Protein AF-A0A954N3P2-F1 (afdb_monomer_lite)

Radius of gyration: 37.78 Å; chains: 1; bounding box: 123×82×108 Å

Foldseek 3Di:
DQVVVQQVLLVVQQPPKHKDWPDDPDPPDPDTDIDIDRHARAFEAEEAEAQDDPDDPVVLQVQAPQHADDDPPCVPGGRDHPVSVVVSQVSSQVVLVLQQQPVKDWDWDWDADPRSRYIYIYIYIDSHAFAFAAAEEEAPPFWFDPCLLVVPQPHDHGHTRHNVSVVVSQVVVVQVLLQLLQQPKGWDWDWDDDPDPRYTHIYIYIDSHFWAFAQAEAEAADDPDAQADPLLLVLLQQHFHGHRNRPVSVVSSLVSVCVLLFFDCDPVFHWDKDKDWDQDHRDDDPDPDDPDDDDPPPVPDDDDDDDPDDPPDGDGQPPVVVVVVVVVVVVVVVVVPDPDDDDDDDDDDDDDDDDDDDDDDDDDDDDDDDDDDDDDDDDDDDDDDDDDDDDDDDDDDDDDDDDDDDDDDDDDDDDPDPDDDDPDSLQDPDDVVDDPPRDSRTHHDPDRPHTYMYIYGYTYGDQQWDWDWDWDADPQFGTKTKTKTKGQFFAPPFADPDPVCVVVVNGRGHQRKIWMWMWIDGDFKTKTKTKIKDCCVVSHQKIKIKMWMWIWGDDPFWTKIKTKMKIKMKGDPHPPDIDMDMDIKMKMAIGDGDPPDDPVSVVVHGIDIDD

pLDDT: mean 74.19, std 25.9, range [24.27, 98.38]

Sequence (611 aa):
AVRKLESYYHEKGYPETIVELEKGNEDNDREVVFLIHEGPKTKTVSLVFSGNKEISSGVLKTHLLTKKGIGFHWYFGGKYDPTDKLNDVAQLKEYYQSLGYFDVKIDVDEKFSEDRAYVQKIYKIEEGQQFRIRNIDVVGARVISEDALRKDFDVKSGDAYNFNKISKDMKEMQEKYGKLGRLWSKVDPKPVFTEEPGIVDLVYEIDEDKPYRVRMIHPKVNGEFPHTKATVLLNRMLVAPGDLADPELLEKSRKRIAGSGLVSNTPDKPVRMNFERVDEPFHPPTEVVERGQSFGDESTRRGRRGAKESNEPVYVPLNLERLREQTRSRRQGDENRHGAGKLPPESELDRSLNDTMPAEWNPNESKQTSRIRNKHVSQEMGEMAGLTEATEHIETASAEVPDASLGFEPVEPEEVVRGQSPAGDPLYNLSPQGDPYGNPEFNIIPDQTPGWIDVFPEVSETQTGRIMFGVGFNSDAGLLGNFVIDEQNFDLFRPPTSFRDILNGTAWRGAGQQFRLEAVPGNQLSRYTLSWRDPYFLDTNYSLGLSGFYYQRNFKDWDEKRGGGRVSVGQQFTPFFSANVAVRAENVEIFNPNVPAPLILQQAVGRNLLS

Structure (mmCIF, N/CA/C/O backbone):
data_AF-A0A954N3P2-F1
#
_entry.id   AF-A0A954N3P2-F1
#
loop_
_atom_site.group_PDB
_atom_site.id
_atom_site.type_symbol
_atom_site.label_atom_id
_atom_site.label_alt_id
_atom_site.label_comp_id
_atom_site.label_asym_id
_atom_site.label_entity_id
_atom_site.label_seq_id
_atom_site.pdbx_PDB_ins_code
_atom_site.Cartn_x
_atom_site.Cartn_y
_atom_site.Cartn_z
_atom_site.occupancy
_atom_site.B_iso_or_equiv
_atom_site.auth_seq_id
_atom_site.auth_comp_id
_atom_site.auth_asym_id
_atom_site.auth_atom_id
_atom_site.pdbx_PDB_model_num
ATOM 1 N N . ALA A 1 1 ? -14.387 31.065 20.195 1.00 82.25 1 ALA A N 1
ATOM 2 C CA . ALA A 1 1 ? -12.917 31.026 20.045 1.00 82.25 1 ALA A CA 1
ATOM 3 C C . ALA A 1 1 ? -12.255 30.400 21.272 1.00 82.25 1 ALA A C 1
ATOM 5 O O . ALA A 1 1 ? -11.732 29.308 21.113 1.00 82.25 1 ALA A O 1
ATOM 6 N N . VAL A 1 2 ? -12.384 31.011 22.461 1.00 88.44 2 VAL A N 1
ATOM 7 C CA . VAL A 1 2 ? -11.934 30.538 23.797 1.00 88.44 2 VAL A CA 1
ATOM 8 C C . VAL A 1 2 ? -11.699 29.019 23.908 1.00 88.44 2 VAL A C 1
ATOM 10 O O . VAL A 1 2 ? -10.551 28.596 23.867 1.00 88.44 2 VAL A O 1
ATOM 13 N N . ARG A 1 3 ? -12.754 28.185 23.879 1.00 88.31 3 ARG A N 1
ATOM 14 C CA . ARG A 1 3 ? -12.648 26.710 23.998 1.00 88.31 3 ARG A CA 1
ATOM 15 C C . AR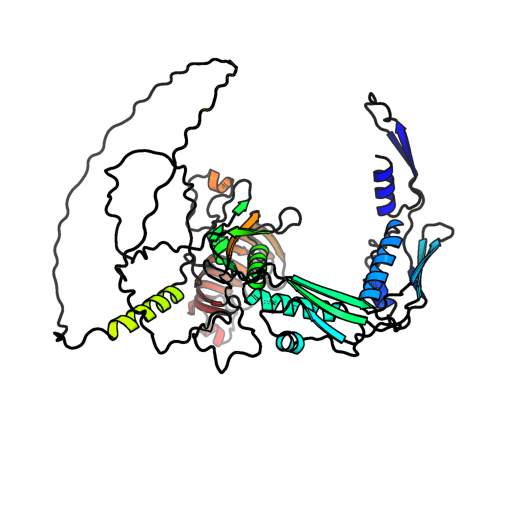G A 1 3 ? -11.669 26.022 23.037 1.00 88.31 3 ARG A C 1
ATOM 17 O O . ARG A 1 3 ? -11.107 24.988 23.381 1.00 88.31 3 ARG A O 1
ATOM 24 N N . LYS A 1 4 ? -11.460 26.561 21.827 1.00 88.81 4 LYS A N 1
ATOM 25 C CA . LYS A 1 4 ? -10.465 26.033 20.873 1.00 88.81 4 LYS A CA 1
ATOM 26 C C . LYS A 1 4 ? -9.034 26.394 21.281 1.00 88.81 4 LYS A C 1
ATOM 28 O O . LYS A 1 4 ? -8.140 25.595 21.040 1.00 88.81 4 LYS A O 1
ATOM 33 N N . LEU A 1 5 ? -8.823 27.568 21.881 1.00 89.38 5 LEU A N 1
ATOM 34 C CA . LEU A 1 5 ? -7.527 27.960 22.441 1.00 89.38 5 LEU A CA 1
ATOM 35 C C . LEU A 1 5 ? -7.221 27.137 23.699 1.00 89.38 5 LEU A C 1
ATOM 37 O O . LEU A 1 5 ? -6.139 26.569 23.775 1.00 89.38 5 LEU A O 1
ATOM 41 N N . GLU A 1 6 ? -8.185 26.975 24.611 1.00 87.88 6 GLU A N 1
ATOM 42 C CA . GLU A 1 6 ? -8.056 26.097 25.790 1.00 87.88 6 GLU A CA 1
ATOM 43 C C . GLU A 1 6 ? -7.673 24.670 25.369 1.00 87.88 6 GLU A C 1
ATOM 45 O O . GLU A 1 6 ? -6.643 24.152 25.794 1.00 87.88 6 GLU A O 1
ATOM 50 N N . SER A 1 7 ? -8.424 24.077 24.430 1.00 85.88 7 SER A N 1
ATOM 51 C CA . SER A 1 7 ? -8.135 22.734 23.899 1.00 85.88 7 SER A CA 1
ATOM 52 C C . SER A 1 7 ? -6.742 22.651 23.260 1.00 85.88 7 SER A C 1
ATOM 54 O O . SER A 1 7 ? -5.983 21.735 23.558 1.00 85.88 7 SER A O 1
ATOM 56 N N . TYR A 1 8 ? -6.356 23.643 22.447 1.00 87.88 8 TYR A N 1
ATOM 57 C CA . TYR A 1 8 ? -5.023 23.704 21.839 1.00 87.88 8 TYR A CA 1
ATOM 58 C C . TYR A 1 8 ? -3.900 23.751 22.885 1.00 87.88 8 TYR A C 1
ATOM 60 O O . TYR A 1 8 ? -2.850 23.142 22.687 1.00 87.88 8 TYR A O 1
ATOM 68 N N . TYR A 1 9 ? -4.091 24.453 24.002 1.00 87.44 9 TYR A N 1
ATOM 69 C CA . TYR A 1 9 ? -3.110 24.490 25.085 1.00 87.44 9 TYR A CA 1
ATOM 70 C C . TYR A 1 9 ? -3.084 23.193 25.907 1.00 87.44 9 TYR A C 1
ATOM 72 O O . TYR A 1 9 ? -1.994 22.697 26.222 1.00 87.44 9 TYR A O 1
ATOM 80 N N . HIS A 1 10 ? -4.241 22.571 26.141 1.00 84.81 10 HIS A N 1
ATOM 81 C CA . HIS A 1 10 ? -4.340 21.247 26.760 1.00 84.81 10 HIS A CA 1
ATOM 82 C C . HIS A 1 10 ? -3.566 20.198 25.930 1.00 84.81 10 HIS A C 1
ATOM 84 O O . HIS A 1 10 ? -2.650 19.569 26.461 1.00 84.81 10 HIS A O 1
ATOM 90 N N . GLU A 1 11 ? -3.768 20.139 24.606 1.00 79.50 11 GLU A N 1
ATOM 91 C CA . GLU A 1 11 ? -3.006 19.291 23.656 1.00 79.50 11 GLU A CA 1
ATOM 92 C C . GLU A 1 11 ? -1.480 19.578 23.639 1.00 79.50 11 GLU A C 1
ATOM 94 O O . GLU A 1 11 ? -0.639 18.783 23.180 1.00 79.50 11 GLU A O 1
ATOM 99 N N . LYS A 1 12 ? -1.061 20.764 24.100 1.00 82.19 12 LYS A N 1
ATOM 100 C CA . LYS A 1 12 ? 0.358 21.159 24.215 1.00 82.19 12 LYS A CA 1
ATOM 101 C C . LYS A 1 12 ? 0.968 20.765 25.564 1.00 82.19 12 LYS A C 1
ATOM 103 O O . LYS A 1 12 ? 2.196 20.873 25.696 1.00 82.19 12 LYS A O 1
ATOM 108 N N . GLY A 1 13 ? 0.165 20.223 26.480 1.00 82.38 13 GLY A N 1
ATOM 109 C CA . GLY A 1 13 ? 0.553 19.745 27.806 1.00 82.38 13 GLY A CA 1
ATOM 110 C C . GLY A 1 13 ? 0.342 20.765 28.925 1.00 82.38 13 GLY A C 1
ATOM 111 O O . GLY A 1 13 ? 1.081 20.719 29.905 1.00 82.38 13 GLY A O 1
ATOM 112 N N . TYR A 1 14 ? -0.595 21.701 28.767 1.00 86.88 14 TYR A N 1
ATOM 113 C CA . TYR A 1 14 ? -0.932 22.722 29.764 1.00 86.88 14 TYR A CA 1
ATOM 114 C C . TYR A 1 14 ? -2.383 22.515 30.237 1.00 86.88 14 TYR A C 1
ATOM 116 O O . TYR A 1 14 ? -3.296 23.122 29.688 1.00 86.88 14 TYR A O 1
ATOM 124 N N . PRO A 1 15 ? -2.639 21.614 31.203 1.00 81.44 15 PRO A N 1
ATOM 125 C CA . PRO A 1 15 ? -4.000 21.200 31.573 1.00 81.44 15 PRO A CA 1
ATOM 126 C C . PRO A 1 15 ? -4.767 22.218 32.433 1.00 81.44 15 PRO A C 1
ATOM 128 O O . PRO A 1 15 ? -5.931 21.996 32.750 1.00 81.44 15 PRO A O 1
ATOM 131 N N . GLU A 1 16 ? -4.100 23.292 32.856 1.00 84.75 16 GLU A N 1
ATOM 132 C CA . GLU A 1 16 ? -4.646 24.363 33.699 1.00 84.75 16 GLU A CA 1
ATOM 133 C C . GLU A 1 16 ? -4.756 25.686 32.933 1.00 84.75 16 GLU A C 1
ATOM 135 O O . GLU A 1 16 ? -4.844 26.748 33.546 1.00 84.75 16 GLU A O 1
ATOM 140 N N . THR A 1 17 ? -4.720 25.643 31.596 1.00 88.31 17 THR A N 1
ATOM 141 C CA . THR A 1 17 ? -4.813 26.868 30.806 1.00 88.31 17 THR A CA 1
ATOM 142 C C . THR A 1 17 ? -6.206 27.474 30.894 1.00 88.31 17 THR A C 1
ATOM 144 O O . THR A 1 17 ? -7.188 26.871 30.468 1.00 88.31 17 THR A O 1
ATOM 147 N N . ILE A 1 18 ? -6.266 28.710 31.382 1.00 89.75 18 ILE A N 1
ATOM 148 C CA . ILE A 1 18 ? -7.475 29.534 31.388 1.00 89.75 18 ILE A CA 1
ATOM 149 C C . ILE A 1 18 ? -7.334 30.566 30.267 1.00 89.75 18 ILE A C 1
ATOM 151 O O . ILE A 1 18 ? -6.312 31.254 30.181 1.00 89.75 18 ILE A O 1
ATOM 155 N N . VAL A 1 19 ? -8.346 30.665 29.401 1.00 91.38 19 VAL A N 1
ATOM 156 C CA . VAL A 1 19 ? -8.399 31.668 28.328 1.00 91.38 19 VAL A CA 1
ATOM 157 C C . VAL A 1 19 ? -9.597 32.580 28.550 1.00 91.38 19 VAL A C 1
ATOM 159 O O . VAL A 1 19 ? -10.745 32.169 28.402 1.00 91.38 19 VAL A O 1
ATOM 162 N N . GLU A 1 20 ? -9.336 33.844 28.852 1.00 92.00 20 GLU A N 1
ATOM 163 C CA . GLU A 1 20 ? -10.368 34.860 29.045 1.00 92.00 20 GLU A CA 1
ATOM 164 C C . GLU A 1 20 ? -10.495 35.728 27.786 1.00 92.00 20 GLU A C 1
ATOM 166 O O . GLU A 1 20 ? -9.506 36.046 27.123 1.00 92.00 20 GLU A O 1
ATOM 171 N N . LEU A 1 21 ? -11.728 36.087 27.420 1.00 90.38 21 LEU A N 1
ATOM 172 C CA . LEU A 1 21 ? -12.013 37.021 26.329 1.00 90.38 21 LEU A CA 1
ATOM 173 C C . LEU A 1 21 ? -12.134 38.426 26.925 1.00 90.38 21 LEU A C 1
ATOM 175 O O . LEU A 1 21 ? -13.145 38.738 27.549 1.00 90.38 21 LEU A O 1
ATOM 179 N N . GLU A 1 22 ? -11.113 39.257 26.734 1.00 89.31 22 GLU A N 1
ATOM 180 C CA . GLU A 1 22 ? -11.070 40.622 27.276 1.00 89.31 22 GLU A CA 1
ATOM 181 C C . GLU A 1 22 ? -11.847 41.610 26.388 1.00 89.31 22 GLU A C 1
ATOM 183 O O . GLU A 1 22 ? -12.488 42.536 26.881 1.00 89.31 22 GLU A O 1
ATOM 188 N N . LYS A 1 23 ? -11.818 41.398 25.065 1.00 86.62 23 LYS A N 1
ATOM 189 C CA . LYS A 1 23 ? -12.441 42.267 24.052 1.00 86.62 23 LYS A CA 1
ATOM 190 C C . LYS A 1 23 ? -12.793 41.466 22.797 1.00 86.62 23 LYS A C 1
ATOM 192 O O . LYS A 1 23 ? -12.084 40.507 22.490 1.00 86.62 23 LYS A O 1
ATOM 197 N N . GLY A 1 24 ? -13.828 41.858 22.051 1.00 83.38 24 GLY A N 1
ATOM 198 C CA . GLY A 1 24 ? -14.279 41.138 20.853 1.00 83.38 24 GLY A CA 1
ATOM 199 C C . GLY A 1 24 ? -15.534 40.294 21.074 1.00 83.38 24 GLY A C 1
ATOM 200 O O . GLY A 1 24 ? -15.614 39.184 20.549 1.00 83.38 24 GLY A O 1
ATOM 201 N N . ASN A 1 25 ? -16.474 40.781 21.892 1.00 84.75 25 ASN A N 1
ATOM 202 C CA . ASN A 1 25 ? -17.748 40.105 22.191 1.00 84.75 25 ASN A CA 1
ATOM 203 C C . ASN A 1 25 ? -18.979 40.889 21.691 1.00 84.75 25 ASN A C 1
ATOM 205 O O . ASN A 1 25 ? -20.099 40.403 21.822 1.00 84.75 25 ASN A O 1
ATOM 209 N N . GLU A 1 26 ? -18.787 42.086 21.128 1.00 87.19 26 GLU A N 1
ATOM 210 C CA . GLU A 1 26 ? -19.853 42.887 20.517 1.00 87.19 26 GLU A CA 1
ATOM 211 C C . GLU A 1 26 ? -19.769 42.834 18.984 1.00 87.19 26 GLU A C 1
ATOM 213 O O . GLU A 1 26 ? -18.679 42.844 18.414 1.00 87.19 26 GLU A O 1
ATOM 218 N N . ASP A 1 27 ? -20.914 42.846 18.291 1.00 78.12 27 ASP A N 1
ATOM 219 C CA . ASP A 1 27 ? -20.998 42.686 16.822 1.00 78.12 27 ASP A CA 1
ATOM 220 C C . ASP A 1 27 ? -20.251 43.767 16.007 1.00 78.12 27 ASP A C 1
ATOM 222 O O . ASP A 1 27 ? -20.063 43.625 14.798 1.00 78.12 27 ASP A O 1
ATOM 226 N N . ASN A 1 28 ? -19.839 44.863 16.651 1.00 84.00 28 ASN A N 1
ATOM 227 C CA . ASN A 1 28 ? -19.147 45.994 16.031 1.00 84.00 28 ASN A CA 1
ATOM 228 C C . ASN A 1 28 ? -17.644 46.060 16.394 1.00 84.00 28 ASN A C 1
ATOM 230 O O . ASN A 1 28 ? -16.941 46.969 15.938 1.00 84.00 28 ASN A O 1
ATOM 234 N N . ASP A 1 29 ? -17.139 45.115 17.201 1.00 80.88 29 ASP A N 1
ATOM 235 C CA . ASP A 1 29 ? -15.717 45.012 17.539 1.00 80.88 29 ASP A CA 1
ATOM 236 C C . ASP A 1 29 ? -14.883 44.638 16.302 1.00 80.88 29 ASP A C 1
ATOM 238 O O . ASP A 1 29 ? -15.148 43.666 15.594 1.00 80.88 29 ASP A O 1
ATOM 242 N N . ARG A 1 30 ? -13.809 45.398 16.057 1.00 85.94 30 ARG A N 1
ATOM 243 C CA . ARG A 1 30 ? -12.826 45.123 14.985 1.00 85.94 30 ARG A CA 1
ATOM 244 C C . ARG A 1 30 ? -11.544 44.457 15.487 1.00 85.94 30 ARG A C 1
ATOM 246 O O . ARG A 1 30 ? -10.615 44.247 14.713 1.00 85.94 30 ARG A O 1
ATOM 253 N N . GLU A 1 31 ? -11.482 44.171 16.779 1.00 84.62 31 GLU A N 1
ATOM 254 C CA . GLU A 1 31 ? -10.316 43.657 17.487 1.00 84.62 31 GLU A CA 1
ATOM 255 C C . GLU A 1 31 ? -10.788 42.647 18.532 1.00 84.62 31 GLU A C 1
ATOM 257 O O . GLU A 1 31 ? -11.772 42.891 19.227 1.00 84.62 31 GLU A O 1
ATOM 262 N N . VAL A 1 32 ? -10.082 41.522 18.640 1.00 89.00 32 VAL A N 1
ATOM 263 C CA . VAL A 1 32 ? -10.380 40.460 19.604 1.00 89.00 32 VAL A CA 1
ATOM 264 C C . VAL A 1 32 ? -9.130 40.216 20.439 1.00 89.00 32 VAL A C 1
ATOM 266 O O . VAL A 1 32 ? -8.068 39.943 19.878 1.00 89.00 32 VAL A O 1
ATOM 269 N N . VAL A 1 33 ? -9.253 40.312 21.761 1.00 88.69 33 VAL A N 1
ATOM 270 C CA . VAL A 1 33 ? -8.139 40.171 22.709 1.00 88.69 33 VAL A CA 1
ATOM 271 C C . VAL A 1 33 ? -8.429 39.006 23.649 1.00 88.69 33 VAL A C 1
ATOM 273 O O . VAL A 1 33 ? -9.483 38.956 24.284 1.00 88.69 33 VAL A O 1
ATOM 276 N N . PHE A 1 34 ? -7.484 38.067 23.723 1.00 92.44 34 PHE A N 1
ATOM 277 C CA . PHE A 1 34 ? -7.526 36.929 24.638 1.00 92.44 34 PHE A CA 1
ATOM 278 C C . PHE A 1 34 ? -6.408 37.056 25.667 1.00 92.44 34 PHE A C 1
ATOM 280 O O . PHE A 1 34 ? -5.236 37.132 25.289 1.00 92.44 34 PHE A O 1
ATOM 287 N N . LEU A 1 35 ? -6.761 37.008 26.948 1.00 91.44 35 LEU A N 1
ATOM 288 C CA . LEU A 1 35 ? -5.803 36.853 28.034 1.00 91.44 35 LEU A CA 1
ATOM 289 C C . LEU A 1 35 ? -5.632 35.354 28.306 1.00 91.44 35 LEU A C 1
ATOM 291 O O . LEU A 1 35 ? -6.610 34.637 28.504 1.00 91.44 35 LEU A O 1
ATOM 295 N N . ILE A 1 36 ? -4.393 34.863 28.253 1.00 93.31 36 ILE A N 1
ATOM 296 C CA . ILE A 1 36 ? -4.086 33.430 28.346 1.00 93.31 36 ILE A CA 1
ATOM 297 C C . ILE A 1 36 ? -3.183 33.198 29.554 1.00 93.31 36 ILE A C 1
ATOM 299 O O . ILE A 1 36 ? -2.029 33.628 29.578 1.00 93.31 36 ILE A O 1
ATOM 303 N N . HIS A 1 37 ? -3.696 32.469 30.538 1.00 91.62 37 HIS A N 1
ATOM 304 C CA . HIS A 1 37 ? -2.932 31.996 31.684 1.00 91.62 37 HIS A CA 1
ATOM 305 C C . HIS A 1 37 ? -2.569 30.529 31.453 1.00 91.62 37 HIS A C 1
ATOM 307 O O . HIS A 1 37 ? -3.364 29.651 31.761 1.00 91.62 37 HIS A O 1
ATOM 313 N N . GLU A 1 38 ? -1.388 30.257 30.883 1.00 86.94 38 GLU A N 1
ATOM 314 C CA . GLU A 1 38 ? -1.004 28.898 30.448 1.00 86.94 38 GLU A CA 1
ATOM 315 C C . GLU A 1 38 ? -0.926 27.879 31.607 1.00 86.94 38 GLU A C 1
ATOM 317 O O . GLU A 1 38 ? -1.277 26.714 31.433 1.00 86.94 38 GLU A O 1
ATOM 322 N N . GLY A 1 39 ? -0.490 28.307 32.796 1.00 85.69 39 GLY A N 1
ATOM 323 C CA . GLY A 1 39 ? -0.259 27.413 33.937 1.00 85.69 39 GLY A CA 1
ATOM 324 C C . GLY A 1 39 ? 1.007 26.544 33.795 1.00 85.69 39 GLY A C 1
ATOM 325 O O . GLY A 1 39 ? 1.820 26.751 32.886 1.00 85.69 39 GLY A O 1
ATOM 326 N N . PRO A 1 40 ? 1.239 25.586 34.713 1.00 84.56 40 PRO A N 1
ATOM 327 C CA . PRO A 1 40 ? 2.381 24.681 34.639 1.00 84.56 40 PRO A CA 1
ATOM 328 C C . PRO A 1 40 ? 2.224 23.665 33.498 1.00 84.56 40 PRO A C 1
ATOM 330 O O . PRO A 1 40 ? 1.137 23.170 33.208 1.00 84.56 40 PRO A O 1
ATOM 333 N N . LYS A 1 41 ? 3.346 23.302 32.868 1.00 84.94 41 LYS A N 1
ATOM 334 C CA . LYS A 1 41 ? 3.370 22.297 31.801 1.00 84.94 41 LYS A CA 1
ATOM 335 C C . LYS A 1 41 ? 3.528 20.887 32.370 1.00 84.94 41 LYS A C 1
ATOM 337 O O . LYS A 1 41 ? 4.629 20.507 32.776 1.00 84.94 41 LYS A O 1
ATOM 342 N N . THR A 1 42 ? 2.467 20.090 32.332 1.00 82.69 42 THR A N 1
ATOM 343 C CA . THR A 1 42 ? 2.438 18.733 32.892 1.00 82.69 42 THR A CA 1
ATOM 344 C C . THR A 1 42 ? 2.904 17.674 31.884 1.00 82.69 42 THR A C 1
ATOM 346 O O . THR A 1 42 ? 2.483 17.634 30.724 1.00 82.69 42 THR A O 1
ATOM 349 N N . LYS A 1 43 ? 3.769 16.760 32.337 1.00 78.81 43 LYS A N 1
ATOM 350 C CA . LYS A 1 43 ? 4.247 15.590 31.580 1.00 78.81 43 LYS A CA 1
ATOM 351 C C . LYS A 1 43 ? 3.818 14.285 32.247 1.00 78.81 43 LYS A C 1
ATOM 353 O O . LYS A 1 43 ? 3.875 14.149 33.470 1.00 78.81 43 LYS A O 1
ATOM 358 N N . THR A 1 44 ? 3.478 13.278 31.449 1.00 74.62 44 THR A N 1
ATOM 359 C CA . THR A 1 44 ? 3.165 11.937 31.958 1.00 74.62 44 THR A CA 1
ATOM 360 C C . THR A 1 44 ? 4.448 11.163 32.268 1.00 74.62 44 THR A C 1
ATOM 362 O O . THR A 1 44 ? 5.225 10.822 31.374 1.00 74.62 44 THR A O 1
ATOM 365 N N . VAL A 1 45 ? 4.679 10.857 33.548 1.00 71.25 45 VAL A N 1
ATOM 366 C CA . VAL A 1 45 ? 5.923 10.220 34.029 1.00 71.25 45 VAL A CA 1
ATOM 367 C C . VAL A 1 45 ? 5.849 8.699 34.002 1.00 71.25 45 VAL A C 1
ATOM 369 O O . VAL A 1 45 ? 6.819 8.014 33.651 1.00 71.25 45 VAL A O 1
ATOM 372 N N . SER A 1 46 ? 4.707 8.141 34.391 1.00 80.06 46 SER A N 1
ATOM 373 C CA . SER A 1 46 ? 4.538 6.698 34.541 1.00 80.06 46 SER A CA 1
ATOM 374 C C . SER A 1 46 ? 3.093 6.279 34.321 1.00 80.06 46 SER A C 1
ATOM 376 O O . SER A 1 46 ? 2.178 6.913 34.841 1.00 80.06 46 SER A O 1
ATOM 378 N N . LEU A 1 47 ? 2.944 5.172 33.595 1.00 87.00 47 LEU A N 1
ATOM 379 C CA . LEU A 1 47 ? 1.699 4.448 33.372 1.00 87.00 47 LEU A CA 1
ATOM 380 C C . LEU A 1 47 ? 1.794 3.157 34.190 1.00 87.00 47 LEU A C 1
ATOM 382 O O . LEU A 1 47 ? 2.643 2.300 33.900 1.00 87.00 47 LEU A O 1
ATOM 386 N N . VAL A 1 48 ? 0.998 3.070 35.252 1.00 89.75 48 VAL A N 1
ATOM 387 C CA . VAL A 1 48 ? 0.960 1.940 36.191 1.00 89.75 48 VAL A CA 1
ATOM 388 C C . VAL A 1 48 ? -0.365 1.212 36.011 1.00 89.75 48 VAL A C 1
ATOM 390 O O . VAL A 1 48 ? -1.401 1.851 35.871 1.00 89.75 48 VAL A O 1
ATOM 393 N N . PHE A 1 49 ? -0.324 -0.115 36.018 1.00 93.81 49 PHE A N 1
ATOM 394 C CA . PHE A 1 49 ? -1.497 -0.973 35.892 1.00 93.81 49 PHE A CA 1
ATOM 395 C C . PHE A 1 49 ? -1.583 -1.838 37.146 1.00 93.81 49 PHE A C 1
ATOM 397 O O . PHE A 1 49 ? -0.549 -2.238 37.688 1.00 93.81 49 PHE A O 1
ATOM 404 N N . SER A 1 50 ? -2.798 -2.069 37.630 1.00 93.69 50 SER A N 1
ATOM 405 C CA . SER A 1 50 ? -3.081 -2.840 38.838 1.00 93.69 50 SER A CA 1
ATOM 406 C C . SER A 1 50 ? -4.318 -3.696 38.607 1.00 93.69 50 SER A C 1
ATOM 408 O O . SER A 1 50 ? -5.303 -3.202 38.069 1.00 93.69 50 SER A O 1
ATOM 410 N N . GLY A 1 51 ? -4.282 -4.958 39.035 1.00 90.62 51 GLY A N 1
ATOM 411 C CA . GLY A 1 51 ? -5.391 -5.908 38.876 1.00 90.62 51 GLY A CA 1
ATOM 412 C C . GLY A 1 51 ? -5.357 -6.737 37.586 1.00 90.62 51 GLY A C 1
ATOM 413 O O . GLY A 1 51 ? -5.986 -7.789 37.550 1.00 90.62 51 GLY A O 1
ATOM 414 N N . ASN A 1 52 ? -4.548 -6.346 36.593 1.00 93.19 52 ASN A N 1
ATOM 415 C CA . ASN A 1 52 ? -4.277 -7.167 35.413 1.00 93.19 52 ASN A CA 1
ATOM 416 C C . ASN A 1 52 ? -3.487 -8.437 35.796 1.00 93.19 52 ASN A C 1
ATOM 418 O O . ASN A 1 52 ? -2.437 -8.333 36.441 1.00 93.19 52 ASN A O 1
ATOM 422 N N . LYS A 1 53 ? -3.976 -9.622 35.413 1.00 91.06 53 LYS A N 1
ATOM 423 C CA . LYS A 1 53 ? -3.350 -10.925 35.712 1.00 91.06 53 LYS A CA 1
ATOM 424 C C . LYS A 1 53 ? -2.986 -11.665 34.438 1.00 91.06 53 LYS A C 1
ATOM 426 O O . LYS A 1 53 ? -1.830 -12.049 34.276 1.00 91.06 53 LYS A O 1
ATOM 431 N N . GLU A 1 54 ? -3.955 -11.819 33.541 1.00 90.25 54 GLU A N 1
ATOM 432 C CA . GLU A 1 54 ? -3.780 -12.575 32.297 1.00 90.25 54 GLU A CA 1
ATOM 433 C C . GLU A 1 54 ? -3.021 -11.752 31.246 1.00 90.25 54 GLU A C 1
ATOM 435 O O . GLU A 1 54 ? -2.212 -12.283 30.482 1.00 90.25 54 GLU A O 1
ATOM 440 N N . ILE A 1 55 ? -3.212 -10.427 31.239 1.00 92.25 55 ILE A N 1
ATOM 441 C CA . ILE A 1 55 ? -2.546 -9.528 30.291 1.00 92.25 55 ILE A CA 1
ATOM 442 C C . ILE A 1 55 ? -1.401 -8.774 30.967 1.00 92.25 55 ILE A C 1
ATOM 444 O O . ILE A 1 55 ? -1.573 -8.113 31.991 1.00 92.25 55 ILE A O 1
ATOM 448 N N . SER A 1 56 ? -0.211 -8.805 30.360 1.00 93.69 56 SER A N 1
ATOM 449 C CA . SER A 1 56 ? 0.933 -8.047 30.876 1.00 93.69 56 SER A CA 1
ATOM 450 C C . SER A 1 56 ? 0.751 -6.531 30.714 1.00 93.69 56 SER A C 1
ATOM 452 O O . SER A 1 56 ? 0.369 -6.028 29.654 1.00 93.69 56 SER A O 1
ATOM 454 N N . SER A 1 57 ? 1.170 -5.766 31.723 1.00 91.12 57 SER A N 1
ATOM 455 C CA . SER A 1 57 ? 1.186 -4.295 31.678 1.00 91.12 57 SER A CA 1
ATOM 456 C C . SER A 1 57 ? 2.116 -3.716 30.599 1.00 91.12 57 SER A C 1
ATOM 458 O O . SER A 1 57 ? 2.142 -2.503 30.405 1.00 91.12 57 SER A O 1
ATOM 460 N N . GLY A 1 58 ? 2.939 -4.543 29.941 1.00 88.56 58 GLY A N 1
ATOM 461 C CA . GLY A 1 58 ? 3.722 -4.157 28.766 1.00 88.56 58 GLY A CA 1
ATOM 462 C C . GLY A 1 58 ? 2.857 -4.074 27.510 1.00 88.56 58 GLY A C 1
ATOM 463 O O . GLY A 1 58 ? 2.936 -3.085 26.788 1.00 88.56 58 GLY A O 1
ATOM 464 N N . VAL A 1 59 ? 1.981 -5.063 27.305 1.00 90.69 59 VAL A N 1
ATOM 465 C CA . VAL A 1 59 ? 1.025 -5.098 26.187 1.00 90.69 59 VAL A CA 1
ATOM 466 C C . VAL A 1 59 ? -0.023 -4.001 26.345 1.00 90.69 59 VAL A C 1
ATOM 468 O O . VAL A 1 59 ? -0.217 -3.221 25.415 1.00 90.69 59 VAL A O 1
ATOM 471 N N . LEU A 1 60 ? -0.598 -3.830 27.542 1.00 91.00 60 LEU A N 1
ATOM 472 C CA . LEU A 1 60 ? -1.592 -2.774 27.796 1.00 91.00 60 LEU A CA 1
ATOM 473 C C . LEU A 1 60 ? -1.067 -1.364 27.449 1.00 91.00 60 LEU A C 1
ATOM 475 O O . LEU A 1 60 ? -1.807 -0.547 26.914 1.00 91.00 60 LEU A O 1
ATOM 479 N N . LYS A 1 61 ? 0.233 -1.092 27.647 1.00 88.56 61 LYS A N 1
ATOM 480 C CA . LYS A 1 61 ? 0.872 0.186 27.261 1.00 88.56 61 LYS A CA 1
ATOM 481 C C . LYS A 1 61 ? 0.939 0.429 25.755 1.00 88.56 61 LYS A C 1
ATOM 483 O O . LYS A 1 61 ? 1.102 1.578 25.358 1.00 88.56 61 LYS A O 1
ATOM 488 N N . THR A 1 62 ? 0.865 -0.610 24.924 1.00 86.62 62 THR A N 1
ATOM 489 C CA . THR A 1 62 ? 0.905 -0.454 23.458 1.00 86.62 62 THR A CA 1
ATOM 490 C C . THR A 1 62 ? -0.440 -0.034 22.864 1.00 86.62 62 THR A C 1
ATOM 492 O O . THR A 1 62 ? -0.448 0.542 21.780 1.00 86.62 62 THR A O 1
ATOM 495 N N . HIS A 1 63 ? -1.537 -0.238 23.603 1.00 85.62 63 HIS A N 1
ATOM 496 C CA . HIS A 1 63 ? -2.904 0.130 23.213 1.00 85.62 63 HIS A CA 1
ATOM 497 C C . HIS A 1 63 ? -3.367 1.493 23.768 1.00 85.62 63 HIS A C 1
ATOM 499 O O . HIS A 1 63 ? -4.480 1.920 23.480 1.00 85.62 63 HIS A O 1
ATOM 505 N N . LEU A 1 64 ? -2.532 2.196 24.543 1.00 84.94 64 LEU A N 1
ATOM 506 C CA . LEU A 1 64 ? -2.841 3.544 25.035 1.00 84.94 64 LEU A CA 1
ATOM 507 C C . LEU A 1 64 ? -2.540 4.628 23.992 1.00 84.94 64 LEU A C 1
ATOM 509 O O . LEU A 1 64 ? -1.530 4.560 23.279 1.00 84.94 64 LEU A O 1
ATOM 513 N N . LEU A 1 65 ? -3.363 5.682 23.978 1.00 77.88 65 LEU A N 1
ATOM 514 C CA . LEU A 1 65 ? -3.052 6.917 23.254 1.00 77.88 65 LEU A CA 1
ATOM 515 C C . LEU A 1 65 ? -1.984 7.715 24.008 1.00 77.88 65 LEU A C 1
ATOM 517 O O . LEU A 1 65 ? -1.021 8.184 23.390 1.00 77.88 65 LEU A O 1
ATOM 521 N N . THR A 1 66 ? -2.077 7.782 25.344 1.00 75.88 66 THR A N 1
ATOM 522 C CA . THR A 1 66 ? -1.020 8.377 26.171 1.00 75.88 66 THR A CA 1
ATOM 523 C C . THR A 1 66 ? 0.263 7.542 26.082 1.00 75.88 66 THR A C 1
ATOM 525 O O . THR A 1 66 ? 0.407 6.490 26.711 1.00 75.88 66 THR A O 1
ATOM 528 N N . LYS A 1 67 ? 1.264 8.051 25.356 1.00 69.94 67 LYS A N 1
ATOM 529 C CA . LYS A 1 67 ? 2.596 7.432 25.251 1.00 69.94 67 LYS A CA 1
ATOM 530 C C . LYS A 1 67 ? 3.573 8.037 26.253 1.00 69.94 67 LYS A C 1
ATOM 532 O O . LYS A 1 67 ? 3.737 9.250 26.329 1.00 69.94 67 LYS A O 1
ATOM 537 N N . LYS A 1 68 ? 4.311 7.189 26.975 1.00 66.00 68 LYS A N 1
ATOM 538 C CA . LYS A 1 68 ? 5.500 7.620 27.732 1.00 66.00 68 LYS A CA 1
ATOM 539 C C . LYS A 1 68 ? 6.641 7.949 26.755 1.00 66.00 68 LYS A C 1
ATOM 541 O O . LYS A 1 68 ? 6.791 7.270 25.746 1.00 66.00 68 LYS A O 1
ATOM 546 N N . GLY A 1 69 ? 7.477 8.942 27.070 1.00 57.19 69 GLY A N 1
ATOM 547 C CA . GLY A 1 69 ? 8.704 9.208 26.301 1.00 57.19 69 GLY A CA 1
ATOM 548 C C . GLY A 1 69 ? 9.711 8.052 26.419 1.00 57.19 69 GLY A C 1
ATOM 549 O O . GLY A 1 69 ? 9.952 7.565 27.526 1.00 57.19 69 GLY A O 1
ATOM 550 N N . ILE A 1 70 ? 10.294 7.610 25.297 1.00 48.00 70 ILE A N 1
ATOM 551 C CA . ILE A 1 70 ? 11.170 6.425 25.227 1.00 48.00 70 ILE A CA 1
ATOM 552 C C . ILE A 1 70 ? 12.596 6.809 24.791 1.00 48.00 70 ILE A C 1
ATOM 554 O O . ILE A 1 70 ? 12.807 7.369 23.717 1.00 48.00 70 ILE A O 1
ATOM 558 N N . GLY A 1 71 ? 13.588 6.418 25.598 1.00 54.81 71 GLY A N 1
ATOM 559 C CA . GLY A 1 71 ? 15.011 6.415 25.233 1.00 54.81 71 GLY A CA 1
ATOM 560 C C . GLY A 1 71 ? 15.644 7.793 24.994 1.00 54.81 71 GLY A C 1
ATOM 561 O O . GLY A 1 71 ? 15.218 8.801 25.551 1.00 54.81 71 GLY A O 1
ATOM 562 N N . PHE A 1 72 ? 16.674 7.825 24.139 1.00 41.59 72 PHE A N 1
ATOM 563 C CA . PHE A 1 72 ? 17.460 9.023 23.778 1.00 41.59 72 PHE A CA 1
ATOM 564 C C . PHE A 1 72 ? 16.631 10.162 23.137 1.00 41.59 72 PHE A C 1
ATOM 566 O O . PHE A 1 72 ? 17.108 11.285 23.006 1.00 41.59 72 PHE A O 1
ATOM 573 N N . HIS A 1 73 ? 15.375 9.898 22.765 1.00 41.44 73 HIS A N 1
ATOM 574 C CA . HIS A 1 73 ? 14.452 10.842 22.133 1.00 41.44 73 HIS A CA 1
ATOM 575 C C . HIS A 1 73 ? 13.631 11.646 23.165 1.00 41.44 73 HIS A C 1
ATOM 577 O O . HIS A 1 73 ? 12.428 11.848 23.000 1.00 41.44 73 HIS A O 1
ATOM 583 N N . TRP A 1 74 ? 14.273 12.140 24.233 1.00 40.44 74 TRP A N 1
ATOM 584 C CA . TRP A 1 74 ? 13.609 12.793 25.381 1.00 40.44 74 TRP A CA 1
ATOM 585 C C . TRP A 1 74 ? 12.761 14.040 25.036 1.00 40.44 74 TRP A C 1
ATOM 587 O O . TRP A 1 74 ? 11.908 14.451 25.823 1.00 40.44 74 TRP A O 1
ATOM 597 N N . TYR A 1 75 ? 12.949 14.612 23.840 1.00 46.47 75 TYR A N 1
ATOM 598 C CA . TYR A 1 75 ? 12.173 15.737 23.311 1.00 46.47 75 TYR A CA 1
ATOM 599 C C . TYR A 1 75 ? 10.722 15.354 22.965 1.00 46.47 75 TYR A C 1
ATOM 601 O O . TYR A 1 75 ? 9.848 16.218 22.990 1.00 46.47 75 TYR A O 1
ATOM 609 N N . PHE A 1 76 ? 10.439 14.067 22.726 1.00 45.75 76 PHE A N 1
ATOM 610 C CA . PHE A 1 76 ? 9.087 13.520 22.537 1.00 45.75 76 PHE A CA 1
ATOM 611 C C . PHE A 1 76 ? 8.499 12.975 23.851 1.00 45.75 76 PHE A C 1
ATOM 613 O O . PHE A 1 76 ? 7.833 11.941 23.876 1.00 45.75 76 PHE A O 1
ATOM 620 N N . GLY A 1 77 ? 8.781 13.642 24.973 1.00 52.19 77 GLY A N 1
ATOM 621 C CA . GLY A 1 77 ? 8.169 13.309 26.256 1.00 52.19 77 GLY A CA 1
ATOM 622 C C . GLY A 1 77 ? 6.642 13.378 26.172 1.00 52.19 77 GLY A C 1
ATOM 623 O O . GLY A 1 77 ? 6.102 14.368 25.679 1.00 52.19 77 GLY A O 1
ATOM 624 N N . GLY A 1 78 ? 5.970 12.335 26.667 1.00 64.94 78 GLY A N 1
ATOM 625 C CA . GLY A 1 78 ? 4.511 12.250 26.726 1.00 64.94 78 GLY A CA 1
ATOM 626 C C . GLY A 1 78 ? 3.913 13.472 27.408 1.00 64.94 78 GLY A C 1
ATOM 627 O O . GLY A 1 78 ? 4.075 13.656 28.618 1.00 64.94 78 GLY A O 1
ATOM 628 N N . LYS A 1 79 ? 3.257 14.322 26.618 1.00 71.81 79 LYS A N 1
ATOM 629 C CA . LYS A 1 79 ? 2.444 15.416 27.141 1.00 71.81 79 LYS A CA 1
ATOM 630 C C . LYS A 1 79 ? 1.257 14.805 27.869 1.00 71.81 79 LYS A C 1
ATOM 632 O O . LYS A 1 79 ? 0.749 13.772 27.444 1.00 71.81 79 LYS A O 1
ATOM 637 N N . TYR A 1 80 ? 0.831 15.447 28.944 1.00 77.81 80 TYR A N 1
ATOM 638 C CA . TYR A 1 80 ? -0.431 15.091 29.562 1.00 77.81 80 TYR A CA 1
ATOM 639 C C . TYR A 1 80 ? -1.579 15.788 28.829 1.00 77.81 80 TYR A C 1
ATOM 641 O O . TYR A 1 80 ? -1.589 17.015 28.753 1.00 77.81 80 TYR A O 1
ATOM 649 N N . ASP A 1 81 ? -2.527 15.001 28.328 1.00 77.62 81 ASP A N 1
ATOM 650 C CA . ASP A 1 81 ? -3.825 15.468 27.850 1.00 77.62 81 ASP A CA 1
ATOM 651 C C . ASP A 1 81 ? -4.927 14.869 28.754 1.00 77.62 81 ASP A C 1
ATOM 653 O O . ASP A 1 81 ? -4.907 13.656 29.011 1.00 77.62 81 ASP A O 1
ATOM 657 N N . PRO A 1 82 ? -5.871 15.673 29.280 1.00 74.38 82 PRO A N 1
ATOM 658 C CA . PRO A 1 82 ? -6.978 15.163 30.089 1.00 74.38 82 PRO A CA 1
ATOM 659 C C . PRO A 1 82 ? -8.006 14.357 29.275 1.00 74.38 82 PRO A C 1
ATOM 661 O O . PRO A 1 82 ? -8.694 13.504 29.839 1.00 74.38 82 PRO A O 1
ATOM 664 N N . THR A 1 83 ? -8.121 14.580 27.961 1.00 77.31 83 THR A N 1
ATOM 665 C CA . THR A 1 83 ? -9.054 13.842 27.088 1.00 77.31 83 THR A CA 1
ATOM 666 C C . THR A 1 83 ? -8.584 12.414 26.812 1.00 77.31 83 THR A C 1
ATOM 668 O O . THR A 1 83 ? -9.415 11.504 26.731 1.00 77.31 83 THR A O 1
ATOM 671 N N . ASP A 1 84 ? -7.263 12.184 26.793 1.00 80.94 84 ASP A N 1
ATOM 672 C CA . ASP A 1 84 ? -6.665 10.853 26.640 1.00 80.94 84 ASP A CA 1
ATOM 673 C C . ASP A 1 84 ? -7.231 9.849 27.648 1.00 80.94 84 ASP A C 1
ATOM 675 O O . ASP A 1 84 ? -7.391 8.688 27.305 1.00 80.94 84 ASP A O 1
ATOM 679 N N . LYS A 1 85 ? -7.560 10.259 28.884 1.00 84.94 85 LYS A N 1
ATOM 680 C CA . LYS A 1 85 ? -8.042 9.336 29.928 1.00 84.94 85 LYS A CA 1
ATOM 681 C C . LYS A 1 85 ? -9.288 8.551 29.501 1.00 84.94 85 LYS A C 1
ATOM 683 O O . LYS A 1 85 ? -9.366 7.356 29.777 1.00 84.94 85 LYS A O 1
ATOM 688 N N . LEU A 1 86 ? -10.255 9.193 28.842 1.00 86.50 86 LEU A N 1
ATOM 689 C CA . LEU A 1 86 ? -11.480 8.517 28.395 1.00 86.50 86 LEU A CA 1
ATOM 690 C C . LEU A 1 86 ? -11.208 7.608 27.191 1.00 86.50 86 LEU A C 1
ATOM 692 O O . LEU A 1 86 ? -11.706 6.484 27.143 1.00 86.50 86 LEU A O 1
ATOM 696 N N . ASN A 1 87 ? -10.372 8.071 26.261 1.00 88.81 87 ASN A N 1
ATOM 697 C CA . ASN A 1 87 ? -9.993 7.310 25.073 1.00 88.81 87 ASN A CA 1
ATOM 698 C C . ASN A 1 87 ? -9.131 6.087 25.428 1.00 88.81 87 ASN A C 1
ATOM 700 O O . ASN A 1 87 ? -9.369 5.002 24.913 1.00 88.81 87 ASN A O 1
ATOM 704 N N . ASP A 1 88 ? -8.184 6.238 26.356 1.00 89.56 88 ASP A N 1
ATOM 705 C CA . ASP A 1 88 ? -7.368 5.166 26.930 1.00 89.56 88 ASP A CA 1
ATOM 706 C C . ASP A 1 88 ? -8.255 4.081 27.566 1.00 89.56 88 ASP A C 1
ATOM 708 O O . ASP A 1 88 ? -8.064 2.896 27.306 1.00 89.56 88 ASP A O 1
ATOM 712 N N . VAL A 1 89 ? -9.249 4.468 28.380 1.00 92.44 89 VAL A N 1
ATOM 713 C CA . VAL A 1 89 ? -10.205 3.521 28.986 1.00 92.44 89 VAL A CA 1
ATOM 714 C C . VAL A 1 89 ? -11.020 2.802 27.915 1.00 92.44 89 VAL A C 1
ATOM 716 O O . VAL A 1 89 ? -11.185 1.587 28.005 1.00 92.44 89 VAL A O 1
ATOM 719 N N . ALA A 1 90 ? -11.495 3.520 26.894 1.00 92.62 90 ALA A N 1
ATOM 720 C CA . ALA A 1 90 ? -12.229 2.924 25.783 1.00 92.62 90 ALA A CA 1
ATOM 721 C C . ALA A 1 90 ? -11.366 1.919 24.999 1.00 92.62 90 ALA A C 1
ATOM 723 O O . ALA A 1 90 ? -11.805 0.793 24.792 1.00 92.62 90 ALA A O 1
ATOM 724 N N . GLN A 1 91 ? -10.126 2.278 24.648 1.00 92.12 91 GLN A N 1
ATOM 725 C CA . GLN A 1 91 ? -9.183 1.410 23.931 1.00 92.12 91 GLN A CA 1
ATOM 726 C C . GLN A 1 91 ? -8.775 0.177 24.744 1.00 92.12 91 GLN A C 1
ATOM 728 O O . GLN A 1 91 ? -8.748 -0.933 24.213 1.00 92.12 91 GLN A O 1
ATOM 733 N N . LEU A 1 92 ? -8.499 0.330 26.044 1.00 93.62 92 LEU A N 1
ATOM 734 C CA . LEU A 1 92 ? -8.231 -0.820 26.909 1.00 93.62 92 LEU A CA 1
ATOM 735 C C . LEU A 1 92 ? -9.465 -1.723 27.029 1.00 93.62 92 LEU A C 1
ATOM 737 O O . LEU A 1 92 ? -9.327 -2.941 26.953 1.00 93.62 92 LEU A O 1
ATOM 741 N N . LYS A 1 93 ? -10.663 -1.148 27.197 1.00 94.88 93 LYS A N 1
ATOM 742 C CA . LYS A 1 93 ? -11.912 -1.914 27.286 1.00 94.88 93 LYS A CA 1
ATOM 743 C C . LYS A 1 93 ? -12.183 -2.686 25.996 1.00 94.88 93 LYS A C 1
ATOM 745 O O . LYS A 1 93 ? -12.421 -3.884 26.068 1.00 94.88 93 LYS A O 1
ATOM 750 N N . GLU A 1 94 ? -12.076 -2.032 24.844 1.00 93.44 94 GLU A N 1
ATOM 751 C CA . GLU A 1 94 ? -12.184 -2.647 23.516 1.00 93.44 94 GLU A CA 1
ATOM 752 C C . GLU A 1 94 ? -11.182 -3.801 23.357 1.00 93.44 94 GLU A C 1
ATOM 754 O O . GLU A 1 94 ? -11.558 -4.901 22.955 1.00 93.44 94 GLU A O 1
ATOM 759 N N . TYR A 1 95 ? -9.927 -3.605 23.773 1.00 94.62 95 TYR A N 1
ATOM 760 C CA . TYR A 1 95 ? -8.900 -4.645 23.736 1.00 94.62 95 TYR A CA 1
ATOM 761 C C . TYR A 1 95 ? -9.215 -5.847 24.646 1.00 94.62 95 TYR A C 1
ATOM 763 O O . TYR A 1 95 ? -9.113 -6.991 24.201 1.00 94.62 95 TYR A O 1
ATOM 771 N N . TYR A 1 96 ? -9.656 -5.626 25.886 1.00 95.50 96 TYR A N 1
ATOM 772 C CA . TYR A 1 96 ? -10.087 -6.706 26.785 1.00 95.50 96 TYR A CA 1
ATOM 773 C C . TYR A 1 96 ? -11.325 -7.445 26.245 1.00 95.50 96 TYR A C 1
ATOM 775 O O . TYR A 1 96 ? -11.354 -8.678 26.230 1.00 95.50 96 TYR A O 1
ATOM 783 N N . GLN A 1 97 ? -12.311 -6.719 25.713 1.00 94.06 97 GLN A N 1
ATOM 784 C CA . GLN A 1 97 ? -13.489 -7.296 25.058 1.00 94.06 97 GLN A CA 1
ATOM 785 C C . GLN A 1 97 ? -13.107 -8.117 23.816 1.00 94.06 97 GLN A C 1
ATOM 787 O O . GLN A 1 97 ? -13.652 -9.199 23.602 1.00 94.06 97 GLN A O 1
ATOM 792 N N . SER A 1 98 ? -12.093 -7.685 23.058 1.00 94.12 98 SER A N 1
ATOM 793 C CA . SER A 1 98 ? -11.534 -8.436 21.922 1.00 94.12 98 SER A CA 1
ATOM 794 C C . SER A 1 98 ? -10.929 -9.795 22.315 1.00 94.12 98 SER A C 1
ATOM 796 O O . SER A 1 98 ? -10.779 -10.667 21.461 1.00 94.12 98 SER A O 1
ATOM 798 N N . LEU A 1 99 ? -10.621 -9.997 23.601 1.00 94.31 99 LEU A N 1
ATOM 799 C CA . LEU A 1 99 ? -10.079 -11.229 24.189 1.00 94.31 99 LEU A CA 1
ATOM 800 C C . LEU A 1 99 ? -11.096 -11.979 25.073 1.00 94.31 99 LEU A C 1
ATOM 802 O O . LEU A 1 99 ? -10.719 -12.887 25.819 1.00 94.31 99 LEU A O 1
ATOM 806 N N . GLY A 1 100 ? -12.375 -11.590 25.008 1.00 94.19 100 GLY A N 1
ATOM 807 C CA . GLY A 1 100 ? -13.480 -12.271 25.683 1.00 94.19 100 GLY A CA 1
ATOM 808 C C . GLY A 1 100 ? -13.794 -11.777 27.092 1.00 94.19 100 GLY A C 1
ATOM 809 O O . GLY A 1 100 ? -14.604 -12.397 27.773 1.00 94.19 100 GLY A O 1
ATOM 810 N N . TYR A 1 101 ? -13.190 -10.681 27.550 1.00 95.06 101 TYR A N 1
ATOM 811 C CA . TYR A 1 101 ? -13.457 -10.095 28.866 1.00 95.06 101 TYR A CA 1
ATOM 812 C C . TYR A 1 101 ? -14.537 -9.011 28.752 1.00 95.06 101 TYR A C 1
ATOM 814 O O . TYR A 1 101 ? -14.249 -7.813 28.725 1.00 95.06 101 TYR A O 1
ATOM 822 N N . PHE A 1 102 ? -15.799 -9.428 28.621 1.00 92.38 102 PHE A N 1
ATOM 823 C CA . PHE A 1 102 ? -16.916 -8.505 28.380 1.00 92.38 102 PHE A CA 1
ATOM 824 C C . PHE A 1 102 ? -17.271 -7.635 29.593 1.00 92.38 102 PHE A C 1
ATOM 826 O O . PHE A 1 102 ? -17.552 -6.445 29.424 1.00 92.38 102 PHE A O 1
ATOM 833 N N . ASP A 1 103 ? -17.157 -8.201 30.798 1.00 92.12 103 ASP A N 1
ATOM 834 C CA . ASP A 1 103 ? -17.456 -7.556 32.086 1.00 92.12 103 ASP A CA 1
ATOM 835 C C . ASP A 1 103 ? -16.300 -6.708 32.650 1.00 92.12 103 ASP A C 1
ATOM 837 O O . ASP A 1 103 ? -16.335 -6.300 33.815 1.00 92.12 103 ASP A O 1
ATOM 841 N N . VAL A 1 104 ? -15.266 -6.442 31.843 1.00 94.94 104 VAL A N 1
ATOM 842 C CA . VAL A 1 104 ? -14.086 -5.685 32.273 1.00 94.94 104 VAL A CA 1
ATOM 843 C C . VAL A 1 104 ? -14.458 -4.281 32.765 1.00 94.94 104 VAL A C 1
ATOM 845 O O . VAL A 1 104 ? -15.163 -3.516 32.092 1.00 94.94 104 VAL A O 1
ATOM 848 N N . LYS A 1 105 ? -13.926 -3.909 33.933 1.00 95.44 105 LYS A N 1
ATOM 849 C CA . LYS A 1 105 ? -14.017 -2.547 34.479 1.00 95.44 105 LYS A CA 1
ATOM 850 C C . LYS A 1 105 ? -12.629 -1.951 34.608 1.00 95.44 105 LYS A C 1
ATOM 852 O O . LYS A 1 105 ? -11.696 -2.624 35.043 1.00 95.44 105 LYS A O 1
ATOM 857 N N . ILE A 1 106 ? -12.501 -0.690 34.207 1.00 94.69 106 ILE A N 1
ATOM 858 C CA . ILE A 1 106 ? -11.227 0.024 34.178 1.00 94.69 106 ILE A CA 1
ATOM 859 C C . ILE A 1 106 ? -11.441 1.417 34.759 1.00 94.69 106 ILE A C 1
ATOM 861 O O . ILE A 1 106 ? -12.044 2.275 34.117 1.00 94.69 106 ILE A O 1
ATOM 865 N N . ASP A 1 107 ? -10.910 1.630 35.957 1.00 93.00 107 ASP A N 1
ATOM 866 C CA . ASP A 1 107 ? -10.862 2.931 36.619 1.00 93.00 107 ASP A CA 1
ATOM 867 C C . ASP A 1 107 ? -9.467 3.544 36.470 1.00 93.00 107 ASP A C 1
ATOM 869 O O . ASP A 1 107 ? -8.456 2.838 36.451 1.00 93.00 107 ASP A O 1
ATOM 873 N N . VAL A 1 108 ? -9.390 4.874 36.382 1.00 91.00 108 VAL A N 1
ATOM 874 C CA . VAL A 1 108 ? -8.117 5.595 36.207 1.00 91.00 108 VAL A CA 1
ATOM 875 C C . VAL A 1 108 ? -7.965 6.673 37.267 1.00 91.00 108 VAL A C 1
ATOM 877 O O . VAL A 1 108 ? -8.628 7.713 37.204 1.00 91.00 108 VAL A O 1
ATOM 880 N N . ASP A 1 109 ? -7.041 6.445 38.196 1.00 90.88 109 ASP A N 1
ATOM 881 C CA . ASP A 1 109 ? -6.596 7.452 39.157 1.00 90.88 109 ASP A CA 1
ATOM 882 C C . ASP A 1 109 ? -5.410 8.236 38.591 1.00 90.88 109 ASP A C 1
ATOM 884 O O . ASP A 1 109 ? -4.518 7.673 37.950 1.00 90.88 109 ASP A O 1
ATOM 888 N N . GLU A 1 110 ? -5.349 9.529 38.893 1.00 89.12 110 GLU A N 1
ATOM 889 C CA . GLU A 1 110 ? -4.261 10.406 38.464 1.00 89.12 110 GLU A CA 1
ATOM 890 C C . GLU A 1 110 ? -3.618 11.056 39.685 1.00 89.12 110 GLU A C 1
ATOM 892 O O . GLU A 1 110 ? -4.281 11.710 40.490 1.00 89.12 110 GLU A O 1
ATOM 897 N N . LYS A 1 111 ? -2.309 10.846 39.845 1.00 89.88 111 LYS A N 1
ATOM 898 C CA . LYS A 1 111 ? -1.514 11.439 40.923 1.00 89.88 111 LYS A CA 1
ATOM 899 C C . LYS A 1 111 ? -0.593 12.497 40.345 1.00 89.88 111 LYS A C 1
ATOM 901 O O . LYS A 1 111 ? 0.338 12.171 39.608 1.00 89.88 111 LYS A O 1
ATOM 906 N N . PHE A 1 112 ? -0.863 13.748 40.692 1.00 87.00 112 PHE A N 1
ATOM 907 C CA . PHE A 1 112 ? -0.028 14.889 40.343 1.00 87.00 112 PHE A CA 1
ATOM 908 C C . PHE A 1 112 ? 1.085 15.070 41.380 1.00 87.00 112 PHE A C 1
ATOM 910 O O . PHE A 1 112 ? 0.893 14.809 42.567 1.00 87.00 112 PHE A O 1
ATOM 917 N N . SER A 1 113 ? 2.251 15.506 40.913 1.00 86.88 113 SER A N 1
ATOM 918 C CA . SER A 1 113 ? 3.341 16.010 41.753 1.00 86.88 113 SER A CA 1
ATOM 919 C C . SER A 1 113 ? 2.940 17.322 42.443 1.00 86.88 113 SER A C 1
ATOM 921 O O . SER A 1 113 ? 2.049 18.023 41.962 1.00 86.88 113 SER A O 1
ATOM 923 N N . GLU A 1 114 ? 3.610 17.677 43.544 1.00 85.19 114 GLU A N 1
ATOM 924 C CA . GLU A 1 114 ? 3.375 18.932 44.283 1.00 85.19 114 GLU A CA 1
ATOM 925 C C . GLU A 1 114 ? 3.557 20.173 43.391 1.00 85.19 114 GLU A C 1
ATOM 927 O O . GLU A 1 114 ? 2.796 21.131 43.492 1.00 85.19 114 GLU A O 1
ATOM 932 N N . ASP A 1 115 ? 4.516 20.120 42.462 1.00 82.94 115 ASP A N 1
ATOM 933 C CA . ASP A 1 115 ? 4.791 21.159 41.458 1.00 82.94 115 ASP A CA 1
ATOM 934 C C . ASP A 1 115 ? 3.868 21.107 40.223 1.00 82.94 115 ASP A C 1
ATOM 936 O O . ASP A 1 115 ? 4.007 21.923 39.312 1.00 82.94 115 ASP A O 1
ATOM 940 N N . ARG A 1 116 ? 2.967 20.114 40.155 1.00 82.75 116 ARG A N 1
ATOM 941 C CA . ARG A 1 116 ? 2.096 19.771 39.013 1.00 82.75 116 ARG A CA 1
ATOM 942 C C . ARG A 1 116 ? 2.792 19.588 37.653 1.00 82.75 116 ARG A C 1
ATOM 944 O O . ARG A 1 116 ? 2.125 19.352 36.642 1.00 82.75 116 ARG A O 1
ATOM 951 N N . ALA A 1 117 ? 4.124 19.571 37.606 1.00 81.19 117 ALA A N 1
ATOM 952 C CA . ALA A 1 117 ? 4.895 19.333 36.383 1.00 81.19 117 ALA A CA 1
ATOM 953 C C . ALA A 1 117 ? 4.785 17.876 35.897 1.00 81.19 117 ALA A C 1
ATOM 955 O O . ALA A 1 117 ? 5.084 17.563 34.741 1.00 81.19 117 ALA A O 1
ATOM 956 N N . TYR A 1 118 ? 4.338 16.975 36.774 1.00 82.75 118 TYR A N 1
ATOM 957 C CA . TYR A 1 118 ? 4.334 15.538 36.552 1.00 82.75 118 TYR A CA 1
ATOM 958 C C . TYR A 1 118 ? 3.026 14.880 36.984 1.00 82.75 118 TYR A C 1
ATOM 960 O O . TYR A 1 118 ? 2.495 15.186 38.051 1.00 82.75 118 TYR A O 1
ATOM 968 N N . VAL A 1 119 ? 2.564 13.917 36.183 1.00 86.06 119 VAL A N 1
ATOM 969 C CA . VAL A 1 119 ? 1.414 13.059 36.503 1.00 86.06 119 VAL A CA 1
ATOM 970 C C . VAL A 1 119 ? 1.748 11.573 36.340 1.00 86.06 119 VAL A C 1
ATOM 972 O O . VAL A 1 119 ? 2.427 11.152 35.393 1.00 86.06 119 VAL A O 1
ATOM 975 N N . GLN A 1 120 ? 1.253 10.767 37.275 1.00 87.06 120 GLN A N 1
ATOM 976 C CA . GLN A 1 120 ? 1.212 9.310 37.222 1.00 87.06 120 GLN A CA 1
ATOM 977 C C . GLN A 1 120 ? -0.240 8.864 37.013 1.00 87.06 120 GLN A C 1
ATOM 979 O O . GLN A 1 120 ? -1.076 9.097 37.884 1.00 87.06 120 GLN A O 1
ATOM 984 N N . LYS A 1 121 ? -0.521 8.198 35.884 1.00 88.31 121 LYS A N 1
ATOM 985 C CA . LYS A 1 121 ? -1.812 7.536 35.636 1.00 88.31 121 LYS A CA 1
ATOM 986 C C . LYS A 1 121 ? -1.749 6.101 36.173 1.00 88.31 121 LYS A C 1
ATOM 988 O O . LYS A 1 121 ? -0.806 5.364 35.854 1.00 88.31 121 LYS A O 1
ATOM 993 N N . ILE A 1 122 ? -2.721 5.720 36.998 1.00 91.81 122 ILE A N 1
ATOM 994 C CA . ILE A 1 122 ? -2.861 4.386 37.595 1.00 91.81 122 ILE A CA 1
ATOM 995 C C . ILE A 1 122 ? -4.175 3.782 37.101 1.00 91.81 122 ILE A C 1
ATOM 997 O O . ILE A 1 122 ? -5.250 4.185 37.540 1.00 91.81 122 ILE A O 1
ATOM 1001 N N . TYR A 1 123 ? -4.075 2.805 36.205 1.00 93.31 123 TYR A N 1
ATOM 1002 C CA . TYR A 1 123 ? -5.208 2.062 35.664 1.00 93.31 123 TYR A CA 1
ATOM 1003 C C . TYR A 1 123 ? -5.481 0.866 36.586 1.00 93.31 123 TYR A C 1
ATOM 1005 O O . TYR A 1 123 ? -4.658 -0.049 36.695 1.00 93.31 123 TYR A O 1
ATOM 1013 N N . LYS A 1 124 ? -6.614 0.892 37.286 1.00 95.31 124 LYS A N 1
ATOM 1014 C CA . LYS A 1 124 ? -7.145 -0.220 38.081 1.00 95.31 124 LYS A CA 1
ATOM 1015 C C . LYS A 1 124 ? -8.073 -1.030 37.187 1.00 95.31 124 LYS A C 1
ATOM 1017 O O . LYS A 1 124 ? -9.037 -0.482 36.666 1.00 95.31 124 LYS A O 1
ATOM 1022 N N . ILE A 1 125 ? -7.768 -2.307 36.999 1.00 96.12 125 ILE A N 1
ATOM 1023 C CA . ILE A 1 125 ? -8.483 -3.192 36.081 1.00 96.12 125 ILE A CA 1
ATOM 1024 C C . ILE A 1 125 ? -9.085 -4.352 36.873 1.00 96.12 125 ILE A C 1
ATOM 1026 O O . ILE A 1 125 ? -8.363 -5.113 37.517 1.00 96.12 125 ILE A O 1
ATOM 1030 N N . GLU A 1 126 ? -10.401 -4.505 36.785 1.00 95.50 126 GLU A N 1
ATOM 1031 C CA . GLU A 1 126 ? -11.109 -5.735 37.135 1.00 95.50 126 GLU A CA 1
ATOM 1032 C C . GLU A 1 126 ? -11.356 -6.494 35.825 1.00 95.50 126 GLU A C 1
ATOM 1034 O O . GLU A 1 126 ? -12.249 -6.128 35.066 1.00 95.50 126 GLU A O 1
ATOM 1039 N N . GLU A 1 127 ? -10.541 -7.514 35.522 1.00 92.06 127 GLU A N 1
ATOM 1040 C CA . GLU A 1 127 ? -10.598 -8.222 34.225 1.00 92.06 127 GLU A CA 1
ATOM 1041 C C . GLU A 1 127 ? -11.942 -8.944 33.999 1.00 92.06 127 GLU A C 1
ATOM 1043 O O . GLU A 1 127 ? -12.400 -9.047 32.868 1.00 92.06 127 GLU A O 1
ATOM 1048 N N . GLY A 1 128 ? -12.608 -9.397 35.067 1.00 91.44 128 GLY A N 1
ATOM 1049 C CA . GLY A 1 128 ? -13.846 -10.177 34.976 1.00 91.44 128 GLY A CA 1
ATOM 1050 C C . GLY A 1 128 ? -13.603 -11.642 34.591 1.00 91.44 128 GLY A C 1
ATOM 1051 O O . GLY A 1 128 ? -12.489 -12.157 34.706 1.00 91.44 128 GLY A O 1
ATOM 1052 N N . GLN A 1 129 ? -14.663 -12.336 34.172 1.00 91.94 129 GLN A N 1
ATOM 1053 C CA . GLN A 1 129 ? -14.573 -13.702 33.650 1.00 91.94 129 GLN A CA 1
ATOM 1054 C C . GLN A 1 129 ? -14.290 -13.664 32.142 1.00 91.94 129 GLN A C 1
ATOM 1056 O O . GLN A 1 129 ? -14.882 -12.867 31.417 1.00 91.94 129 GLN A O 1
ATOM 1061 N N . GLN A 1 130 ? -13.406 -14.541 31.661 1.00 93.75 130 GLN A N 1
ATOM 1062 C CA . GLN A 1 130 ? -13.198 -14.718 30.225 1.00 93.75 130 GLN A CA 1
ATOM 1063 C C . GLN A 1 130 ? -14.303 -15.600 29.639 1.00 93.75 130 GLN A C 1
ATOM 1065 O O . GLN A 1 130 ? -14.510 -16.726 30.099 1.00 93.75 130 GLN A O 1
ATOM 1070 N N . PHE A 1 131 ? -14.980 -15.103 28.608 1.00 94.94 131 PHE A N 1
ATOM 1071 C CA . PHE A 1 131 ? -16.037 -15.829 27.917 1.00 94.94 131 PHE A CA 1
ATOM 1072 C C . PHE A 1 131 ? -15.461 -16.847 26.931 1.00 94.94 131 PHE A C 1
ATOM 1074 O O . PHE A 1 131 ? -14.507 -16.563 26.196 1.00 94.94 131 PHE A O 1
ATOM 1081 N N . ARG A 1 132 ? -16.062 -18.038 26.902 1.00 95.06 132 ARG A N 1
ATOM 1082 C CA . ARG A 1 132 ? -15.735 -19.115 25.960 1.00 95.06 132 ARG A CA 1
ATOM 1083 C C . ARG A 1 132 ? -16.869 -19.343 24.980 1.00 95.06 132 ARG A C 1
ATOM 1085 O O . ARG A 1 132 ? -18.041 -19.239 25.340 1.00 95.06 132 ARG A O 1
ATOM 1092 N N . ILE A 1 133 ? -16.493 -19.668 23.752 1.00 95.75 133 ILE A N 1
ATOM 1093 C CA . ILE A 1 133 ? -17.419 -19.918 22.656 1.00 95.75 133 ILE A CA 1
ATOM 1094 C C . ILE A 1 133 ? -17.967 -21.335 22.811 1.00 95.75 133 ILE A C 1
ATOM 1096 O O . ILE A 1 133 ? -17.197 -22.296 22.799 1.00 95.75 133 ILE A O 1
ATOM 1100 N N . ARG A 1 134 ? -19.282 -21.480 22.978 1.00 94.44 134 ARG A N 1
ATOM 1101 C CA . ARG A 1 134 ? -19.945 -22.788 23.060 1.00 94.44 134 ARG A CA 1
ATOM 1102 C C . ARG A 1 134 ? -20.304 -23.280 21.664 1.00 94.44 134 ARG A C 1
ATOM 1104 O O . ARG A 1 134 ? -19.656 -24.211 21.188 1.00 94.44 134 ARG A O 1
ATOM 1111 N N . ASN A 1 135 ? -21.257 -22.635 20.998 1.00 93.12 135 ASN A N 1
ATOM 1112 C CA . ASN A 1 135 ? -21.618 -22.950 19.617 1.00 93.12 135 ASN A CA 1
ATOM 1113 C C . ASN A 1 135 ? -21.094 -21.891 18.638 1.00 93.12 135 ASN A C 1
ATOM 1115 O O . ASN A 1 135 ? -20.843 -20.743 19.010 1.00 93.12 135 ASN A O 1
ATOM 1119 N N . ILE A 1 136 ? -20.922 -22.308 17.384 1.00 94.56 136 ILE A N 1
ATOM 1120 C CA . ILE A 1 136 ? -20.612 -21.443 16.245 1.00 94.56 136 ILE A CA 1
ATOM 1121 C C . ILE A 1 136 ? -21.607 -21.818 15.156 1.00 94.56 136 ILE A C 1
ATOM 1123 O O . ILE A 1 136 ? -21.578 -22.965 14.711 1.00 94.56 136 ILE A O 1
ATOM 1127 N N . ASP A 1 137 ? -22.448 -20.878 14.740 1.00 93.12 137 ASP A N 1
ATOM 1128 C CA . ASP A 1 137 ? -23.518 -21.108 13.766 1.00 93.12 137 ASP A CA 1
ATOM 1129 C C . ASP A 1 137 ? -23.471 -20.065 12.645 1.00 93.12 137 ASP A C 1
ATOM 1131 O O . ASP A 1 137 ? -23.132 -18.903 12.880 1.00 93.12 137 ASP A O 1
ATOM 1135 N N . VAL A 1 138 ? -23.797 -20.471 11.417 1.00 94.56 138 VAL A N 1
ATOM 1136 C CA . VAL A 1 138 ? -23.796 -19.603 10.234 1.00 94.56 138 VAL A CA 1
ATOM 1137 C C . VAL A 1 138 ? -25.215 -19.477 9.686 1.00 94.56 138 VAL A C 1
ATOM 1139 O O . VAL A 1 138 ? -25.841 -20.455 9.289 1.00 94.56 138 VAL A O 1
ATOM 1142 N N . VAL A 1 139 ? -25.726 -18.249 9.630 1.00 93.50 139 VAL A N 1
ATOM 1143 C CA . VAL A 1 139 ? -27.090 -17.936 9.186 1.00 93.50 139 VAL A CA 1
ATOM 1144 C C . VAL A 1 139 ? -27.032 -17.104 7.908 1.00 93.50 139 VAL A C 1
ATOM 1146 O O . VAL A 1 139 ? -26.246 -16.170 7.802 1.00 93.50 139 VAL A O 1
ATOM 1149 N N . GLY A 1 140 ? -27.879 -17.431 6.931 1.00 89.31 140 GLY A N 1
ATOM 1150 C CA . GLY A 1 140 ? -27.964 -16.716 5.648 1.00 89.31 140 GLY A CA 1
ATOM 1151 C C . GLY A 1 140 ? -27.125 -17.318 4.517 1.00 89.31 140 GLY A C 1
ATOM 1152 O O . GLY A 1 140 ? -27.386 -17.008 3.358 1.00 89.31 140 GLY A O 1
ATOM 1153 N N . ALA A 1 141 ? -26.204 -18.240 4.822 1.00 88.75 141 ALA A N 1
ATOM 1154 C CA . ALA A 1 141 ? -25.467 -19.013 3.824 1.00 88.75 141 ALA A CA 1
ATOM 1155 C C . ALA A 1 141 ? -26.409 -19.950 3.040 1.00 88.75 141 ALA A C 1
ATOM 1157 O O . ALA A 1 141 ? -26.895 -20.956 3.561 1.00 88.75 141 ALA A O 1
ATOM 1158 N N . ARG A 1 142 ? -26.682 -19.613 1.777 1.00 86.88 142 ARG A N 1
ATOM 1159 C CA . ARG A 1 142 ? -27.456 -20.421 0.825 1.00 86.88 142 ARG A CA 1
ATOM 1160 C C . ARG A 1 142 ? -26.628 -20.859 -0.369 1.00 86.88 142 ARG A C 1
ATOM 1162 O O . ARG A 1 142 ? -27.037 -21.830 -0.984 1.00 86.88 142 ARG A O 1
ATOM 1169 N N . VAL A 1 143 ? -25.530 -20.181 -0.713 1.00 86.06 143 VAL A N 1
ATOM 1170 C CA . VAL A 1 143 ? -24.685 -20.446 -1.896 1.00 86.06 143 VAL A CA 1
ATOM 1171 C C . VAL A 1 143 ? -23.551 -21.404 -1.558 1.00 86.06 143 VAL A C 1
ATOM 1173 O O . VAL A 1 143 ? -23.305 -22.357 -2.292 1.00 86.06 143 VAL A O 1
ATOM 1176 N N . ILE A 1 144 ? -22.850 -21.142 -0.456 1.00 86.19 144 ILE A N 1
ATOM 1177 C CA . ILE A 1 144 ? -21.769 -21.986 0.057 1.00 86.19 144 ILE A CA 1
ATOM 1178 C C . ILE A 1 144 ? -22.352 -22.798 1.210 1.00 86.19 144 ILE A C 1
ATOM 1180 O O . ILE A 1 144 ? -23.078 -22.244 2.039 1.00 86.19 144 ILE A O 1
ATOM 1184 N N . SER A 1 145 ? -22.074 -24.099 1.264 1.00 86.69 145 SER A N 1
ATOM 1185 C CA . SER A 1 145 ? -22.570 -24.931 2.361 1.00 86.69 145 SER A CA 1
ATOM 1186 C C . SER A 1 145 ? -21.911 -24.536 3.685 1.00 86.69 145 SER A C 1
ATOM 1188 O O . SER A 1 145 ? -20.736 -24.162 3.737 1.00 86.69 145 SER A O 1
ATOM 1190 N N . GLU A 1 146 ? -22.671 -24.611 4.778 1.00 87.19 146 GLU A N 1
ATOM 1191 C CA . GLU A 1 146 ? -22.173 -24.232 6.101 1.00 87.19 146 GLU A CA 1
ATOM 1192 C C . GLU A 1 146 ? -20.939 -25.058 6.504 1.00 87.19 146 GLU A C 1
ATOM 1194 O O . GLU A 1 146 ? -19.960 -24.492 6.990 1.00 87.19 146 GLU A O 1
ATOM 1199 N N . ASP A 1 147 ? -20.926 -26.362 6.213 1.00 86.94 147 ASP A N 1
ATOM 1200 C CA . ASP A 1 147 ? -19.774 -27.237 6.457 1.00 86.94 147 ASP A CA 1
ATOM 1201 C C . ASP A 1 147 ? -18.508 -26.765 5.718 1.00 86.94 147 ASP A C 1
ATOM 1203 O O . ASP A 1 147 ? -17.408 -26.806 6.273 1.00 86.94 147 ASP A O 1
ATOM 1207 N N . ALA A 1 148 ? -18.644 -26.259 4.488 1.00 87.12 148 ALA A N 1
ATOM 1208 C CA . ALA A 1 148 ? -17.527 -25.742 3.699 1.00 87.12 148 ALA A CA 1
ATOM 1209 C C . ALA A 1 148 ? -17.057 -24.345 4.127 1.00 87.12 148 ALA A C 1
ATOM 1211 O O . ALA A 1 148 ? -15.912 -23.966 3.858 1.00 87.12 148 ALA A O 1
ATOM 1212 N N . LEU A 1 149 ? -17.899 -23.576 4.820 1.00 88.88 149 LEU A N 1
ATOM 1213 C CA . LEU A 1 149 ? -17.464 -22.377 5.537 1.00 88.88 149 LEU A CA 1
ATOM 1214 C C . LEU A 1 149 ? -16.721 -22.781 6.821 1.00 88.88 149 LEU A C 1
ATOM 1216 O O . LEU A 1 149 ? -15.551 -22.421 6.966 1.00 88.88 149 LEU A O 1
ATOM 1220 N N . ARG A 1 150 ? -17.352 -23.605 7.674 1.00 88.38 150 ARG A N 1
ATOM 1221 C CA . ARG A 1 150 ? -16.840 -24.072 8.979 1.00 88.38 150 ARG A CA 1
ATOM 1222 C C . ARG A 1 150 ? -15.493 -24.804 8.893 1.00 88.38 150 ARG A C 1
ATOM 1224 O O . ARG A 1 150 ? -14.694 -24.706 9.821 1.00 88.38 150 ARG A O 1
ATOM 1231 N N . LYS A 1 151 ? -15.220 -25.524 7.799 1.00 87.75 151 LYS A N 1
ATOM 1232 C CA . LYS A 1 151 ? -13.984 -26.305 7.568 1.00 87.75 151 LYS A CA 1
ATOM 1233 C C . LYS A 1 151 ? -12.683 -25.506 7.723 1.00 87.75 151 LYS A C 1
ATOM 1235 O O . LYS A 1 151 ? -11.685 -26.086 8.149 1.00 87.75 151 LYS A O 1
ATOM 1240 N N . ASP A 1 152 ? -12.705 -24.212 7.405 1.00 86.12 152 ASP A N 1
ATOM 1241 C CA . ASP A 1 152 ? -11.513 -23.352 7.428 1.00 86.12 152 ASP A CA 1
ATOM 1242 C C . ASP A 1 152 ? -11.428 -22.450 8.679 1.00 86.12 152 ASP A C 1
ATOM 1244 O O . ASP A 1 152 ? -10.447 -21.727 8.836 1.00 86.12 152 ASP A O 1
ATOM 1248 N N . PHE A 1 153 ? -12.409 -22.503 9.594 1.00 92.75 153 PHE A N 1
ATOM 1249 C CA . PHE A 1 153 ? -12.448 -21.633 10.779 1.00 92.75 153 PHE A CA 1
ATOM 1250 C C . PHE A 1 153 ? -11.253 -21.860 11.727 1.00 92.75 153 PHE A C 1
ATOM 1252 O O . PHE A 1 153 ? -10.938 -22.986 12.135 1.00 92.75 153 PHE A O 1
ATOM 1259 N N . ASP A 1 154 ? -10.612 -20.763 12.139 1.00 93.75 154 ASP A N 1
ATOM 1260 C CA . ASP A 1 154 ? -9.602 -20.733 13.201 1.00 93.75 154 ASP A CA 1
ATOM 1261 C C . ASP A 1 154 ? -10.266 -20.807 14.589 1.00 93.75 154 ASP A C 1
ATOM 1263 O O . ASP A 1 154 ? -9.700 -21.369 15.536 1.00 93.75 154 ASP A O 1
ATOM 1267 N N . VAL A 1 155 ? -11.481 -20.266 14.726 1.00 94.81 155 VAL A N 1
ATOM 1268 C CA . VAL A 1 155 ? -12.300 -20.355 15.944 1.00 94.81 155 VAL A CA 1
ATOM 1269 C C . VAL A 1 155 ? -12.908 -21.753 16.098 1.00 94.81 155 VAL A C 1
ATOM 1271 O O . VAL A 1 155 ? -13.452 -22.325 15.155 1.00 94.81 155 VAL A O 1
ATOM 1274 N N . LYS A 1 156 ? -12.859 -22.304 17.317 1.00 94.19 156 LYS A N 1
ATOM 1275 C CA . LYS A 1 156 ? -13.424 -23.624 17.648 1.00 94.19 156 LYS A CA 1
ATOM 1276 C C . LYS A 1 156 ? -14.332 -23.563 18.871 1.00 94.19 156 LYS A C 1
ATOM 1278 O O . LYS A 1 156 ? -14.134 -22.743 19.762 1.00 94.19 156 LYS A O 1
ATOM 1283 N N . SER A 1 157 ? -15.303 -24.474 18.934 1.00 93.19 157 SER A N 1
ATOM 1284 C CA . SER A 1 157 ? -16.086 -24.706 20.153 1.00 93.19 157 SER A CA 1
ATOM 1285 C C . SER A 1 157 ? -15.150 -25.036 21.325 1.00 93.19 157 SER A C 1
ATOM 1287 O O . SER A 1 157 ? -14.254 -25.874 21.199 1.00 93.19 157 SER A O 1
ATOM 1289 N N . GLY A 1 158 ? -15.336 -24.344 22.447 1.00 93.31 158 GLY A N 1
ATOM 1290 C CA . GLY A 1 158 ? -14.495 -24.404 23.641 1.00 93.31 158 GLY A CA 1
ATOM 1291 C C . GLY A 1 158 ? -13.370 -23.361 23.708 1.00 93.31 158 GLY A C 1
ATOM 1292 O O . GLY A 1 158 ? -12.851 -23.136 24.806 1.00 93.31 158 GLY A O 1
ATOM 1293 N N . ASP A 1 159 ? -13.011 -22.698 22.600 1.00 94.75 159 ASP A N 1
ATOM 1294 C CA . ASP A 1 159 ? -12.003 -21.627 22.611 1.00 94.75 159 ASP A CA 1
ATOM 1295 C C . ASP A 1 159 ? -12.486 -20.419 23.436 1.00 94.75 159 ASP A C 1
ATOM 1297 O O . ASP A 1 159 ? -13.679 -20.114 23.524 1.00 94.75 159 ASP A O 1
ATOM 1301 N N . ALA A 1 160 ? -11.540 -19.677 24.016 1.00 94.69 160 ALA A N 1
ATOM 1302 C CA . ALA A 1 160 ? -11.824 -18.339 24.524 1.00 94.69 160 ALA A CA 1
ATOM 1303 C C . ALA A 1 160 ? -12.191 -17.397 23.366 1.00 94.69 160 ALA A C 1
ATOM 1305 O O . ALA A 1 160 ? -11.577 -17.460 22.296 1.00 94.69 160 ALA A O 1
ATOM 1306 N N . TYR A 1 161 ? -13.157 -16.502 23.585 1.00 95.56 161 TYR A N 1
ATOM 1307 C CA . TYR A 1 161 ? -13.552 -15.523 22.575 1.00 95.56 161 TYR A CA 1
ATOM 1308 C C . TYR A 1 161 ? -12.347 -14.670 22.151 1.00 95.56 161 TYR A C 1
ATOM 1310 O O . TYR A 1 161 ? -11.656 -14.086 22.985 1.00 95.56 161 TYR A O 1
ATOM 1318 N N . ASN A 1 162 ? -12.083 -14.602 20.844 1.00 95.19 162 ASN A N 1
ATOM 1319 C CA . ASN A 1 162 ? -10.946 -13.868 20.303 1.00 95.19 162 ASN A CA 1
ATOM 1320 C C . ASN A 1 162 ? -11.315 -13.183 18.985 1.00 95.19 162 ASN A C 1
ATOM 1322 O O . ASN A 1 162 ? -11.439 -13.831 17.944 1.00 95.19 162 ASN A O 1
ATOM 1326 N N . PHE A 1 163 ? -11.442 -11.860 19.016 1.00 93.69 163 PHE A N 1
ATOM 1327 C CA . PHE A 1 163 ? -11.840 -11.064 17.860 1.00 93.69 163 PHE A CA 1
ATOM 1328 C C . PHE A 1 163 ? -10.852 -11.166 16.691 1.00 93.69 163 PHE A C 1
ATOM 1330 O O . PHE A 1 163 ? -11.282 -11.108 15.547 1.00 93.69 163 PHE A O 1
ATOM 1337 N N . ASN A 1 164 ? -9.551 -11.374 16.932 1.00 93.94 164 ASN A N 1
ATOM 1338 C CA . ASN A 1 164 ? -8.586 -11.516 15.834 1.00 93.94 164 ASN A CA 1
ATOM 1339 C C . ASN A 1 164 ? -8.812 -12.815 15.045 1.00 93.94 164 ASN A C 1
ATOM 1341 O O . ASN A 1 164 ? -8.717 -12.794 13.820 1.00 93.94 164 ASN A O 1
ATOM 1345 N N . LYS A 1 165 ? -9.163 -13.919 15.724 1.00 95.50 165 LYS A N 1
ATOM 1346 C CA . LYS A 1 165 ? -9.607 -15.148 15.049 1.00 95.50 165 LYS A CA 1
ATOM 1347 C C . LYS A 1 165 ? -10.941 -14.932 14.324 1.00 95.50 165 LYS A C 1
ATOM 1349 O O . LYS A 1 165 ? -11.034 -15.192 13.134 1.00 95.50 165 LYS A O 1
ATOM 1354 N N . ILE A 1 166 ? -11.940 -14.371 15.010 1.00 95.75 166 ILE A N 1
ATOM 1355 C CA . ILE A 1 166 ? -13.285 -14.133 14.449 1.00 95.75 166 ILE A CA 1
ATOM 1356 C C . ILE A 1 166 ? -13.230 -13.234 13.203 1.00 95.75 166 ILE A C 1
ATOM 1358 O O . ILE A 1 166 ? -13.905 -13.509 12.215 1.00 95.75 166 ILE A O 1
ATOM 1362 N N . SER A 1 167 ? -12.408 -12.182 13.237 1.00 95.25 167 SER A N 1
ATOM 1363 C CA . SER A 1 167 ? -12.183 -11.232 12.140 1.00 95.25 167 SER A CA 1
ATOM 1364 C C . SER A 1 167 ? -11.433 -11.866 10.963 1.00 95.25 167 SER A C 1
ATOM 1366 O O . SER A 1 167 ? -11.721 -11.558 9.806 1.00 95.25 167 SER A O 1
ATOM 1368 N N . LYS A 1 168 ? -10.516 -12.803 11.237 1.00 95.38 168 LYS A N 1
ATOM 1369 C CA . LYS A 1 168 ? -9.872 -13.626 10.208 1.00 95.38 168 LYS A CA 1
ATOM 1370 C C . LYS A 1 168 ? -10.896 -14.544 9.528 1.00 95.38 168 LYS A C 1
ATOM 1372 O O . LYS A 1 168 ? -11.012 -14.480 8.309 1.00 95.38 168 LYS A O 1
ATOM 1377 N N . ASP A 1 169 ? -11.684 -15.298 10.293 1.00 95.12 169 ASP A N 1
ATOM 1378 C CA . ASP A 1 169 ? -12.716 -16.202 9.761 1.00 95.12 169 ASP A CA 1
ATOM 1379 C C . ASP A 1 169 ? -13.771 -15.422 8.945 1.00 95.12 169 ASP A C 1
ATOM 1381 O O . ASP A 1 169 ? -14.116 -15.802 7.827 1.00 95.12 169 ASP A O 1
ATOM 1385 N N . MET A 1 170 ? -14.211 -14.260 9.446 1.00 94.88 170 MET A N 1
ATOM 1386 C CA . MET A 1 170 ? -15.075 -13.306 8.732 1.00 94.88 170 MET A CA 1
ATOM 1387 C C . MET A 1 170 ? -14.473 -12.874 7.386 1.00 94.88 170 MET A C 1
ATOM 1389 O O . MET A 1 170 ? -15.157 -12.901 6.363 1.00 94.88 170 MET A O 1
ATOM 1393 N N . LYS A 1 171 ? -13.189 -12.498 7.370 1.00 94.31 171 LYS A N 1
ATOM 1394 C CA . LYS A 1 171 ? -12.474 -12.078 6.159 1.00 94.31 171 LYS A CA 1
ATOM 1395 C C . LYS A 1 171 ? -12.309 -13.227 5.162 1.00 94.31 171 LYS A C 1
ATOM 1397 O O . LYS A 1 171 ? -12.465 -13.009 3.965 1.00 94.31 171 LYS A O 1
ATOM 1402 N N . GLU A 1 172 ? -12.028 -14.440 5.627 1.00 93.69 172 GLU A N 1
ATOM 1403 C CA . GLU A 1 172 ? -11.914 -15.628 4.772 1.00 93.69 172 GLU A CA 1
ATOM 1404 C C . GLU A 1 172 ? -13.272 -16.018 4.162 1.00 93.69 172 GLU A C 1
ATOM 1406 O O . GLU A 1 172 ? -13.340 -16.332 2.971 1.00 93.69 172 GLU A O 1
ATOM 1411 N N . MET A 1 173 ? -14.373 -15.891 4.913 1.00 93.56 173 MET A N 1
ATOM 1412 C CA . MET A 1 173 ? -15.731 -16.018 4.367 1.00 93.56 173 MET A CA 1
ATOM 1413 C C . MET A 1 173 ? -16.028 -14.941 3.313 1.00 93.56 173 MET A C 1
ATOM 1415 O O . MET A 1 173 ? -16.451 -15.275 2.206 1.00 93.56 173 MET A O 1
ATOM 1419 N N . GLN A 1 174 ? -15.749 -13.665 3.601 1.00 93.00 174 GLN A N 1
ATOM 1420 C CA . GLN A 1 174 ? -15.909 -12.570 2.631 1.00 93.00 174 GLN A CA 1
ATOM 1421 C C . GLN A 1 174 ? -15.069 -12.782 1.362 1.00 93.00 174 GLN A C 1
ATOM 1423 O O . GLN A 1 174 ? -15.541 -12.506 0.264 1.00 93.00 174 GLN A O 1
ATOM 1428 N N . GLU A 1 175 ? -13.854 -13.326 1.468 1.00 92.06 175 GLU A N 1
ATOM 1429 C CA . GLU A 1 175 ? -13.025 -13.673 0.307 1.00 92.06 175 GLU A CA 1
ATOM 1430 C C . GLU A 1 175 ? -13.591 -14.846 -0.505 1.00 92.06 175 GLU A C 1
ATOM 1432 O O . GLU A 1 175 ? -13.491 -14.828 -1.734 1.00 92.06 175 GLU A O 1
ATOM 1437 N N . LYS A 1 176 ? -14.203 -15.853 0.139 1.00 91.44 176 LYS A N 1
ATOM 1438 C CA . LYS A 1 176 ? -14.910 -16.942 -0.563 1.00 91.44 176 LYS A CA 1
ATOM 1439 C C . LYS A 1 176 ? -16.078 -16.395 -1.388 1.00 91.44 176 LYS A C 1
ATOM 1441 O O . LYS A 1 176 ? -16.147 -16.676 -2.582 1.00 91.44 176 LYS A O 1
ATOM 1446 N N . TYR A 1 177 ? -16.947 -15.573 -0.796 1.00 92.06 177 TYR A N 1
ATOM 1447 C CA . TYR A 1 177 ? -18.058 -14.938 -1.520 1.00 92.06 177 TYR A CA 1
ATOM 1448 C C . TYR A 1 177 ? -17.572 -13.919 -2.568 1.00 92.06 177 TYR A C 1
ATOM 1450 O O . TYR A 1 177 ? -18.109 -13.868 -3.677 1.00 92.06 177 TYR A O 1
ATOM 1458 N N . GLY A 1 178 ? -16.510 -13.167 -2.277 1.00 91.81 178 GLY A N 1
ATOM 1459 C CA . GLY A 1 178 ? -15.900 -12.207 -3.198 1.00 91.81 178 GLY A CA 1
ATOM 1460 C C . GLY A 1 178 ? -15.409 -12.842 -4.501 1.00 91.81 178 GLY A C 1
ATOM 1461 O O . GLY A 1 178 ? -15.709 -12.330 -5.579 1.00 91.81 178 GLY A O 1
ATOM 1462 N N . LYS A 1 179 ? -14.759 -14.012 -4.430 1.00 89.44 179 LYS A N 1
ATOM 1463 C CA . LYS A 1 179 ? -14.318 -14.788 -5.610 1.00 89.44 179 LYS A CA 1
ATOM 1464 C C . LYS A 1 179 ? -15.473 -15.254 -6.506 1.00 89.44 179 LYS A C 1
ATOM 1466 O O . LYS A 1 179 ? -15.256 -15.530 -7.681 1.00 89.44 179 LYS A O 1
ATOM 1471 N N . LEU A 1 180 ? -16.698 -15.297 -5.978 1.00 88.62 180 LEU A N 1
ATOM 1472 C CA . LEU A 1 180 ? -17.933 -15.569 -6.724 1.00 88.62 180 LEU A CA 1
ATOM 1473 C C . LEU A 1 180 ? -18.558 -14.295 -7.340 1.00 88.62 180 LEU A C 1
ATOM 1475 O O . LEU A 1 180 ? -19.694 -14.328 -7.811 1.00 88.62 180 LEU A O 1
ATOM 1479 N N . GLY A 1 181 ? -17.857 -13.156 -7.304 1.00 89.44 181 GLY A N 1
ATOM 1480 C CA . GLY A 1 181 ? -18.326 -11.861 -7.808 1.00 89.44 181 GLY A CA 1
ATOM 1481 C C . GLY A 1 181 ? -19.332 -11.146 -6.900 1.00 89.44 181 GLY A C 1
ATOM 1482 O O . GLY A 1 181 ? -19.995 -10.211 -7.347 1.00 89.44 181 GLY A O 1
ATOM 1483 N N . ARG A 1 182 ? -19.498 -11.572 -5.641 1.00 91.50 182 ARG A N 1
ATOM 1484 C CA . ARG A 1 182 ? -20.486 -11.010 -4.697 1.00 91.50 182 ARG A CA 1
ATOM 1485 C C . ARG A 1 182 ? -19.914 -9.795 -3.970 1.00 91.50 182 ARG A C 1
ATOM 1487 O O . ARG A 1 182 ? -19.614 -9.840 -2.776 1.00 91.50 182 ARG A O 1
ATOM 1494 N N . LEU A 1 183 ? -19.722 -8.721 -4.737 1.00 90.38 183 LEU A N 1
ATOM 1495 C CA . LEU A 1 183 ? -18.972 -7.524 -4.348 1.00 90.38 183 LEU A CA 1
ATOM 1496 C C . LEU A 1 183 ? -19.449 -6.866 -3.040 1.00 90.38 183 LEU A C 1
ATOM 1498 O O . LEU A 1 183 ? -18.608 -6.382 -2.285 1.00 90.38 183 LEU A O 1
ATOM 1502 N N . TRP A 1 184 ? -20.758 -6.842 -2.758 1.00 92.62 184 TRP A N 1
ATOM 1503 C CA . TRP A 1 184 ? -21.299 -6.238 -1.531 1.00 92.62 184 TRP A CA 1
ATOM 1504 C C . TRP A 1 184 ? -21.792 -7.258 -0.501 1.00 92.62 184 TRP A C 1
ATOM 1506 O O . TRP A 1 184 ? -22.553 -6.886 0.394 1.00 92.62 184 TRP A O 1
ATOM 1516 N N . SER A 1 185 ? -21.337 -8.513 -0.592 1.00 94.00 185 SER A N 1
ATOM 1517 C CA . SER A 1 185 ? -21.580 -9.501 0.461 1.00 94.00 185 SER A CA 1
ATOM 1518 C C . SER A 1 185 ? -21.011 -9.045 1.814 1.00 94.00 185 SER A C 1
ATOM 1520 O O . SER A 1 185 ? -19.970 -8.383 1.893 1.00 94.00 185 SER A O 1
ATOM 1522 N N . LYS A 1 186 ? -21.716 -9.371 2.899 1.00 94.94 186 LYS A N 1
ATOM 1523 C CA . LYS A 1 186 ? -21.369 -8.999 4.278 1.00 94.94 186 LYS A CA 1
ATOM 1524 C C . LYS A 1 186 ? -21.431 -10.217 5.181 1.00 94.94 186 LYS A C 1
ATOM 1526 O O . LYS A 1 186 ? -22.227 -11.122 4.960 1.00 94.94 186 LYS A O 1
ATOM 1531 N N . VAL A 1 187 ? -20.578 -10.213 6.198 1.00 95.50 187 VAL A N 1
ATOM 1532 C CA . VAL A 1 187 ? -20.486 -11.261 7.214 1.00 95.50 187 VAL A CA 1
ATOM 1533 C C . VAL A 1 187 ? -20.348 -10.536 8.543 1.00 95.50 187 VAL A C 1
ATOM 1535 O O . VAL A 1 187 ? -19.309 -9.931 8.797 1.00 95.50 187 VAL A O 1
ATOM 1538 N N . ASP A 1 188 ? -21.397 -10.564 9.356 1.00 95.25 188 ASP A N 1
ATOM 1539 C CA . ASP A 1 188 ? -21.473 -9.844 10.625 1.00 95.25 188 ASP A CA 1
ATOM 1540 C C . ASP A 1 188 ? -21.444 -10.854 11.793 1.00 95.25 188 ASP A C 1
ATOM 1542 O O . ASP A 1 188 ? -22.408 -11.602 11.987 1.00 95.25 188 ASP A O 1
ATOM 1546 N N . PRO A 1 189 ? -20.350 -10.923 12.580 1.00 95.19 189 PRO A N 1
ATOM 1547 C CA . PRO A 1 189 ? -20.267 -11.803 13.742 1.00 95.19 189 PRO A CA 1
ATOM 1548 C C . PRO A 1 189 ? -21.038 -11.218 14.932 1.00 95.19 189 PRO A C 1
ATOM 1550 O O . PRO A 1 189 ? -20.701 -10.146 15.442 1.00 95.19 189 PRO A O 1
ATOM 1553 N N . LYS A 1 190 ? -22.040 -11.947 15.428 1.00 94.56 190 LYS A N 1
ATOM 1554 C CA . LYS A 1 190 ? -22.839 -11.574 16.601 1.00 94.56 190 LYS A CA 1
ATOM 1555 C C . LYS A 1 190 ? -22.574 -12.514 17.783 1.00 94.56 190 LYS A C 1
ATOM 1557 O O . LYS A 1 190 ? -22.923 -13.694 17.710 1.00 94.56 190 LYS A O 1
ATOM 1562 N N . PRO A 1 191 ? -21.995 -12.016 18.892 1.00 93.62 191 PRO A N 1
ATOM 1563 C CA . PRO A 1 191 ? -21.941 -12.758 20.145 1.00 93.62 191 PRO A CA 1
ATOM 1564 C C . PRO A 1 191 ? -23.328 -12.780 20.804 1.00 93.62 191 PRO A C 1
ATOM 1566 O O . PRO A 1 191 ? -23.879 -11.736 21.159 1.00 93.62 191 PRO A O 1
ATOM 1569 N N . VAL A 1 192 ? -23.883 -13.975 20.987 1.00 94.19 192 VAL A N 1
ATOM 1570 C CA . VAL A 1 192 ? -25.138 -14.225 21.700 1.00 94.19 192 VAL A CA 1
ATOM 1571 C C . VAL A 1 192 ? -24.797 -14.713 23.107 1.00 94.19 192 VAL A C 1
ATOM 1573 O O . VAL A 1 192 ? -24.328 -15.833 23.305 1.00 94.19 192 VAL A O 1
ATOM 1576 N N . PHE A 1 193 ? -24.995 -13.846 24.097 1.00 92.12 193 PHE A N 1
ATOM 1577 C CA . PHE A 1 193 ? -24.731 -14.165 25.500 1.00 92.12 193 PHE A CA 1
ATOM 1578 C C . PHE A 1 193 ? -25.797 -15.113 26.054 1.00 92.12 193 PHE A C 1
ATOM 1580 O O . PHE A 1 193 ? -26.994 -14.866 25.908 1.00 92.12 193 PHE A O 1
ATOM 1587 N N . THR A 1 194 ? -25.359 -16.190 26.702 1.00 89.12 194 THR A N 1
ATOM 1588 C CA . THR A 1 194 ? -26.248 -17.179 27.324 1.00 89.12 194 THR A CA 1
ATOM 1589 C C . THR A 1 194 ? -26.573 -16.817 28.774 1.00 89.12 194 THR A C 1
ATOM 1591 O O . THR A 1 194 ? -25.880 -16.007 29.383 1.00 89.12 194 THR A O 1
ATOM 1594 N N . GLU A 1 195 ? -27.582 -17.464 29.366 1.00 85.00 195 GLU A N 1
ATOM 1595 C CA . GLU A 1 195 ? -27.889 -17.323 30.802 1.00 85.00 195 GLU A CA 1
ATOM 1596 C C . GLU A 1 195 ? -26.746 -17.819 31.715 1.00 85.00 195 GLU A C 1
ATOM 1598 O O . GLU A 1 195 ? -26.620 -17.375 32.856 1.00 85.00 195 GLU A O 1
ATOM 1603 N N . GLU A 1 196 ? -25.890 -18.720 31.216 1.00 84.56 196 GLU A N 1
ATOM 1604 C CA . GLU A 1 196 ? -24.702 -19.196 31.928 1.00 84.56 196 GLU A CA 1
ATOM 1605 C C . GLU A 1 196 ? -23.543 -18.174 31.844 1.00 84.56 196 GLU A C 1
ATOM 1607 O O . GLU A 1 196 ? -23.144 -17.784 30.740 1.00 84.56 196 GLU A O 1
ATOM 1612 N N . PRO A 1 197 ? -22.958 -17.747 32.983 1.00 83.69 197 PRO A N 1
ATOM 1613 C CA . PRO A 1 197 ? -21.918 -16.721 33.006 1.00 83.69 197 PRO A CA 1
ATOM 1614 C C . PRO A 1 197 ? -20.591 -17.221 32.415 1.00 83.69 197 PRO A C 1
ATOM 1616 O O . PRO A 1 197 ? -20.065 -18.272 32.794 1.00 83.69 197 PRO A O 1
ATOM 1619 N N . GLY A 1 198 ? -20.017 -16.425 31.509 1.00 87.75 198 GLY A N 1
ATOM 1620 C CA . GLY A 1 198 ? -18.778 -16.750 30.798 1.00 87.75 198 GLY A CA 1
ATOM 1621 C C . GLY A 1 198 ? -18.944 -17.700 29.611 1.00 87.75 198 GLY A C 1
ATOM 1622 O O . GLY A 1 198 ? -17.945 -18.240 29.130 1.00 87.75 198 GLY A O 1
ATOM 1623 N N . ILE A 1 199 ? -20.169 -17.902 29.123 1.00 93.62 199 ILE A N 1
ATOM 1624 C CA . ILE A 1 199 ? -20.449 -18.619 27.877 1.00 93.62 199 ILE A CA 1
ATOM 1625 C C . ILE A 1 199 ? -21.087 -17.662 26.862 1.00 93.62 199 ILE A C 1
ATOM 1627 O O . ILE A 1 199 ? -21.899 -16.799 27.200 1.00 93.62 199 ILE A O 1
ATOM 1631 N N . VAL A 1 200 ? -20.669 -17.796 25.605 1.00 94.69 200 VAL A N 1
ATOM 1632 C CA . VAL A 1 200 ? -21.207 -17.060 24.459 1.00 94.69 200 VAL A CA 1
ATOM 1633 C C . VAL A 1 200 ? -21.370 -18.022 23.282 1.00 94.69 200 VAL A C 1
ATOM 1635 O O . VAL A 1 200 ? -20.500 -18.859 23.043 1.00 94.69 200 VAL A O 1
ATOM 1638 N N . ASP A 1 201 ? -22.469 -17.920 22.545 1.00 94.88 201 ASP A N 1
ATOM 1639 C CA . ASP A 1 201 ? -22.606 -18.552 21.232 1.00 94.88 201 ASP A CA 1
ATOM 1640 C C . ASP A 1 201 ? -22.248 -17.522 20.152 1.00 94.88 201 ASP A C 1
ATOM 1642 O O . ASP A 1 201 ? -22.564 -16.337 20.280 1.00 94.88 201 ASP A O 1
ATOM 1646 N N . LEU A 1 202 ? -21.551 -17.942 19.098 1.00 95.00 202 LEU A N 1
ATOM 1647 C CA . LEU A 1 202 ? -21.112 -17.062 18.017 1.00 95.00 202 LEU A CA 1
ATOM 1648 C C . LEU A 1 202 ? -21.952 -17.318 16.764 1.00 95.00 202 LEU A C 1
ATOM 1650 O O . LEU A 1 202 ? -21.810 -18.359 16.128 1.00 95.00 202 LEU A O 1
ATOM 1654 N N . VAL A 1 203 ? -22.796 -16.357 16.393 1.00 95.62 203 VAL A N 1
ATOM 1655 C CA . VAL A 1 203 ? -23.622 -16.444 15.183 1.00 95.62 203 VAL A CA 1
ATOM 1656 C C . VAL A 1 203 ? -23.034 -15.539 14.108 1.00 95.62 203 VAL A C 1
ATOM 1658 O O . VAL A 1 203 ? -22.949 -14.327 14.294 1.00 95.62 203 VAL A O 1
ATOM 1661 N N . TYR A 1 204 ? -22.633 -16.110 12.978 1.00 96.00 204 TYR A N 1
ATOM 1662 C CA . TYR A 1 204 ? -22.253 -15.356 11.787 1.00 96.00 204 TYR A CA 1
ATOM 1663 C C . TYR A 1 204 ? -23.487 -15.142 10.912 1.00 96.00 204 TYR A C 1
ATOM 1665 O O . TYR A 1 204 ? -24.000 -16.093 10.322 1.00 96.00 204 TYR A O 1
ATOM 1673 N N . GLU A 1 205 ? -23.961 -13.903 10.806 1.00 95.75 205 GLU A N 1
ATOM 1674 C CA . GLU A 1 205 ? -25.007 -13.543 9.846 1.00 95.75 205 GLU A CA 1
ATOM 1675 C C . GLU A 1 205 ? -24.373 -13.135 8.513 1.00 95.75 205 GLU A C 1
ATOM 1677 O O . GLU A 1 205 ? -23.494 -12.273 8.475 1.00 95.75 205 GLU A O 1
ATOM 1682 N N . ILE A 1 206 ? -24.808 -13.762 7.419 1.00 95.56 206 ILE A N 1
ATOM 1683 C CA . ILE A 1 206 ? -24.275 -13.543 6.072 1.00 95.56 206 ILE A CA 1
ATOM 1684 C C . ILE A 1 206 ? -25.354 -12.950 5.164 1.00 95.56 206 ILE A C 1
ATOM 1686 O O . ILE A 1 206 ? -26.388 -13.571 4.919 1.00 95.56 206 ILE A O 1
ATOM 1690 N N . ASP A 1 207 ? -25.070 -11.771 4.610 1.00 94.31 207 ASP A N 1
ATOM 1691 C CA . ASP A 1 207 ? -25.750 -11.248 3.424 1.00 94.31 207 ASP A CA 1
ATOM 1692 C C . ASP A 1 207 ? -24.897 -11.600 2.201 1.00 94.31 207 ASP A C 1
ATOM 1694 O O . ASP A 1 207 ? -23.790 -11.094 2.023 1.00 94.31 207 ASP A O 1
ATOM 1698 N N . GLU A 1 208 ? -25.385 -12.518 1.374 1.00 88.06 208 GLU A N 1
ATOM 1699 C CA . GLU A 1 208 ? -24.639 -13.054 0.233 1.00 88.06 208 GLU A CA 1
ATOM 1700 C C . GLU A 1 208 ? -24.684 -12.156 -1.013 1.00 88.06 208 GLU A C 1
ATOM 1702 O O . GLU A 1 208 ? -23.983 -12.457 -1.986 1.00 88.06 208 GLU A O 1
ATOM 1707 N N . ASP A 1 209 ? -25.510 -11.098 -1.019 1.00 89.94 209 ASP A N 1
ATOM 1708 C CA . ASP A 1 209 ? -25.793 -10.251 -2.192 1.00 89.94 209 ASP A CA 1
ATOM 1709 C C . ASP A 1 209 ? -26.225 -11.093 -3.430 1.00 89.94 209 ASP A C 1
ATOM 1711 O O . ASP A 1 209 ? -26.628 -12.259 -3.322 1.00 89.94 209 ASP A O 1
ATOM 1715 N N . LYS A 1 210 ? -26.161 -10.521 -4.636 1.00 88.56 210 LYS A N 1
ATOM 1716 C CA . LYS A 1 210 ? -26.137 -11.264 -5.912 1.00 88.56 210 LYS A CA 1
ATOM 1717 C C . LYS A 1 210 ? -24.719 -11.243 -6.516 1.00 88.56 210 LYS A C 1
ATOM 1719 O O . LYS A 1 210 ? -23.930 -10.369 -6.158 1.00 88.56 210 LYS A O 1
ATOM 1724 N N . PRO A 1 211 ? -24.343 -12.181 -7.404 1.00 90.38 211 PRO A N 1
ATOM 1725 C CA . PRO A 1 211 ? -23.074 -12.082 -8.121 1.00 90.38 211 PRO A CA 1
ATOM 1726 C C . PRO A 1 211 ? -23.126 -10.932 -9.140 1.00 90.38 211 PRO A C 1
ATOM 1728 O O . PRO A 1 211 ? -24.171 -10.686 -9.748 1.00 90.38 211 PRO A O 1
ATOM 1731 N N . TYR A 1 212 ? -22.000 -10.253 -9.359 1.00 91.00 212 TYR A N 1
ATOM 1732 C CA . TYR A 1 212 ? -21.847 -9.214 -10.378 1.00 91.00 212 TYR A CA 1
ATOM 1733 C C . TYR A 1 212 ? -20.656 -9.490 -11.301 1.00 91.00 212 TYR A C 1
ATOM 1735 O O . TYR A 1 212 ? -19.650 -10.083 -10.897 1.00 91.00 212 TYR A O 1
ATOM 1743 N N . ARG A 1 213 ? -20.751 -9.004 -12.541 1.00 88.75 213 ARG A N 1
ATOM 1744 C CA . ARG A 1 213 ? -19.644 -8.918 -13.504 1.00 88.75 213 ARG A CA 1
ATOM 1745 C C . ARG A 1 213 ? -19.294 -7.461 -13.794 1.00 88.75 213 ARG A C 1
ATOM 1747 O O . ARG A 1 213 ? -20.161 -6.585 -13.778 1.00 88.75 213 ARG A O 1
ATOM 1754 N N . VAL A 1 214 ? -18.020 -7.201 -14.070 1.00 86.62 214 VAL A N 1
ATOM 1755 C CA . VAL A 1 214 ? -17.548 -5.887 -14.523 1.00 86.62 214 VAL A CA 1
ATOM 1756 C C . VAL A 1 214 ? -18.044 -5.670 -15.951 1.00 86.62 214 VAL A C 1
ATOM 1758 O O . VAL A 1 214 ? -17.711 -6.448 -16.842 1.00 86.62 214 VAL A O 1
ATOM 1761 N N . ARG A 1 215 ? -18.841 -4.627 -16.182 1.00 85.94 215 ARG A N 1
ATOM 1762 C CA . ARG A 1 215 ? -19.314 -4.218 -17.509 1.00 85.94 215 ARG A CA 1
ATOM 1763 C C . ARG A 1 215 ? -18.273 -3.326 -18.166 1.00 85.94 215 ARG A C 1
ATOM 1765 O O . ARG A 1 215 ? -17.643 -3.755 -19.126 1.00 85.94 215 ARG A O 1
ATOM 1772 N N . MET A 1 216 ? -18.039 -2.134 -17.622 1.00 86.25 216 MET A N 1
ATOM 1773 C CA . MET A 1 216 ? -17.019 -1.206 -18.113 1.00 86.25 216 MET A CA 1
ATOM 1774 C C . MET A 1 216 ? -16.118 -0.674 -16.994 1.00 86.25 216 MET A C 1
ATOM 1776 O O . MET A 1 216 ? -16.431 -0.739 -15.805 1.00 86.25 216 MET A O 1
ATOM 1780 N N . ILE A 1 217 ? -14.957 -0.146 -17.391 1.00 87.75 217 ILE A N 1
ATOM 1781 C CA . ILE A 1 217 ? -14.020 0.548 -16.504 1.00 87.75 217 ILE A CA 1
ATOM 1782 C C . ILE A 1 217 ? -13.798 1.948 -17.077 1.00 87.75 217 ILE A C 1
ATOM 1784 O O . ILE A 1 217 ? -13.372 2.077 -18.224 1.00 87.75 217 ILE A O 1
ATOM 1788 N N . HIS A 1 218 ? -14.055 2.981 -16.275 1.00 91.25 218 HIS A N 1
ATOM 1789 C CA . HIS A 1 218 ? -14.007 4.395 -16.662 1.00 91.25 218 HIS A CA 1
ATOM 1790 C C . HIS A 1 218 ? -12.966 5.152 -15.814 1.00 91.25 218 HIS A C 1
ATOM 1792 O O . HIS A 1 218 ? -13.303 5.718 -14.769 1.00 91.25 218 HIS A O 1
ATOM 1798 N N . PRO A 1 219 ? -11.673 5.142 -16.199 1.00 90.75 219 PRO A N 1
ATOM 1799 C CA . PRO A 1 219 ? -10.615 5.761 -15.411 1.00 90.75 219 PRO A CA 1
ATOM 1800 C C . PRO A 1 219 ? -10.669 7.284 -15.479 1.00 90.75 219 PRO A C 1
ATOM 1802 O O . PRO A 1 219 ? -10.638 7.871 -16.559 1.00 90.75 219 PRO A O 1
ATOM 1805 N N . LYS A 1 220 ? -10.659 7.932 -14.313 1.00 92.12 220 LYS A N 1
ATOM 1806 C CA . LYS A 1 220 ? -10.771 9.386 -14.181 1.00 92.12 220 LYS A CA 1
ATOM 1807 C C . LYS A 1 220 ? -9.537 9.961 -13.496 1.00 92.12 220 LYS A C 1
ATOM 1809 O O . LYS A 1 220 ? -9.326 9.784 -12.294 1.00 92.12 220 LYS A O 1
ATOM 1814 N N . VAL A 1 221 ? -8.721 10.670 -14.276 1.00 90.50 221 VAL A N 1
ATOM 1815 C CA . VAL A 1 221 ? -7.513 11.357 -13.801 1.00 90.50 221 VAL A CA 1
ATOM 1816 C C . VAL A 1 221 ? -7.851 12.812 -13.491 1.00 90.50 221 VAL A C 1
ATOM 1818 O O . VAL A 1 221 ? -8.103 13.607 -14.392 1.00 90.50 221 VAL A O 1
ATOM 1821 N N . ASN A 1 222 ? -7.838 13.168 -12.209 1.00 89.81 222 ASN A N 1
ATOM 1822 C CA . ASN A 1 222 ? -8.020 14.542 -11.754 1.00 89.81 222 ASN A CA 1
ATOM 1823 C C . ASN A 1 222 ? -6.665 15.270 -11.678 1.00 89.81 222 ASN A C 1
ATOM 1825 O O . ASN A 1 222 ? -5.645 14.689 -11.300 1.00 89.81 222 ASN A O 1
ATOM 1829 N N . GLY A 1 223 ? -6.659 16.561 -11.997 1.00 80.00 223 GLY A N 1
ATOM 1830 C CA . GLY A 1 223 ? -5.478 17.426 -11.976 1.00 80.00 223 GLY A CA 1
ATOM 1831 C C . GLY A 1 223 ? -5.789 18.768 -12.635 1.00 80.00 223 GLY A C 1
ATOM 1832 O O . GLY A 1 223 ? -6.839 18.915 -13.253 1.00 80.00 223 GLY A O 1
ATOM 1833 N N . GLU A 1 224 ? -4.891 19.747 -12.512 1.00 65.12 224 GLU A N 1
ATOM 1834 C CA . GLU A 1 224 ? -5.042 21.033 -13.215 1.00 65.12 224 GLU A CA 1
ATOM 1835 C C . GLU A 1 224 ? -4.875 20.849 -14.735 1.00 65.12 224 GLU A C 1
ATOM 1837 O O . GLU A 1 224 ? -5.631 21.406 -15.525 1.00 65.12 224 GLU A O 1
ATOM 1842 N N . PHE A 1 225 ? -3.945 19.972 -15.129 1.00 65.00 225 PHE A N 1
ATOM 1843 C CA . PHE A 1 225 ? -3.749 19.512 -16.501 1.00 65.00 225 PHE A CA 1
ATOM 1844 C C . PHE A 1 225 ? -3.397 18.015 -16.494 1.00 65.00 225 PHE A C 1
ATOM 1846 O O . PHE A 1 225 ? -2.215 17.683 -16.528 1.00 65.00 225 PHE A O 1
ATOM 1853 N N . PRO A 1 226 ? -4.379 17.096 -16.413 1.00 77.31 226 PRO A N 1
ATOM 1854 C CA . PRO A 1 226 ? -4.089 15.666 -16.387 1.00 77.31 226 PRO A CA 1
ATOM 1855 C C . PRO A 1 226 ? -3.385 15.232 -17.681 1.00 77.31 226 PRO A C 1
ATOM 1857 O O . PRO A 1 226 ? -3.806 15.572 -18.792 1.00 77.31 226 PRO A O 1
ATOM 1860 N N . HIS A 1 227 ? -2.272 14.517 -17.550 1.00 83.31 227 HIS A N 1
ATOM 1861 C CA . HIS A 1 227 ? -1.454 14.047 -18.670 1.00 83.31 227 HIS A CA 1
ATOM 1862 C C . HIS A 1 227 ? -1.446 12.528 -18.801 1.00 83.31 227 HIS A C 1
ATOM 1864 O O . HIS A 1 227 ? -1.380 12.035 -19.927 1.00 83.31 227 HIS A O 1
ATOM 1870 N N . THR A 1 228 ? -1.550 11.800 -17.686 1.00 90.12 228 THR A N 1
ATOM 1871 C CA . THR A 1 228 ? -1.715 10.339 -17.649 1.00 90.12 228 THR A CA 1
ATOM 1872 C C . THR A 1 228 ? -2.879 9.875 -18.536 1.00 90.12 228 THR A C 1
ATOM 1874 O O . THR A 1 228 ? -4.031 10.247 -18.317 1.00 90.12 228 THR A O 1
ATOM 1877 N N . LYS A 1 229 ? -2.583 9.021 -19.521 1.00 90.12 229 LYS A N 1
ATOM 1878 C CA . LYS A 1 229 ? -3.560 8.346 -20.388 1.00 90.12 229 LYS A CA 1
ATOM 1879 C C . LYS A 1 229 ? -4.380 7.334 -19.585 1.00 90.12 229 LYS A C 1
ATOM 1881 O O . LYS A 1 229 ? -3.845 6.653 -18.713 1.00 90.12 229 LYS A O 1
ATOM 1886 N N . ALA A 1 230 ? -5.651 7.148 -19.945 1.00 88.12 230 ALA A N 1
ATOM 1887 C CA . ALA A 1 230 ? -6.521 6.154 -19.310 1.00 88.12 230 ALA A CA 1
ATOM 1888 C C . ALA A 1 230 ? -5.938 4.724 -19.361 1.00 88.12 230 ALA A C 1
ATOM 1890 O O . ALA A 1 230 ? -6.039 3.988 -18.378 1.00 88.12 230 ALA A O 1
ATOM 1891 N N . THR A 1 231 ? -5.247 4.355 -20.449 1.00 87.38 231 THR A N 1
ATOM 1892 C CA . THR A 1 231 ? -4.610 3.032 -20.591 1.00 87.38 231 THR A CA 1
ATOM 1893 C C . THR A 1 231 ? -3.567 2.753 -19.506 1.00 87.38 231 THR A C 1
ATOM 1895 O O . THR A 1 231 ? -3.468 1.630 -19.026 1.00 87.38 231 THR A O 1
ATOM 1898 N N . VAL A 1 232 ? -2.872 3.775 -18.992 1.00 90.12 232 VAL A N 1
ATOM 1899 C CA . VAL A 1 232 ? -1.906 3.639 -17.885 1.00 90.12 232 VAL A CA 1
ATOM 1900 C C . VAL A 1 232 ? -2.574 3.115 -16.611 1.00 90.12 232 VAL A C 1
ATOM 1902 O O . VAL A 1 232 ? -1.950 2.356 -15.861 1.00 90.12 232 VAL A O 1
ATOM 1905 N N . LEU A 1 233 ? -3.833 3.491 -16.369 1.00 90.31 233 LEU A N 1
ATOM 1906 C CA . LEU A 1 233 ? -4.635 2.981 -15.258 1.00 90.31 233 LEU A CA 1
ATOM 1907 C C . LEU A 1 233 ? -5.225 1.603 -15.581 1.00 90.31 233 LEU A C 1
ATOM 1909 O O . LEU A 1 233 ? -5.112 0.706 -14.749 1.00 90.31 233 LEU A O 1
ATOM 1913 N N . LEU A 1 234 ? -5.767 1.405 -16.790 1.00 89.31 234 LEU A N 1
ATOM 1914 C CA . LEU A 1 234 ? -6.317 0.113 -17.233 1.00 89.31 234 LEU A CA 1
ATOM 1915 C C . LEU A 1 234 ? -5.270 -1.009 -17.174 1.00 89.31 234 LEU A C 1
ATOM 1917 O O . LEU A 1 234 ? -5.532 -2.051 -16.584 1.00 89.31 234 LEU A O 1
ATOM 1921 N N . ASN A 1 235 ? -4.044 -0.763 -17.644 1.00 86.88 235 ASN A N 1
ATOM 1922 C CA . ASN A 1 235 ? -2.928 -1.718 -17.601 1.00 86.88 235 ASN A CA 1
ATOM 1923 C C . ASN A 1 235 ? -2.509 -2.101 -16.160 1.00 86.88 235 ASN A C 1
ATOM 1925 O O . ASN A 1 235 ? -1.742 -3.041 -15.954 1.00 86.88 235 ASN A O 1
ATOM 1929 N N . ARG A 1 236 ? -2.980 -1.367 -15.139 1.00 88.81 236 ARG A N 1
ATOM 1930 C CA . ARG A 1 236 ? -2.743 -1.651 -13.711 1.00 88.81 236 ARG A CA 1
ATOM 1931 C C . ARG A 1 236 ? -3.925 -2.346 -13.027 1.00 88.81 236 ARG A C 1
ATOM 1933 O O . ARG A 1 236 ? -3.736 -2.821 -11.903 1.00 88.81 236 ARG A O 1
ATOM 1940 N N . MET A 1 237 ? -5.080 -2.441 -13.688 1.00 88.06 237 MET A N 1
ATOM 1941 C CA . MET A 1 237 ? -6.226 -3.230 -13.234 1.00 88.06 237 MET A CA 1
ATOM 1942 C C . MET A 1 237 ? -5.927 -4.730 -13.341 1.00 88.06 237 MET A C 1
ATOM 1944 O O . MET A 1 237 ? -5.205 -5.179 -14.228 1.00 88.06 237 MET A O 1
ATOM 1948 N N . LEU A 1 238 ? -6.476 -5.504 -12.407 1.00 88.81 238 LEU A N 1
ATOM 1949 C CA . LEU A 1 238 ? -6.437 -6.971 -12.400 1.00 88.81 238 LEU A CA 1
ATOM 1950 C C . LEU A 1 238 ? -7.757 -7.607 -12.854 1.00 88.81 238 LEU A C 1
ATOM 1952 O O . LEU A 1 238 ? -7.828 -8.827 -12.950 1.00 88.81 238 LEU A O 1
ATOM 1956 N N . VAL A 1 239 ? -8.772 -6.782 -13.114 1.00 85.06 239 VAL A N 1
ATOM 1957 C CA . VAL A 1 239 ? -10.061 -7.164 -13.698 1.00 85.06 239 VAL A CA 1
ATOM 1958 C C . VAL A 1 239 ? -10.222 -6.470 -15.047 1.00 85.06 239 VAL A C 1
ATOM 1960 O O . VAL A 1 239 ? -9.779 -5.328 -15.213 1.00 85.06 239 VAL A O 1
ATOM 1963 N N . ALA A 1 240 ? -10.868 -7.143 -15.989 1.00 85.06 240 ALA A N 1
ATOM 1964 C CA . ALA A 1 240 ? -11.274 -6.611 -17.282 1.00 85.06 240 ALA A CA 1
ATOM 1965 C C . ALA A 1 240 ? -12.810 -6.669 -17.441 1.00 85.06 240 ALA A C 1
ATOM 1967 O O . ALA A 1 240 ? -13.477 -7.412 -16.716 1.00 85.06 240 ALA A O 1
ATOM 1968 N N . PRO A 1 241 ? -13.388 -5.923 -18.402 1.00 82.88 241 PRO A N 1
ATOM 1969 C CA . PRO A 1 241 ? -14.761 -6.134 -18.861 1.00 82.88 241 PRO A CA 1
ATOM 1970 C C . PRO A 1 241 ? -15.091 -7.621 -19.090 1.00 82.88 241 PRO A C 1
ATOM 1972 O O . PRO A 1 241 ? -14.345 -8.334 -19.764 1.00 82.88 241 PRO A O 1
ATOM 1975 N N . GLY A 1 242 ? -16.202 -8.082 -18.515 1.00 83.75 242 GLY A N 1
ATOM 1976 C CA . GLY A 1 242 ? -16.691 -9.467 -18.536 1.00 83.75 242 GLY A CA 1
ATOM 1977 C C . GLY A 1 242 ? -16.245 -10.352 -17.359 1.00 83.75 242 GLY A C 1
ATOM 1978 O O . GLY A 1 242 ? -16.920 -11.349 -17.066 1.00 83.75 242 GLY A O 1
ATOM 1979 N N . ASP A 1 243 ? -15.158 -10.004 -16.660 1.00 82.31 243 ASP A N 1
ATOM 1980 C CA . ASP A 1 243 ? -14.691 -10.755 -15.486 1.00 82.31 243 ASP A CA 1
ATOM 1981 C C . ASP A 1 243 ? -15.665 -10.580 -14.289 1.00 82.31 243 ASP A C 1
ATOM 1983 O O . ASP A 1 243 ? -16.449 -9.626 -14.222 1.00 82.31 243 ASP A O 1
ATOM 1987 N N . LEU A 1 244 ? -15.624 -11.503 -13.319 1.00 87.88 244 LEU A N 1
ATOM 1988 C CA . LEU A 1 244 ? -16.375 -11.377 -12.060 1.00 87.88 244 LEU A CA 1
ATOM 1989 C C . LEU A 1 244 ? -15.902 -10.154 -11.255 1.00 87.88 244 LEU A C 1
ATOM 1991 O O . LEU A 1 244 ? -14.716 -9.818 -11.242 1.00 87.88 244 LEU A O 1
ATOM 1995 N N . ALA A 1 245 ? -16.829 -9.515 -10.541 1.00 90.00 245 ALA A N 1
ATOM 1996 C CA . ALA A 1 245 ? -16.566 -8.368 -9.673 1.00 90.00 245 ALA A CA 1
ATOM 1997 C C . ALA A 1 245 ? -15.885 -8.778 -8.349 1.00 90.00 245 ALA A C 1
ATOM 1999 O O . ALA A 1 245 ? -16.447 -8.613 -7.268 1.00 90.00 245 ALA A O 1
ATOM 2000 N N . ASP A 1 246 ? -14.678 -9.340 -8.437 1.00 91.31 246 ASP A N 1
ATOM 2001 C CA . ASP A 1 246 ? -13.907 -9.804 -7.281 1.00 91.31 246 ASP A CA 1
ATOM 2002 C C . ASP A 1 246 ? -13.346 -8.606 -6.468 1.00 91.31 246 ASP A C 1
ATOM 2004 O O . ASP A 1 246 ? -12.475 -7.876 -6.967 1.00 91.31 246 ASP A O 1
ATOM 2008 N N . PRO A 1 247 ? -13.794 -8.390 -5.210 1.00 92.75 247 PRO A N 1
ATOM 2009 C CA . PRO A 1 247 ? -13.300 -7.313 -4.353 1.00 92.75 247 PRO A CA 1
ATOM 2010 C C . PRO A 1 247 ? -11.796 -7.411 -4.073 1.00 92.75 247 PRO A C 1
ATOM 2012 O O . PRO A 1 247 ? -11.135 -6.379 -3.926 1.00 92.75 247 PRO A O 1
ATOM 2015 N N . GLU A 1 248 ? -11.222 -8.616 -4.019 1.00 91.75 248 GLU A N 1
ATOM 2016 C CA . GLU A 1 248 ? -9.797 -8.815 -3.759 1.00 91.75 248 GLU A CA 1
ATOM 2017 C C . GLU A 1 248 ? -8.959 -8.332 -4.952 1.00 91.75 248 GLU A C 1
ATOM 2019 O O . GLU A 1 248 ? -7.954 -7.636 -4.770 1.00 91.75 248 GLU A O 1
ATOM 2024 N N . LEU A 1 249 ? -9.384 -8.640 -6.184 1.00 90.00 249 LEU A N 1
ATOM 2025 C CA . LEU A 1 249 ? -8.728 -8.155 -7.404 1.00 90.00 249 LEU A CA 1
ATOM 2026 C C . LEU A 1 249 ? -8.915 -6.645 -7.592 1.00 90.00 249 LEU A C 1
ATOM 2028 O O . LEU A 1 249 ? -7.959 -5.959 -7.972 1.00 90.00 249 LEU A O 1
ATOM 2032 N N . LEU A 1 250 ? -10.091 -6.101 -7.274 1.00 93.44 250 LEU A N 1
ATOM 2033 C CA . LEU A 1 250 ? -10.365 -4.660 -7.307 1.00 93.44 250 LEU A CA 1
ATOM 2034 C C . LEU A 1 250 ? -9.500 -3.887 -6.295 1.00 93.44 250 LEU A C 1
ATOM 2036 O O . LEU A 1 250 ? -8.851 -2.900 -6.654 1.00 93.44 250 LEU A O 1
ATOM 2040 N N . GLU A 1 251 ? -9.385 -4.366 -5.057 1.00 94.12 251 GLU A N 1
ATOM 2041 C CA . GLU A 1 251 ? -8.537 -3.749 -4.029 1.00 94.12 251 GLU A CA 1
ATOM 2042 C C . GLU A 1 251 ? -7.037 -3.907 -4.342 1.00 94.12 251 GLU A C 1
ATOM 2044 O O . GLU A 1 251 ? -6.255 -2.967 -4.155 1.00 94.12 251 GLU A O 1
ATOM 2049 N N . LYS A 1 252 ? -6.609 -5.052 -4.893 1.00 92.56 252 LYS A N 1
ATOM 2050 C CA . LYS A 1 252 ? -5.245 -5.222 -5.432 1.00 92.56 252 LYS A CA 1
ATOM 2051 C C . LYS A 1 252 ? -4.974 -4.252 -6.588 1.00 92.56 252 LYS A C 1
ATOM 2053 O O . LYS A 1 252 ? -3.879 -3.694 -6.651 1.00 92.56 252 LYS A O 1
ATOM 2058 N N . SER A 1 253 ? -5.952 -3.996 -7.458 1.00 93.69 253 SER A N 1
ATOM 2059 C CA . SER A 1 253 ? -5.858 -3.002 -8.541 1.00 93.69 253 SER A CA 1
ATOM 2060 C C . SER A 1 253 ? -5.687 -1.589 -7.983 1.00 93.69 253 SER A C 1
ATOM 2062 O O . SER A 1 253 ? -4.752 -0.879 -8.358 1.00 93.69 253 SER A O 1
ATOM 2064 N N . ARG A 1 254 ? -6.513 -1.208 -6.999 1.00 95.50 254 ARG A N 1
ATOM 2065 C CA . ARG A 1 254 ? -6.409 0.075 -6.288 1.00 95.50 254 ARG A CA 1
ATOM 2066 C C . ARG A 1 254 ? -5.029 0.260 -5.654 1.00 95.50 254 ARG A C 1
ATOM 2068 O O . ARG A 1 254 ? -4.415 1.313 -5.817 1.00 95.50 254 ARG A O 1
ATOM 2075 N N . LYS A 1 255 ? -4.499 -0.782 -5.003 1.00 94.88 255 LYS A N 1
ATOM 2076 C CA . LYS A 1 255 ? -3.143 -0.808 -4.425 1.00 94.88 255 LYS A CA 1
ATOM 2077 C C . LYS A 1 255 ? -2.038 -0.721 -5.487 1.00 94.88 255 LYS A C 1
ATOM 2079 O O . LYS A 1 255 ? -1.085 0.024 -5.276 1.00 94.88 255 LYS A O 1
ATOM 2084 N N . ARG A 1 256 ? -2.160 -1.409 -6.633 1.00 92.44 256 ARG A N 1
ATOM 2085 C CA . ARG A 1 256 ? -1.214 -1.303 -7.771 1.00 92.44 256 ARG A CA 1
ATOM 2086 C C . ARG A 1 256 ? -1.185 0.109 -8.358 1.00 92.44 256 ARG A C 1
ATOM 2088 O O . ARG A 1 256 ? -0.110 0.600 -8.690 1.00 92.44 256 ARG A O 1
ATOM 2095 N N . ILE A 1 257 ? -2.340 0.767 -8.461 1.00 93.75 257 ILE A N 1
ATOM 2096 C CA . ILE A 1 257 ? -2.452 2.159 -8.917 1.00 93.75 257 ILE A CA 1
ATOM 2097 C C . ILE A 1 257 ? -1.832 3.109 -7.882 1.00 93.75 257 ILE A C 1
ATOM 2099 O O . ILE A 1 257 ? -0.910 3.848 -8.222 1.00 93.75 257 ILE A O 1
ATOM 2103 N N . ALA A 1 258 ? -2.242 3.034 -6.613 1.00 94.31 258 ALA A N 1
ATOM 2104 C CA . ALA A 1 258 ? -1.723 3.881 -5.532 1.00 94.31 258 ALA A CA 1
ATOM 2105 C C . ALA A 1 258 ? -0.208 3.725 -5.295 1.00 94.31 258 ALA A C 1
ATOM 2107 O O . ALA A 1 258 ? 0.488 4.706 -5.049 1.00 94.31 258 ALA A O 1
ATOM 2108 N N . GLY A 1 259 ? 0.318 2.502 -5.403 1.00 92.88 259 GLY A N 1
ATOM 2109 C CA . GLY A 1 259 ? 1.745 2.197 -5.267 1.00 92.88 259 GLY A CA 1
ATOM 2110 C C . GLY A 1 259 ? 2.583 2.450 -6.526 1.00 92.88 259 GLY A C 1
ATOM 2111 O O . GLY A 1 259 ? 3.779 2.178 -6.511 1.00 92.88 259 GLY A O 1
ATOM 2112 N N . SER A 1 260 ? 1.989 2.942 -7.619 1.00 90.75 260 SER A N 1
ATOM 2113 C CA . SER A 1 260 ? 2.684 3.088 -8.909 1.00 90.75 260 SER A CA 1
ATOM 2114 C C . SER A 1 260 ? 3.666 4.260 -8.991 1.00 90.75 260 SER A C 1
ATOM 2116 O O . SER A 1 260 ? 4.451 4.309 -9.935 1.00 90.75 260 SER A O 1
ATOM 2118 N N . GLY A 1 261 ? 3.584 5.221 -8.064 1.00 89.69 261 GLY A N 1
ATOM 2119 C CA . GLY A 1 261 ? 4.310 6.495 -8.134 1.00 89.69 261 GLY A CA 1
ATOM 2120 C C . GLY A 1 261 ? 3.740 7.509 -9.137 1.00 89.69 261 GLY A C 1
ATOM 2121 O O . GLY A 1 261 ? 4.218 8.637 -9.175 1.00 89.69 261 GLY A O 1
ATOM 2122 N N . LEU A 1 262 ? 2.714 7.143 -9.921 1.00 89.69 262 LEU A N 1
ATOM 2123 C CA . LEU A 1 262 ? 2.137 8.005 -10.968 1.00 89.69 262 LEU A CA 1
ATOM 2124 C C . LEU A 1 262 ? 1.008 8.917 -10.475 1.00 89.69 262 LEU A C 1
ATOM 2126 O O . LEU A 1 262 ? 0.645 9.891 -11.130 1.00 89.69 262 LEU A O 1
ATOM 2130 N N . VAL A 1 263 ? 0.438 8.589 -9.319 1.00 92.25 263 VAL A N 1
ATOM 2131 C CA . VAL A 1 263 ? -0.743 9.241 -8.749 1.00 92.25 263 VAL A CA 1
ATOM 2132 C C . VAL A 1 263 ? -0.483 9.637 -7.302 1.00 92.25 263 VAL A C 1
ATOM 2134 O O . VAL A 1 263 ? 0.360 9.043 -6.626 1.00 92.25 263 VAL A O 1
ATOM 2137 N N . SER A 1 264 ? -1.214 10.634 -6.812 1.00 90.56 264 SER A N 1
ATOM 2138 C CA . SER A 1 264 ? -1.219 10.953 -5.389 1.00 90.56 264 SER A CA 1
ATOM 2139 C C . SER A 1 264 ? -1.959 9.860 -4.621 1.00 90.56 264 SER A C 1
ATOM 2141 O O . SER A 1 264 ? -2.961 9.319 -5.087 1.00 90.56 264 SER A O 1
ATOM 2143 N N . ASN A 1 265 ? -1.455 9.549 -3.431 1.00 91.00 265 ASN A N 1
ATOM 2144 C CA . ASN A 1 265 ? -2.127 8.702 -2.450 1.00 91.00 265 ASN A CA 1
ATOM 2145 C C . ASN A 1 265 ? -1.947 9.311 -1.052 1.00 91.00 265 ASN A C 1
ATOM 2147 O O . ASN A 1 265 ? -1.504 8.664 -0.103 1.00 91.00 265 ASN A O 1
ATOM 2151 N N . THR A 1 266 ? -2.216 10.610 -0.967 1.00 90.44 266 THR A N 1
ATOM 2152 C CA . THR A 1 266 ? -2.211 11.392 0.270 1.00 90.44 266 THR A CA 1
ATOM 2153 C C . THR A 1 266 ? -3.622 11.414 0.876 1.00 90.44 266 THR A C 1
ATOM 2155 O O . THR A 1 266 ? -4.588 11.163 0.155 1.00 90.44 266 THR A O 1
ATOM 2158 N N . PRO A 1 267 ? -3.799 11.713 2.177 1.00 90.56 267 PRO A N 1
ATOM 2159 C CA . PRO A 1 267 ? -5.128 11.720 2.800 1.00 90.56 267 PRO A CA 1
ATOM 2160 C C . PRO A 1 267 ? -6.135 12.690 2.154 1.00 90.56 267 PRO A C 1
ATOM 2162 O O . PRO A 1 267 ? -7.332 12.419 2.168 1.00 90.56 267 PRO A O 1
ATOM 2165 N N . ASP A 1 268 ? -5.664 13.791 1.559 1.00 89.81 268 ASP A N 1
ATOM 2166 C CA . ASP A 1 268 ? -6.472 14.751 0.793 1.00 89.81 268 ASP A CA 1
ATOM 2167 C C . ASP A 1 268 ? -6.812 14.267 -0.629 1.00 89.81 268 ASP A C 1
ATOM 2169 O O . ASP A 1 268 ? -7.857 14.627 -1.171 1.00 89.81 268 ASP A O 1
ATOM 2173 N N . LYS A 1 269 ? -5.952 13.432 -1.228 1.00 90.56 269 LYS A N 1
ATOM 2174 C CA . LYS A 1 269 ? -6.089 12.893 -2.592 1.00 90.56 269 LYS A CA 1
ATOM 2175 C C . LYS A 1 269 ? -5.821 11.380 -2.612 1.00 90.56 269 LYS A C 1
ATOM 2177 O O . LYS A 1 269 ? -4.796 10.950 -3.150 1.00 90.56 269 LYS A O 1
ATOM 2182 N N . PRO A 1 270 ? -6.706 10.562 -2.014 1.00 92.88 270 PRO A N 1
ATOM 2183 C CA . PRO A 1 270 ? -6.583 9.111 -2.046 1.00 92.88 270 PRO A CA 1
ATOM 2184 C C . PRO A 1 270 ? -7.021 8.550 -3.404 1.00 92.88 270 PRO A C 1
ATOM 2186 O O . PRO A 1 270 ? -7.918 9.095 -4.049 1.00 92.88 270 PRO A O 1
ATOM 2189 N N . VAL A 1 271 ? -6.458 7.406 -3.797 1.00 94.00 271 VAL A N 1
ATOM 2190 C CA . VAL A 1 271 ? -6.978 6.616 -4.926 1.00 94.00 271 VAL A CA 1
ATOM 2191 C C . VAL A 1 271 ? -8.290 5.947 -4.516 1.00 94.00 271 VAL A C 1
ATOM 2193 O O . VAL A 1 271 ? -8.308 5.147 -3.569 1.00 94.00 271 VAL A O 1
ATOM 2196 N N . ARG A 1 272 ? -9.371 6.246 -5.245 1.00 93.88 272 ARG A N 1
ATOM 2197 C CA . ARG A 1 272 ? -10.719 5.706 -5.014 1.00 93.88 272 ARG A CA 1
ATOM 2198 C C . ARG A 1 272 ? -11.108 4.731 -6.124 1.00 93.88 272 ARG A C 1
ATOM 2200 O O . ARG A 1 272 ? -10.766 4.932 -7.285 1.00 93.88 272 ARG A O 1
ATOM 2207 N N . MET A 1 273 ? -11.833 3.684 -5.746 1.00 93.38 273 MET A N 1
ATOM 2208 C CA . MET A 1 273 ? -12.571 2.816 -6.663 1.00 93.38 273 MET A CA 1
ATOM 2209 C C . MET A 1 273 ? -14.042 3.006 -6.331 1.00 93.38 273 MET A C 1
ATOM 2211 O O . MET A 1 273 ? -14.479 2.561 -5.270 1.00 93.38 273 MET A O 1
ATOM 2215 N N . ASN A 1 274 ? -14.773 3.704 -7.194 1.00 94.62 274 ASN A N 1
ATOM 2216 C CA . ASN A 1 274 ? -16.221 3.816 -7.062 1.00 94.62 274 ASN A CA 1
ATOM 2217 C C . ASN A 1 274 ? -16.874 2.762 -7.967 1.00 94.62 274 ASN A C 1
ATOM 2219 O O . ASN A 1 274 ? -16.320 2.404 -9.010 1.00 94.62 274 ASN A O 1
ATOM 2223 N N . PHE A 1 275 ? -18.045 2.276 -7.565 1.00 94.06 275 PHE A N 1
ATOM 2224 C CA . PHE A 1 275 ? -18.782 1.229 -8.267 1.00 94.06 275 PHE A CA 1
ATOM 2225 C C . PHE A 1 275 ? -20.220 1.685 -8.478 1.00 94.06 275 PHE A C 1
ATOM 2227 O O . PHE A 1 275 ? -20.869 2.111 -7.520 1.00 94.06 275 PHE A O 1
ATOM 2234 N N . GLU A 1 276 ? -20.717 1.565 -9.701 1.00 92.50 276 GLU A N 1
ATOM 2235 C CA . GLU A 1 276 ? -22.112 1.841 -10.044 1.00 92.50 276 GLU A CA 1
ATOM 2236 C C . GLU A 1 276 ? -22.791 0.537 -10.459 1.00 92.50 276 GLU A C 1
ATOM 2238 O O . GLU A 1 276 ? -22.217 -0.243 -11.216 1.00 92.50 276 GLU A O 1
ATOM 2243 N N . ARG A 1 277 ? -23.989 0.267 -9.928 1.00 92.25 277 ARG A N 1
ATOM 2244 C CA . ARG A 1 277 ? -24.802 -0.888 -10.334 1.00 92.25 277 ARG A CA 1
ATOM 2245 C C . ARG A 1 277 ? -25.518 -0.542 -11.631 1.00 92.25 277 ARG A C 1
ATOM 2247 O O . ARG A 1 277 ? -26.128 0.518 -11.711 1.00 92.25 277 ARG A O 1
ATOM 2254 N N . VAL A 1 278 ? -25.481 -1.451 -12.598 1.00 87.25 278 VAL A N 1
ATOM 2255 C CA . VAL A 1 278 ? -26.147 -1.282 -13.889 1.00 87.25 278 VAL A CA 1
ATOM 2256 C C . VAL A 1 278 ? -27.017 -2.501 -14.178 1.00 87.25 278 VAL A C 1
ATOM 2258 O O . VAL A 1 278 ? -26.591 -3.643 -13.992 1.00 87.25 278 VAL A O 1
ATOM 2261 N N . ASP A 1 279 ? -28.242 -2.248 -14.632 1.00 76.31 279 ASP A N 1
ATOM 2262 C CA . ASP A 1 279 ? -29.206 -3.294 -14.977 1.00 76.31 279 ASP A CA 1
ATOM 2263 C C . ASP A 1 279 ? -29.016 -3.822 -16.412 1.00 76.31 279 ASP A C 1
ATOM 2265 O O . ASP A 1 279 ? -29.364 -4.964 -16.704 1.00 76.31 279 ASP A O 1
ATOM 2269 N N . GLU A 1 280 ? -28.419 -3.025 -17.306 1.00 71.81 280 GLU A N 1
ATOM 2270 C CA . GLU A 1 280 ? -28.138 -3.430 -18.688 1.00 71.81 280 GLU A CA 1
ATOM 2271 C C . GLU A 1 280 ? -26.878 -4.308 -18.787 1.00 71.81 280 GLU A C 1
ATOM 2273 O O . GLU A 1 280 ? -25.789 -3.863 -18.393 1.00 71.81 280 GLU A O 1
ATOM 2278 N N . PRO A 1 281 ? -26.972 -5.520 -19.370 1.00 66.44 281 PRO A N 1
ATOM 2279 C CA . PRO A 1 281 ? -25.821 -6.394 -19.528 1.00 66.44 281 PRO A CA 1
ATOM 2280 C C . PRO A 1 281 ? -24.789 -5.844 -20.512 1.00 66.44 281 PRO A C 1
ATOM 2282 O O . PRO A 1 281 ? -25.108 -5.093 -21.438 1.00 66.44 281 PRO A O 1
ATOM 2285 N N . PHE A 1 282 ? -23.531 -6.256 -20.328 1.00 62.47 282 PHE A N 1
ATOM 2286 C CA . PHE A 1 282 ? -22.474 -5.963 -21.289 1.00 62.47 282 PHE A CA 1
ATOM 2287 C C . PHE A 1 282 ? -22.789 -6.630 -22.630 1.00 62.47 282 PHE A C 1
ATOM 2289 O O . PHE A 1 282 ? -22.678 -7.847 -22.776 1.00 62.47 282 PHE A O 1
ATOM 2296 N N . HIS A 1 283 ? -23.141 -5.813 -23.616 1.00 60.34 283 HIS A N 1
ATOM 2297 C CA . HIS A 1 283 ? -23.182 -6.221 -25.008 1.00 60.34 283 HIS A CA 1
ATOM 2298 C C . HIS A 1 283 ? -21.805 -5.907 -25.610 1.00 60.34 283 HIS A C 1
ATOM 2300 O O . HIS A 1 283 ? -21.521 -4.731 -25.856 1.00 60.34 283 HIS A O 1
ATOM 2306 N N . PRO A 1 284 ? -20.919 -6.899 -25.832 1.00 52.75 284 PRO A N 1
ATOM 2307 C CA . PRO A 1 284 ? -19.740 -6.654 -26.653 1.00 52.75 284 PRO A CA 1
ATOM 2308 C C . PRO A 1 284 ? -20.202 -6.170 -28.036 1.00 52.75 284 PRO A C 1
ATOM 2310 O O . PRO A 1 284 ? -21.212 -6.678 -28.537 1.00 52.75 284 PRO A O 1
ATOM 2313 N N . PRO A 1 285 ? -19.492 -5.221 -28.676 1.00 45.19 285 PRO A N 1
ATOM 2314 C CA . PRO A 1 285 ? -19.822 -4.811 -30.034 1.00 45.19 285 PRO A CA 1
ATOM 2315 C C . PRO A 1 285 ? -19.850 -6.050 -30.936 1.00 45.19 285 PRO A C 1
ATOM 2317 O O . PRO A 1 285 ? -18.883 -6.809 -30.996 1.00 45.19 285 PRO A O 1
ATOM 2320 N N . THR A 1 286 ? -20.990 -6.278 -31.590 1.00 38.47 286 THR A N 1
ATOM 2321 C CA . THR A 1 286 ? -21.293 -7.534 -32.299 1.00 38.47 286 THR A CA 1
ATOM 2322 C C . THR A 1 286 ? -20.368 -7.770 -33.499 1.00 38.47 286 THR A C 1
ATOM 2324 O O . THR A 1 286 ? -20.195 -8.903 -33.946 1.00 38.47 286 THR A O 1
ATOM 2327 N N . GLU A 1 287 ? -19.726 -6.711 -33.992 1.00 32.41 287 GLU A N 1
ATOM 2328 C CA . GLU A 1 287 ? -18.714 -6.764 -35.041 1.00 32.41 287 GLU A CA 1
ATOM 2329 C C . GLU A 1 287 ? -17.312 -7.000 -34.463 1.00 32.41 287 GLU A C 1
ATOM 2331 O O . GLU A 1 287 ? -16.604 -6.082 -34.042 1.00 32.41 287 GLU A O 1
ATOM 2336 N N . VAL A 1 288 ? -16.862 -8.255 -34.526 1.00 33.41 288 VAL A N 1
ATOM 2337 C CA . VAL A 1 288 ? -15.431 -8.571 -34.456 1.00 33.41 288 VAL A CA 1
ATOM 2338 C C . VAL A 1 288 ? -14.795 -8.132 -35.775 1.00 33.41 288 VAL A C 1
ATOM 2340 O O . VAL A 1 288 ? -14.757 -8.895 -36.738 1.00 33.41 288 VAL A O 1
ATOM 2343 N N . VAL A 1 289 ? -14.305 -6.891 -35.828 1.00 28.75 289 VAL A N 1
ATOM 2344 C CA . VAL A 1 289 ? -13.590 -6.368 -37.001 1.00 28.75 289 VAL A CA 1
ATOM 2345 C C . VAL A 1 289 ? -12.286 -7.146 -37.186 1.00 28.75 289 VAL A C 1
ATOM 2347 O O . VAL A 1 289 ? -11.300 -6.933 -36.472 1.00 28.75 289 VAL A O 1
ATOM 2350 N N . GLU A 1 290 ? -12.264 -8.059 -38.158 1.00 26.94 290 GLU A N 1
ATOM 2351 C CA . GLU A 1 290 ? -11.027 -8.721 -38.556 1.00 26.94 290 GLU A CA 1
ATOM 2352 C C . GLU A 1 290 ? -10.052 -7.729 -39.204 1.00 26.94 290 GLU A C 1
ATOM 2354 O O . GLU A 1 290 ? -10.408 -6.776 -39.904 1.00 26.94 290 GLU A O 1
ATOM 2359 N N . ARG A 1 291 ? -8.765 -7.960 -38.944 1.00 24.97 291 ARG A N 1
ATOM 2360 C CA . ARG A 1 291 ? -7.677 -7.044 -39.283 1.00 24.97 291 ARG A CA 1
ATOM 2361 C C . ARG A 1 291 ? -7.472 -6.979 -40.803 1.00 24.97 291 ARG A C 1
ATOM 2363 O O . ARG A 1 291 ? -6.753 -7.807 -41.351 1.00 24.97 291 ARG A O 1
ATOM 2370 N N . GLY A 1 292 ? -8.046 -5.975 -41.466 1.00 29.95 292 GLY A N 1
ATOM 2371 C CA . GLY A 1 292 ? -7.808 -5.722 -42.895 1.00 29.95 292 GLY A CA 1
ATOM 2372 C C . GLY A 1 292 ? -8.985 -5.155 -43.689 1.00 29.95 292 GLY A C 1
ATOM 2373 O O . GLY A 1 292 ? -8.783 -4.762 -44.834 1.00 29.95 292 GLY A O 1
ATOM 2374 N N . GLN A 1 293 ? -10.187 -5.073 -43.114 1.00 27.89 293 GLN A N 1
ATOM 2375 C CA . GLN A 1 293 ? -11.321 -4.419 -43.772 1.00 27.89 293 GLN A CA 1
ATOM 2376 C C . GLN A 1 293 ? -11.316 -2.916 -43.461 1.00 27.89 293 GLN A C 1
ATOM 2378 O O . GLN A 1 293 ? -11.485 -2.496 -42.318 1.00 27.89 293 GLN A O 1
ATOM 2383 N N . SER A 1 294 ? -11.069 -2.096 -44.483 1.00 27.22 294 SER A N 1
ATOM 2384 C CA . SER A 1 294 ? -11.189 -0.639 -44.400 1.00 27.22 294 SER A CA 1
ATOM 2385 C C . SER A 1 294 ? -12.653 -0.218 -44.472 1.00 27.22 294 SER A C 1
ATOM 2387 O O . SER A 1 294 ? -13.383 -0.733 -45.318 1.00 27.22 294 SER A O 1
ATOM 2389 N N . PHE A 1 295 ? -13.042 0.784 -43.679 1.00 32.75 295 PHE A N 1
ATOM 2390 C CA . PHE A 1 295 ? -14.313 1.490 -43.846 1.00 32.75 295 PHE A CA 1
ATOM 2391 C C . PHE A 1 295 ? -14.502 1.920 -45.310 1.00 32.75 295 PHE A C 1
ATOM 2393 O O . PHE A 1 295 ? -13.772 2.776 -45.813 1.00 32.75 295 PHE A O 1
ATOM 2400 N N . GLY A 1 296 ? -15.497 1.337 -45.982 1.00 27.55 296 GLY A N 1
ATOM 2401 C CA . GLY A 1 296 ? -16.111 1.963 -47.145 1.00 27.55 296 GLY A CA 1
ATOM 2402 C C . GLY A 1 296 ? -16.884 3.184 -46.657 1.00 27.55 296 GLY A C 1
ATOM 2403 O O . GLY A 1 296 ? -17.718 3.064 -45.762 1.00 27.55 296 GLY A O 1
ATOM 2404 N N . ASP A 1 297 ? -16.567 4.360 -47.191 1.00 29.84 297 ASP A N 1
ATOM 2405 C CA . ASP A 1 297 ? -17.117 5.633 -46.721 1.00 29.84 297 ASP A CA 1
ATOM 2406 C C . ASP A 1 297 ? -18.579 5.815 -47.167 1.00 29.84 297 ASP A C 1
ATOM 2408 O O . ASP A 1 297 ? -18.886 6.528 -48.123 1.00 29.84 297 ASP A O 1
ATOM 2412 N N . GLU A 1 298 ? -19.508 5.151 -46.475 1.00 30.33 298 GLU A N 1
ATOM 2413 C CA . GLU A 1 298 ? -20.951 5.260 -46.728 1.00 30.33 298 GLU A CA 1
ATOM 2414 C C . GLU A 1 298 ? -21.591 6.455 -45.983 1.00 30.33 298 GLU A C 1
ATOM 2416 O O . GLU A 1 298 ? -22.776 6.471 -45.645 1.00 30.33 298 GLU A O 1
ATOM 2421 N N . SER A 1 299 ? -20.820 7.529 -45.768 1.00 30.62 299 SER A N 1
ATOM 2422 C CA . SER A 1 299 ? -21.266 8.759 -45.097 1.00 30.62 299 SER A CA 1
ATOM 2423 C C . SER A 1 299 ? -22.027 9.747 -46.005 1.00 30.62 299 SER A C 1
ATOM 2425 O O . SER A 1 299 ? -22.113 10.943 -45.720 1.00 30.62 299 SER A O 1
ATOM 2427 N N . THR A 1 300 ? -22.675 9.274 -47.079 1.00 36.22 300 THR A N 1
ATOM 2428 C CA . THR A 1 300 ? -23.551 10.112 -47.929 1.00 36.22 300 THR A CA 1
ATOM 2429 C C . THR A 1 300 ? -24.915 9.491 -48.253 1.00 36.22 300 THR A C 1
ATOM 2431 O O . THR A 1 300 ? -25.239 9.267 -49.417 1.00 36.22 300 THR A O 1
ATOM 2434 N N . ARG A 1 301 ? -25.778 9.335 -47.227 1.00 34.28 301 ARG A N 1
ATOM 2435 C CA . ARG A 1 301 ? -27.220 9.733 -47.241 1.00 34.28 301 ARG A CA 1
ATOM 2436 C C . ARG A 1 301 ? -27.994 9.289 -45.981 1.00 34.28 301 ARG A C 1
ATOM 2438 O O . ARG A 1 301 ? -28.678 8.273 -46.000 1.00 34.28 301 ARG A O 1
ATOM 2445 N N . ARG A 1 302 ? -28.060 10.153 -44.960 1.00 30.44 302 ARG A N 1
ATOM 2446 C CA . ARG A 1 302 ? -29.316 10.595 -44.297 1.00 30.44 302 ARG A CA 1
ATOM 2447 C C . ARG A 1 302 ? -29.016 11.655 -43.237 1.00 30.44 302 ARG A C 1
ATOM 2449 O O . ARG A 1 302 ? -27.927 11.711 -42.682 1.00 30.44 302 ARG A O 1
ATOM 2456 N N . GLY A 1 303 ? -29.954 12.579 -43.044 1.00 27.44 303 GLY A N 1
ATOM 2457 C CA . GLY A 1 303 ? -29.690 13.829 -42.337 1.00 27.44 303 GLY A CA 1
ATOM 2458 C C . GLY A 1 303 ? -30.047 13.820 -40.851 1.00 27.44 303 GLY A C 1
ATOM 2459 O O . GLY A 1 303 ? -31.121 13.377 -40.466 1.00 27.44 303 GLY A O 1
ATOM 2460 N N . ARG A 1 304 ? -29.195 14.488 -40.068 1.00 36.72 304 ARG A N 1
ATOM 2461 C CA . ARG A 1 304 ? -29.573 15.508 -39.073 1.00 36.72 304 ARG A CA 1
ATOM 2462 C C . ARG A 1 304 ? -30.713 15.149 -38.096 1.00 36.72 304 ARG A C 1
ATOM 2464 O O . ARG A 1 304 ? -31.845 15.591 -38.275 1.00 36.72 304 ARG A O 1
ATOM 2471 N N . ARG A 1 305 ? -30.348 14.584 -36.943 1.00 27.52 305 ARG A N 1
ATOM 2472 C CA . ARG A 1 305 ? -30.790 15.050 -35.608 1.00 27.52 305 ARG A CA 1
ATOM 2473 C C . ARG A 1 305 ? -29.723 14.673 -34.578 1.00 27.52 305 ARG A C 1
ATOM 2475 O O . ARG A 1 305 ? -28.958 13.749 -34.810 1.00 27.52 305 ARG A O 1
ATOM 2482 N N . GLY A 1 306 ? -29.570 15.497 -33.546 1.00 33.59 306 GLY A N 1
ATOM 2483 C CA . GLY A 1 306 ? -28.357 15.499 -32.729 1.00 33.59 306 GLY A CA 1
ATOM 2484 C C . GLY A 1 306 ? -28.410 14.565 -31.527 1.00 33.59 306 GLY A C 1
ATOM 2485 O O . GLY A 1 306 ? -29.390 14.575 -30.789 1.00 33.59 306 GLY A O 1
ATOM 2486 N N . ALA A 1 307 ? -27.290 13.895 -31.279 1.00 27.06 307 ALA A N 1
ATOM 2487 C CA . ALA A 1 307 ? -26.823 13.536 -29.949 1.00 27.06 307 ALA A CA 1
ATOM 2488 C C . ALA A 1 307 ? -25.434 14.170 -29.764 1.00 27.06 307 ALA A C 1
ATOM 2490 O O . ALA A 1 307 ? -24.635 14.210 -30.701 1.00 27.06 307 ALA A O 1
ATOM 2491 N N . LYS A 1 308 ? -25.146 14.706 -28.573 1.00 30.05 308 LYS A N 1
ATOM 2492 C CA . LYS A 1 308 ? -23.765 14.976 -28.154 1.00 30.05 308 LYS A CA 1
ATOM 2493 C C . LYS A 1 308 ? -23.234 13.683 -27.542 1.00 30.05 308 LYS A C 1
ATOM 2495 O O . LYS A 1 308 ? -23.234 13.545 -26.324 1.00 30.05 308 LYS A O 1
ATOM 2500 N N . GLU A 1 309 ? -22.810 12.747 -28.379 1.00 30.83 309 GLU A N 1
ATOM 2501 C CA . GLU A 1 309 ? -21.990 11.642 -27.894 1.00 30.83 309 GLU A CA 1
ATOM 2502 C C . GLU A 1 309 ? -20.588 12.176 -27.605 1.00 30.83 309 GLU A C 1
ATOM 2504 O O . GLU A 1 309 ? -19.881 12.692 -28.476 1.00 30.83 309 GLU A O 1
ATOM 2509 N N . SER A 1 310 ? -20.208 12.113 -26.334 1.00 26.89 310 SER A N 1
ATOM 2510 C CA . SER A 1 310 ? -18.826 12.248 -25.910 1.00 26.89 310 SER A CA 1
ATOM 2511 C C . SER A 1 310 ? -18.073 11.003 -26.366 1.00 26.89 310 SER A C 1
ATOM 2513 O O . SER A 1 310 ? -18.163 9.964 -25.718 1.00 26.89 310 SER A O 1
ATOM 2515 N N . ASN A 1 311 ? -17.322 11.118 -27.466 1.00 29.72 311 ASN A N 1
ATOM 2516 C CA . ASN A 1 311 ? -16.355 10.105 -27.895 1.00 29.72 311 ASN A CA 1
ATOM 2517 C C . ASN A 1 311 ? -15.186 10.023 -26.896 1.00 29.72 311 ASN A C 1
ATOM 2519 O O . ASN A 1 311 ? -14.070 10.467 -27.177 1.00 29.72 311 ASN A O 1
ATOM 2523 N N . GLU A 1 312 ? -15.446 9.462 -25.718 1.00 27.56 312 GLU A N 1
ATOM 2524 C CA . GLU A 1 312 ? -14.412 8.908 -24.852 1.00 27.56 312 GLU A CA 1
ATOM 2525 C C . GLU A 1 312 ? -13.991 7.547 -25.432 1.00 27.56 312 GLU A C 1
ATOM 2527 O O . GLU A 1 312 ? -14.852 6.724 -25.753 1.00 27.56 312 GLU A O 1
ATOM 2532 N N . PRO A 1 313 ? -12.689 7.294 -25.644 1.00 30.28 313 PRO A N 1
ATOM 2533 C CA . PRO A 1 313 ? -12.256 6.103 -26.359 1.00 30.28 313 PRO A CA 1
ATOM 2534 C C . PRO A 1 313 ? -12.461 4.836 -25.517 1.00 30.28 313 PRO A C 1
ATOM 2536 O O . PRO A 1 313 ? -11.850 4.661 -24.462 1.00 30.28 313 PRO A O 1
ATOM 2539 N N . VAL A 1 314 ? -13.282 3.923 -26.037 1.00 33.50 314 VAL A N 1
ATOM 2540 C CA . VAL A 1 314 ? -13.493 2.577 -25.492 1.00 33.50 314 VAL A CA 1
ATOM 2541 C C . VAL A 1 314 ? -12.214 1.753 -25.663 1.00 33.50 314 VAL A C 1
ATOM 2543 O O . VAL A 1 314 ? -11.907 1.280 -26.756 1.00 33.50 314 VAL A O 1
ATOM 2546 N N . TYR A 1 315 ? -11.461 1.569 -24.577 1.00 36.81 315 TYR A N 1
ATOM 2547 C CA . TYR A 1 315 ? -10.270 0.717 -24.551 1.00 36.81 315 TYR A CA 1
ATOM 2548 C C . TYR A 1 315 ? -10.577 -0.636 -23.906 1.00 36.81 315 TYR A C 1
ATOM 2550 O O . TYR A 1 315 ? -10.521 -0.791 -22.687 1.00 36.81 315 TYR A O 1
ATOM 2558 N N . VAL A 1 316 ? -10.835 -1.640 -24.745 1.00 35.16 316 VAL A N 1
ATOM 2559 C CA . VAL A 1 316 ? -10.735 -3.048 -24.343 1.00 35.16 316 VAL A CA 1
ATOM 2560 C C . VAL A 1 316 ? -9.253 -3.441 -24.421 1.00 35.16 316 VAL A C 1
ATOM 2562 O O . VAL A 1 316 ? -8.699 -3.422 -25.524 1.00 35.16 316 VAL A O 1
ATOM 2565 N N . PRO A 1 317 ? -8.574 -3.792 -23.311 1.00 31.89 317 PRO A N 1
ATOM 2566 C CA . PRO A 1 317 ? -7.205 -4.290 -23.388 1.00 31.89 317 PRO A CA 1
ATOM 2567 C C . PRO A 1 317 ? -7.198 -5.611 -24.167 1.00 31.89 317 PRO A C 1
ATOM 2569 O O . PRO A 1 317 ? -7.803 -6.599 -23.742 1.00 31.89 317 PRO A O 1
ATOM 2572 N N . LEU A 1 318 ? -6.525 -5.635 -25.324 1.00 37.56 318 LEU A N 1
ATOM 2573 C CA . LEU A 1 318 ? -6.437 -6.826 -26.169 1.00 37.56 318 LEU A CA 1
ATOM 2574 C C . LEU A 1 318 ? -5.587 -7.901 -25.477 1.00 37.56 318 LEU A C 1
ATOM 2576 O O . LEU A 1 318 ? -4.381 -8.016 -25.700 1.00 37.56 318 LEU A O 1
ATOM 2580 N N . ASN A 1 319 ? -6.228 -8.760 -24.689 1.00 40.19 319 ASN A N 1
ATOM 2581 C CA . ASN A 1 319 ? -5.630 -10.033 -24.322 1.00 40.19 319 ASN A CA 1
ATOM 2582 C C . ASN A 1 319 ? -5.683 -10.970 -25.544 1.00 40.19 319 ASN A C 1
ATOM 2584 O O . ASN A 1 319 ? -6.628 -11.741 -25.726 1.00 40.19 319 ASN A O 1
ATOM 2588 N N . LEU A 1 320 ? -4.668 -10.870 -26.414 1.00 37.97 320 LEU A N 1
ATOM 2589 C CA . LEU A 1 320 ? -4.568 -11.658 -27.650 1.00 37.97 320 LEU A CA 1
ATOM 2590 C C . LEU A 1 320 ? -4.564 -13.178 -27.411 1.00 37.97 320 LEU A C 1
ATOM 2592 O O . LEU A 1 320 ? -4.844 -13.924 -28.349 1.00 37.97 320 LEU A O 1
ATOM 2596 N N . GLU A 1 321 ? -4.268 -13.651 -26.197 1.00 41.78 321 GLU A N 1
ATOM 2597 C CA . GLU A 1 321 ? -4.369 -15.073 -25.852 1.00 41.78 321 GLU A CA 1
ATOM 2598 C C . GLU A 1 321 ? -5.841 -15.509 -25.738 1.00 41.78 321 GLU A C 1
ATOM 2600 O O . GLU A 1 321 ? -6.216 -16.483 -26.387 1.00 41.78 321 GLU A O 1
ATOM 2605 N N . ARG A 1 322 ? -6.716 -14.719 -25.091 1.00 41.16 322 ARG A N 1
ATOM 2606 C CA . ARG A 1 322 ? -8.169 -15.000 -25.024 1.00 41.16 322 ARG A CA 1
ATOM 2607 C C . ARG A 1 322 ? -8.836 -14.983 -26.412 1.00 41.16 322 ARG A C 1
ATOM 2609 O O . ARG A 1 322 ? -9.638 -15.860 -26.724 1.00 41.16 322 ARG A O 1
ATOM 2616 N N . LEU A 1 323 ? -8.451 -14.050 -27.294 1.00 36.66 323 LEU A N 1
ATOM 2617 C CA . LEU A 1 323 ? -8.910 -14.040 -28.698 1.00 36.66 323 LEU A CA 1
ATOM 2618 C C . LEU A 1 323 ? -8.402 -15.255 -29.497 1.00 36.66 323 LEU A C 1
ATOM 2620 O O . LEU A 1 323 ? -9.104 -15.758 -30.377 1.00 36.66 323 LEU A O 1
ATOM 2624 N N . ARG A 1 324 ? -7.197 -15.760 -29.199 1.00 35.97 324 ARG A N 1
ATOM 2625 C CA . ARG A 1 324 ? -6.658 -16.995 -29.798 1.00 35.97 324 ARG A CA 1
ATOM 2626 C C . ARG A 1 324 ? -7.357 -18.250 -29.285 1.00 35.97 324 ARG A C 1
ATOM 2628 O O . ARG A 1 324 ? -7.497 -19.197 -30.049 1.00 35.97 324 ARG A O 1
ATOM 2635 N N . GLU A 1 325 ? -7.810 -18.266 -28.039 1.00 37.94 325 GLU A N 1
ATOM 2636 C CA . GLU A 1 325 ? -8.613 -19.362 -27.486 1.00 37.94 325 GLU A CA 1
ATOM 2637 C C . GLU A 1 325 ? -10.016 -19.386 -28.112 1.00 37.94 325 GLU A C 1
ATOM 2639 O O . GLU A 1 325 ? -10.427 -20.425 -28.627 1.00 37.94 325 GLU A O 1
ATOM 2644 N N . GLN A 1 326 ? -10.688 -18.233 -28.222 1.00 34.47 326 GLN A N 1
ATOM 2645 C CA . GLN A 1 326 ? -11.983 -18.111 -28.914 1.00 34.47 326 GLN A CA 1
ATOM 2646 C C . GLN A 1 326 ? -11.914 -18.409 -30.425 1.00 34.47 326 GLN A C 1
ATOM 2648 O O . GLN A 1 326 ? -12.855 -18.953 -30.999 1.00 34.47 326 GLN A O 1
ATOM 2653 N N . THR A 1 327 ? -10.806 -18.086 -31.102 1.00 32.59 327 THR A N 1
ATOM 2654 C CA . THR A 1 327 ? -10.629 -18.451 -32.524 1.00 32.59 327 THR A CA 1
ATOM 2655 C C . THR A 1 327 ? -10.164 -19.894 -32.724 1.00 32.59 327 THR A C 1
ATOM 2657 O O . THR A 1 327 ? -10.435 -20.473 -33.777 1.00 32.59 327 THR A O 1
ATOM 2660 N N . ARG A 1 328 ? -9.528 -20.522 -31.723 1.00 34.75 328 ARG A N 1
ATOM 2661 C CA . ARG A 1 328 ? -9.245 -21.967 -31.727 1.00 34.75 328 ARG A CA 1
ATOM 2662 C C . ARG A 1 328 ? -10.508 -22.799 -31.532 1.00 34.75 328 ARG A C 1
ATOM 2664 O O . ARG A 1 328 ? -10.673 -23.759 -32.277 1.00 34.75 328 ARG A O 1
ATOM 2671 N N . SER A 1 329 ? -11.408 -22.421 -30.618 1.00 36.12 329 SER A N 1
ATOM 2672 C CA . SER A 1 329 ? -12.692 -23.123 -30.474 1.00 36.12 329 SER A CA 1
ATOM 2673 C C . SER A 1 329 ? -13.545 -23.017 -31.745 1.00 36.12 329 SER A C 1
ATOM 2675 O O . SER A 1 329 ? -14.116 -24.018 -32.164 1.00 36.12 329 SER A O 1
ATOM 2677 N N . ARG A 1 330 ? -13.535 -21.864 -32.437 1.00 37.28 330 ARG A N 1
ATOM 2678 C CA . ARG A 1 330 ? -14.160 -21.723 -33.770 1.00 37.28 330 ARG A CA 1
ATOM 2679 C C . ARG A 1 330 ? -13.525 -22.620 -34.840 1.00 37.28 330 ARG A C 1
ATOM 2681 O O . ARG A 1 330 ? -14.241 -23.389 -35.471 1.00 37.28 330 ARG A O 1
ATOM 2688 N N . ARG A 1 331 ? -12.196 -22.593 -35.018 1.00 35.06 331 ARG A N 1
ATOM 2689 C CA . ARG A 1 331 ? -11.527 -23.436 -36.037 1.00 35.06 331 ARG A CA 1
ATOM 2690 C C . ARG A 1 331 ? -11.714 -24.937 -35.808 1.00 35.06 331 ARG A C 1
ATOM 2692 O O . ARG A 1 331 ? -11.756 -25.687 -36.775 1.00 35.06 331 ARG A O 1
ATOM 2699 N N . GLN A 1 332 ? -11.848 -25.369 -34.556 1.00 36.22 332 GLN A N 1
ATOM 2700 C CA . GLN A 1 332 ? -12.097 -26.773 -34.226 1.00 36.22 332 GLN A CA 1
ATOM 2701 C C . GLN A 1 332 ? -13.563 -27.204 -34.463 1.00 36.22 332 GLN A C 1
ATOM 2703 O O . GLN A 1 332 ? -13.836 -28.401 -34.528 1.00 36.22 332 GLN A O 1
ATOM 2708 N N . GLY A 1 333 ? -14.490 -26.252 -34.639 1.00 33.75 333 GLY A N 1
ATOM 2709 C CA . GLY A 1 333 ? -15.850 -26.508 -35.127 1.00 33.75 333 GLY A CA 1
ATOM 2710 C C . GLY A 1 333 ? -15.911 -26.705 -36.648 1.00 33.75 333 GLY A C 1
ATOM 2711 O O . GLY A 1 333 ? -16.531 -27.659 -37.119 1.00 33.75 333 GLY A O 1
ATOM 2712 N N . ASP A 1 334 ? -15.207 -25.865 -37.415 1.00 36.88 334 ASP A N 1
ATOM 2713 C CA . ASP A 1 334 ? -15.239 -25.909 -38.888 1.00 36.88 334 ASP A CA 1
ATOM 2714 C C . ASP A 1 334 ? -14.587 -27.174 -39.489 1.00 36.88 334 ASP A C 1
ATOM 2716 O O . ASP A 1 334 ? -15.023 -27.652 -40.537 1.00 36.88 334 ASP A O 1
ATOM 2720 N N . GLU A 1 335 ? -13.602 -27.793 -38.823 1.00 36.56 335 GLU A N 1
ATOM 2721 C CA . GLU A 1 335 ? -12.983 -29.043 -39.313 1.00 36.56 335 GLU A CA 1
ATOM 2722 C C . GLU A 1 335 ? -13.927 -30.265 -39.279 1.00 36.56 335 GLU A C 1
ATOM 2724 O O . GLU A 1 335 ? -13.680 -31.246 -39.983 1.00 36.56 335 GLU A O 1
ATOM 2729 N N . ASN A 1 336 ? -15.039 -30.217 -38.532 1.00 36.34 336 ASN A N 1
ATOM 2730 C CA . ASN A 1 336 ? -16.030 -31.305 -38.481 1.00 36.34 336 ASN A CA 1
ATOM 2731 C C . ASN A 1 336 ? -17.158 -31.178 -39.520 1.00 36.34 336 ASN A C 1
ATOM 2733 O O . ASN A 1 336 ? -18.009 -32.067 -39.618 1.00 36.34 336 ASN A O 1
ATOM 2737 N N . ARG A 1 337 ? -17.166 -30.115 -40.333 1.00 36.69 337 ARG A N 1
ATOM 2738 C CA . ARG A 1 337 ? -18.146 -29.912 -41.407 1.00 36.69 337 ARG A CA 1
ATOM 2739 C C . ARG A 1 337 ? -17.456 -29.692 -42.755 1.00 36.69 337 ARG A C 1
ATOM 2741 O O . ARG A 1 337 ? -17.574 -28.613 -43.306 1.00 36.69 337 ARG A O 1
ATOM 2748 N N . HIS A 1 338 ? -16.823 -30.730 -43.317 1.00 35.19 338 HIS A N 1
ATOM 2749 C CA . HIS A 1 338 ? -16.897 -31.074 -44.756 1.00 35.19 338 HIS A CA 1
ATOM 2750 C C . HIS A 1 338 ? -16.149 -32.378 -45.090 1.00 35.19 338 HIS A C 1
ATOM 2752 O O . HIS A 1 338 ? -14.929 -32.475 -44.987 1.00 35.19 338 HIS A O 1
ATOM 2758 N N . GLY A 1 339 ? -16.886 -33.374 -45.589 1.00 28.75 339 GLY A N 1
ATOM 2759 C CA . GLY A 1 339 ? -16.303 -34.541 -46.248 1.00 28.75 339 GLY A CA 1
ATOM 2760 C C . GLY A 1 339 ? -16.103 -34.312 -47.752 1.00 28.75 339 GLY A C 1
ATOM 2761 O O . GLY A 1 339 ? -16.981 -33.769 -48.413 1.00 28.75 339 GLY A O 1
ATOM 2762 N N . ALA A 1 340 ? -14.988 -34.825 -48.282 1.00 30.86 340 ALA A N 1
ATOM 2763 C CA . ALA A 1 340 ? -14.692 -35.032 -49.708 1.00 30.86 340 ALA A CA 1
ATOM 2764 C C . ALA A 1 340 ? -14.594 -33.788 -50.632 1.00 30.86 340 ALA A C 1
ATOM 2766 O O . ALA A 1 340 ? -15.528 -33.437 -51.349 1.00 30.86 340 ALA A O 1
ATOM 2767 N N . GLY A 1 341 ? -13.378 -33.243 -50.766 1.00 28.06 341 GLY A N 1
ATOM 2768 C CA . GLY A 1 341 ? -12.989 -32.322 -51.845 1.00 28.06 341 GLY A CA 1
ATOM 2769 C C . GLY A 1 341 ? -11.480 -32.385 -52.119 1.00 28.06 341 GLY A C 1
ATOM 2770 O O . GLY A 1 341 ? -10.683 -32.298 -51.193 1.00 28.06 341 GLY A O 1
ATOM 2771 N N . LYS A 1 342 ? -11.070 -32.599 -53.378 1.00 29.72 342 LYS A N 1
ATOM 2772 C CA . LYS A 1 342 ? -9.658 -32.796 -53.774 1.00 29.72 342 LYS A CA 1
ATOM 2773 C C . LYS A 1 342 ? -8.790 -31.549 -53.540 1.00 29.72 342 LYS A C 1
ATOM 2775 O O . LYS A 1 342 ? -9.128 -30.476 -54.027 1.00 29.72 342 LYS A O 1
ATOM 2780 N N . LEU A 1 343 ? -7.606 -31.746 -52.956 1.00 29.03 343 LEU A N 1
ATOM 2781 C CA . LEU A 1 343 ? -6.481 -30.804 -53.027 1.00 29.03 343 LEU A CA 1
ATOM 2782 C C . LEU A 1 343 ? -5.774 -30.890 -54.397 1.00 29.03 343 LEU A C 1
ATOM 2784 O O . LEU A 1 343 ? -5.469 -32.003 -54.839 1.00 29.03 343 LEU A O 1
ATOM 2788 N N . PRO A 1 344 ? -5.443 -29.761 -55.048 1.00 30.64 344 PRO A N 1
ATOM 2789 C CA . PRO A 1 344 ? -4.298 -29.645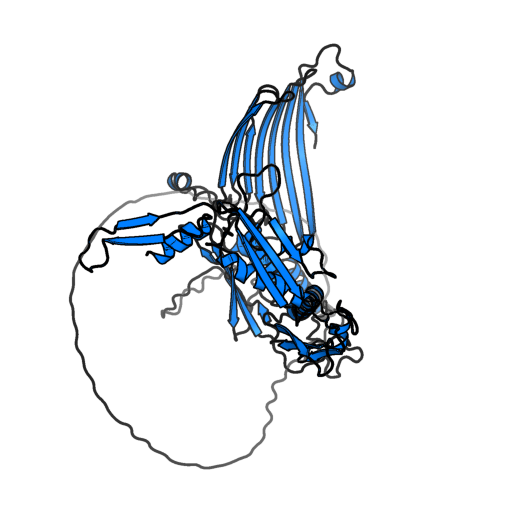 -55.950 1.00 30.64 344 PRO A CA 1
ATOM 2790 C C . PRO A 1 344 ? -3.027 -29.214 -55.173 1.00 30.64 344 PRO A C 1
ATOM 2792 O O . PRO A 1 344 ? -3.148 -28.631 -54.094 1.00 30.64 344 PRO A O 1
ATOM 2795 N N . PRO A 1 345 ? -1.813 -29.509 -55.675 1.00 32.56 345 PRO A N 1
ATOM 2796 C CA . PRO A 1 345 ? -0.561 -29.269 -54.951 1.00 32.56 345 PRO A CA 1
ATOM 2797 C C . PRO A 1 345 ? -0.018 -27.838 -55.106 1.00 32.56 345 PRO A C 1
ATOM 2799 O O . PRO A 1 345 ? -0.341 -27.132 -56.059 1.00 32.56 345 PRO A O 1
ATOM 2802 N N . GLU A 1 346 ? 0.875 -27.454 -54.192 1.00 33.16 346 GLU A N 1
ATOM 2803 C CA . GLU A 1 346 ? 1.724 -26.263 -54.307 1.00 33.16 346 GLU A CA 1
ATOM 2804 C C . GLU A 1 346 ? 2.764 -26.420 -55.432 1.00 33.16 346 GLU A C 1
ATOM 2806 O O . GLU A 1 346 ? 3.389 -27.475 -55.561 1.00 33.16 346 GLU A O 1
ATOM 2811 N N . SER A 1 347 ? 3.022 -25.349 -56.193 1.00 30.45 347 SER A N 1
ATOM 2812 C CA . SER A 1 347 ? 4.205 -25.247 -57.058 1.00 30.45 347 SER A CA 1
ATOM 2813 C C . SER A 1 347 ? 4.623 -23.794 -57.330 1.00 30.45 347 SER A C 1
ATOM 2815 O O . SER A 1 347 ? 3.855 -23.025 -57.896 1.00 30.45 347 SER A O 1
ATOM 2817 N N . GLU A 1 348 ? 5.874 -23.496 -56.971 1.00 29.05 348 GLU A N 1
ATOM 2818 C CA . GLU A 1 348 ? 6.845 -22.645 -57.689 1.00 29.05 348 GLU A CA 1
ATOM 2819 C C . GLU A 1 348 ? 6.544 -21.157 -58.010 1.00 29.05 348 GLU A C 1
ATOM 2821 O O . GLU A 1 348 ? 5.742 -20.800 -58.860 1.00 29.05 348 GLU A O 1
ATOM 2826 N N . LEU A 1 349 ? 7.336 -20.295 -57.353 1.00 30.14 349 LEU A N 1
ATOM 2827 C CA . LEU A 1 349 ? 8.306 -19.346 -57.940 1.00 30.14 349 LEU A CA 1
ATOM 2828 C C . LEU A 1 349 ? 8.000 -18.568 -59.252 1.00 30.14 349 LEU A C 1
ATOM 2830 O O . LEU A 1 349 ? 7.835 -19.137 -60.322 1.00 30.14 349 LEU A O 1
ATOM 2834 N N . ASP A 1 350 ? 8.281 -17.256 -59.150 1.00 26.47 350 ASP A N 1
ATOM 2835 C CA . ASP A 1 350 ? 9.129 -16.416 -60.039 1.00 26.47 350 ASP A CA 1
ATOM 2836 C C . ASP A 1 350 ? 8.477 -15.189 -60.750 1.00 26.47 350 ASP A C 1
ATOM 2838 O O . ASP A 1 350 ? 7.513 -15.287 -61.496 1.00 26.47 350 ASP A O 1
ATOM 2842 N N . ARG A 1 351 ? 9.107 -14.019 -60.514 1.00 27.75 351 ARG A N 1
ATOM 2843 C CA . ARG A 1 351 ? 9.230 -12.767 -61.320 1.00 27.75 351 ARG A CA 1
ATOM 2844 C C . ARG A 1 351 ? 8.054 -12.134 -62.098 1.00 27.75 351 ARG A C 1
ATOM 2846 O O . ARG A 1 351 ? 7.682 -12.606 -63.162 1.00 27.75 351 ARG A O 1
ATOM 2853 N N . SER A 1 352 ? 7.792 -10.858 -61.767 1.00 27.30 352 SER A N 1
ATOM 2854 C CA . SER A 1 352 ? 8.095 -9.658 -62.608 1.00 27.30 352 SER A CA 1
ATOM 2855 C C . SER A 1 352 ? 7.718 -8.379 -61.822 1.00 27.30 352 SER A C 1
ATOM 2857 O O . SER A 1 352 ? 6.618 -8.330 -61.288 1.00 27.30 352 SER A O 1
ATOM 2859 N N . LEU A 1 353 ? 8.564 -7.372 -61.556 1.00 29.31 353 LEU A N 1
ATOM 2860 C CA . LEU A 1 353 ? 9.170 -6.387 -62.477 1.00 29.31 353 LEU A CA 1
ATOM 2861 C C . LEU A 1 353 ? 8.189 -5.765 -63.494 1.00 29.31 353 LEU A C 1
ATOM 2863 O O . LEU A 1 353 ? 8.047 -6.296 -64.591 1.00 29.31 353 LEU A O 1
ATOM 2867 N N . ASN A 1 354 ? 7.579 -4.611 -63.177 1.00 27.62 354 ASN A N 1
ATOM 2868 C CA . ASN A 1 354 ? 8.057 -3.316 -63.705 1.00 27.62 354 ASN A CA 1
ATOM 2869 C C . ASN A 1 354 ? 7.248 -2.077 -63.260 1.00 27.62 354 ASN A C 1
ATOM 2871 O O . ASN A 1 354 ? 6.076 -2.144 -62.906 1.00 27.62 354 ASN A O 1
ATOM 2875 N N . ASP A 1 355 ? 7.960 -0.952 -63.335 1.00 28.72 355 ASP A N 1
ATOM 2876 C CA . ASP A 1 355 ? 7.607 0.467 -63.205 1.00 28.72 355 ASP A CA 1
ATOM 2877 C C . ASP A 1 355 ? 6.186 0.938 -63.573 1.00 28.72 355 ASP A C 1
ATOM 2879 O O . ASP A 1 355 ? 5.647 0.590 -64.623 1.00 28.72 355 ASP A O 1
ATOM 2883 N N . THR A 1 356 ? 5.687 1.941 -62.831 1.00 30.84 356 THR A N 1
ATOM 2884 C CA . THR A 1 356 ? 5.460 3.292 -63.409 1.00 30.84 356 THR A CA 1
ATOM 2885 C C . THR A 1 356 ? 5.233 4.398 -62.356 1.00 30.84 356 THR A C 1
ATOM 2887 O O . THR A 1 356 ? 4.225 4.430 -61.659 1.00 30.84 356 THR A O 1
ATOM 2890 N N . MET A 1 357 ? 6.152 5.370 -62.315 1.00 28.45 357 MET A N 1
ATOM 2891 C CA . MET A 1 357 ? 5.913 6.783 -61.952 1.00 28.45 357 MET A CA 1
ATOM 2892 C C . MET A 1 357 ? 5.934 7.596 -63.266 1.00 28.45 357 MET A C 1
ATOM 2894 O O . MET A 1 357 ? 6.659 7.181 -64.176 1.00 28.45 357 MET A O 1
ATOM 2898 N N . PRO A 1 358 ? 5.147 8.686 -63.434 1.00 41.22 358 PRO A N 1
ATOM 2899 C CA . PRO A 1 358 ? 5.420 10.003 -62.811 1.00 41.22 358 PRO A CA 1
ATOM 2900 C C . PRO A 1 358 ? 4.109 10.716 -62.334 1.00 41.22 358 PRO A C 1
ATOM 2902 O O . PRO A 1 358 ? 3.088 10.050 -62.217 1.00 41.22 358 PRO A O 1
ATOM 2905 N N . ALA A 1 359 ? 4.005 12.013 -61.986 1.00 29.95 359 ALA A N 1
ATOM 2906 C CA . ALA A 1 359 ? 4.883 13.178 -62.183 1.00 29.95 359 ALA A CA 1
ATOM 2907 C C . ALA A 1 359 ? 4.792 14.245 -61.050 1.00 29.95 359 ALA A C 1
ATOM 2909 O O . ALA A 1 359 ? 4.385 13.962 -59.927 1.00 29.95 359 ALA A O 1
ATOM 2910 N N . GLU A 1 360 ? 5.229 15.467 -61.361 1.00 26.64 360 GLU A N 1
ATOM 2911 C CA . GLU A 1 360 ? 5.553 16.604 -60.491 1.00 26.64 360 GLU A CA 1
ATOM 2912 C C . GLU A 1 360 ? 4.499 17.746 -60.435 1.00 26.64 360 GLU A C 1
ATOM 2914 O O . GLU A 1 360 ? 3.833 18.041 -61.421 1.00 26.64 360 GLU A O 1
ATOM 2919 N N . TRP A 1 361 ? 4.474 18.440 -59.282 1.00 24.27 361 TRP A N 1
ATOM 2920 C CA . TRP A 1 361 ? 4.482 19.913 -59.071 1.00 24.27 361 TRP A CA 1
ATOM 2921 C C . TRP A 1 361 ? 3.421 20.867 -59.683 1.00 24.27 361 TRP A C 1
ATOM 2923 O O . TRP A 1 361 ? 3.317 20.997 -60.896 1.00 24.27 361 TRP A O 1
ATOM 2933 N N . ASN A 1 362 ? 2.778 21.689 -58.822 1.00 27.34 362 ASN A N 1
ATOM 2934 C CA . ASN A 1 362 ? 2.869 23.177 -58.815 1.00 27.34 362 ASN A CA 1
ATOM 2935 C C . ASN A 1 362 ? 2.072 23.814 -57.625 1.00 27.34 362 ASN A C 1
ATOM 2937 O O . ASN A 1 362 ? 0.915 23.438 -57.434 1.00 27.34 362 ASN A O 1
ATOM 2941 N N . PRO A 1 363 ? 2.620 24.769 -56.833 1.00 46.41 363 PRO A N 1
ATOM 2942 C CA . PRO A 1 363 ? 1.899 25.462 -55.745 1.00 46.41 363 PRO A CA 1
ATOM 2943 C C . PRO A 1 363 ? 1.632 26.974 -55.972 1.00 46.41 363 PRO A C 1
ATOM 2945 O O . PRO A 1 363 ? 2.498 27.673 -56.488 1.00 46.41 363 PRO A O 1
ATOM 2948 N N . ASN A 1 364 ? 0.471 27.479 -55.509 1.00 30.20 364 ASN A N 1
ATOM 2949 C CA . ASN A 1 364 ? 0.078 28.880 -55.164 1.00 30.20 364 ASN A CA 1
ATOM 2950 C C . ASN A 1 364 ? -1.475 28.930 -55.051 1.00 30.20 364 ASN A C 1
ATOM 2952 O O . ASN A 1 364 ? -2.119 28.044 -55.601 1.00 30.20 364 ASN A O 1
ATOM 2956 N N . GLU A 1 365 ? -2.211 29.816 -54.361 1.00 28.97 365 GLU A N 1
ATOM 2957 C CA . GLU A 1 365 ? -2.049 31.127 -53.684 1.00 28.97 365 GLU A CA 1
ATOM 2958 C C . GLU A 1 365 ? -2.958 31.112 -52.413 1.00 28.97 365 GLU A C 1
ATOM 2960 O O . GLU A 1 365 ? -3.955 30.403 -52.379 1.00 28.97 365 GLU A O 1
ATOM 2965 N N . SER A 1 366 ? -2.620 31.683 -51.251 1.00 28.55 366 SER A N 1
ATOM 2966 C CA . SER A 1 366 ? -2.600 33.101 -50.826 1.00 28.55 366 SER A CA 1
ATOM 2967 C C . SER A 1 366 ? -3.919 33.708 -50.256 1.00 28.55 366 SER A C 1
ATOM 2969 O O . SER A 1 366 ? -5.019 33.534 -50.757 1.00 28.55 366 SER A O 1
ATOM 2971 N N . LYS A 1 367 ? -3.729 34.406 -49.125 1.00 29.83 367 LYS A N 1
ATOM 2972 C CA . LYS A 1 367 ? -4.622 35.101 -48.164 1.00 29.83 367 LYS A CA 1
ATOM 2973 C C . LYS A 1 367 ? -5.809 35.931 -48.714 1.00 29.83 367 LYS A C 1
ATOM 2975 O O . LYS A 1 367 ? -5.609 36.677 -49.659 1.00 29.83 367 LYS A O 1
ATOM 2980 N N . GLN A 1 368 ? -6.908 36.013 -47.936 1.00 28.25 368 GLN A N 1
ATOM 2981 C CA . GLN A 1 368 ? -7.628 37.239 -47.460 1.00 28.25 368 GLN A CA 1
ATOM 2982 C C . GLN A 1 368 ? -8.817 36.809 -46.549 1.00 28.25 368 GLN A C 1
ATOM 2984 O O . GLN A 1 368 ? -9.593 35.952 -46.941 1.00 28.25 368 GLN A O 1
ATOM 2989 N N . THR A 1 369 ? -8.873 37.086 -45.235 1.00 25.41 369 THR A N 1
ATOM 2990 C CA . THR A 1 369 ? -9.213 38.318 -44.467 1.00 25.41 369 THR A CA 1
ATOM 2991 C C . THR A 1 369 ? -10.691 38.763 -44.419 1.00 25.41 369 THR A C 1
ATOM 2993 O O . THR A 1 369 ? -11.361 38.955 -45.428 1.00 25.41 369 THR A O 1
ATOM 2996 N N . SER A 1 370 ? -11.119 39.121 -43.194 1.00 26.11 370 SER A N 1
ATOM 2997 C CA . SER A 1 370 ? -12.377 39.807 -42.821 1.00 26.11 370 SER A CA 1
ATOM 2998 C C . SER A 1 370 ? -13.663 38.941 -42.844 1.00 26.11 370 SER A C 1
ATOM 3000 O O . SER A 1 370 ? -13.730 37.953 -43.555 1.00 26.11 370 SER A O 1
ATOM 3002 N N . ARG A 1 371 ? -14.712 39.226 -42.051 1.00 26.22 371 ARG A N 1
ATOM 3003 C CA . ARG A 1 371 ? -15.054 40.490 -41.364 1.00 26.22 371 ARG A CA 1
ATOM 3004 C C . ARG A 1 371 ? -15.933 40.272 -40.118 1.00 26.22 371 ARG A C 1
ATOM 3006 O O . ARG A 1 371 ? -16.795 39.404 -40.099 1.00 26.22 371 ARG A O 1
ATOM 3013 N N . ILE A 1 372 ? -15.746 41.127 -39.113 1.00 30.16 372 ILE A N 1
ATOM 3014 C CA . ILE A 1 372 ? -16.557 41.213 -37.884 1.00 30.16 372 ILE A CA 1
ATOM 3015 C C . ILE A 1 372 ? -17.951 41.790 -38.191 1.00 30.16 372 ILE A C 1
ATOM 3017 O O . ILE A 1 372 ? -18.053 42.743 -38.970 1.00 30.16 372 ILE A O 1
ATOM 3021 N N . ARG A 1 373 ? -18.999 41.335 -37.484 1.00 25.44 373 ARG A N 1
ATOM 3022 C CA . ARG A 1 373 ? -20.176 42.177 -37.192 1.00 25.44 373 ARG A CA 1
ATOM 3023 C C . ARG A 1 373 ? -20.852 41.812 -35.859 1.00 25.44 373 ARG A C 1
ATOM 3025 O O . ARG A 1 373 ? -21.442 40.749 -35.731 1.00 25.44 373 ARG A O 1
ATOM 3032 N N . ASN A 1 374 ? -20.810 42.745 -34.906 1.00 25.31 374 ASN A N 1
ATOM 3033 C CA . ASN A 1 374 ? -21.609 42.725 -33.673 1.00 25.31 374 ASN A CA 1
ATOM 3034 C C . ASN A 1 374 ? -23.056 43.183 -33.925 1.00 25.31 374 ASN A C 1
ATOM 3036 O O . ASN A 1 374 ? -23.265 44.068 -34.759 1.00 25.31 374 ASN A O 1
ATOM 3040 N N . LYS A 1 375 ? -23.998 42.684 -33.111 1.00 28.89 375 LYS A N 1
ATOM 3041 C CA . LYS A 1 375 ? -25.072 43.410 -32.376 1.00 28.89 375 LYS A CA 1
ATOM 3042 C C . LYS A 1 375 ? -25.845 42.367 -31.533 1.00 28.89 375 LYS A C 1
ATOM 3044 O O . LYS A 1 375 ? -26.101 41.286 -32.038 1.00 28.89 375 LYS A O 1
ATOM 3049 N N . HIS A 1 376 ? -25.933 42.515 -30.203 1.00 27.48 376 HIS A N 1
ATOM 3050 C CA . HIS A 1 376 ? -26.981 43.254 -29.454 1.00 27.48 376 HIS A CA 1
ATOM 3051 C C . HIS A 1 376 ? -28.393 42.675 -29.655 1.00 27.48 376 HIS A C 1
ATOM 3053 O O . HIS A 1 376 ? -28.752 42.436 -30.799 1.00 27.48 376 HIS A O 1
ATOM 3059 N N . VAL A 1 377 ? -29.298 42.554 -28.677 1.00 25.86 377 VAL A N 1
ATOM 3060 C CA . VAL A 1 377 ? -29.405 42.670 -27.192 1.00 25.86 377 VAL A CA 1
ATOM 3061 C C . VAL A 1 377 ? -30.937 42.530 -26.913 1.00 25.86 377 VAL A C 1
ATOM 3063 O O . VAL A 1 377 ? -31.692 42.444 -27.880 1.00 25.86 377 VAL A O 1
ATOM 3066 N N . SER A 1 378 ? -31.382 42.540 -25.644 1.00 26.80 378 SER A N 1
ATOM 3067 C CA . SER A 1 378 ? -32.787 42.484 -25.143 1.00 26.80 378 SER A CA 1
ATOM 3068 C C . SER A 1 378 ? -33.301 41.054 -24.877 1.00 26.80 378 SER A C 1
ATOM 3070 O O . SER A 1 378 ? -33.109 40.179 -25.714 1.00 26.80 378 SER A O 1
ATOM 3072 N N . GLN A 1 379 ? -33.767 40.685 -23.667 1.00 29.31 379 GLN A N 1
ATOM 3073 C CA . GLN A 1 379 ? -34.893 41.213 -22.843 1.00 29.31 379 GLN A CA 1
ATOM 3074 C C . GLN A 1 379 ? -36.264 41.001 -23.528 1.00 29.31 379 GLN A C 1
ATOM 3076 O O . GLN A 1 379 ? -36.362 41.252 -24.722 1.00 29.31 379 GLN A O 1
ATOM 3081 N N . GLU A 1 380 ? -37.353 40.583 -22.864 1.00 27.75 380 GLU A N 1
ATOM 3082 C CA . GLU A 1 380 ? -37.586 40.190 -21.456 1.00 27.75 380 GLU A CA 1
ATOM 3083 C C . GLU A 1 380 ? -38.888 39.355 -21.312 1.00 27.75 380 GLU A C 1
ATOM 3085 O O . GLU A 1 380 ? -39.612 39.186 -22.285 1.00 27.75 380 GLU A O 1
ATOM 3090 N N . MET A 1 381 ? -39.128 38.850 -20.091 1.00 25.91 381 MET A N 1
ATOM 3091 C CA . MET A 1 381 ? -40.374 38.419 -19.403 1.00 25.91 381 MET A CA 1
ATOM 3092 C C . MET A 1 381 ? -41.758 38.337 -20.108 1.00 25.91 381 MET A C 1
ATOM 3094 O O . MET A 1 381 ? -42.128 39.166 -20.929 1.00 25.91 381 MET A O 1
ATOM 3098 N N . GLY A 1 382 ? -42.595 37.415 -19.595 1.00 25.59 382 GLY A N 1
ATOM 3099 C CA . GLY A 1 382 ? -44.063 37.378 -19.762 1.00 25.59 382 GLY A CA 1
ATOM 3100 C C . GLY A 1 382 ? -44.600 35.935 -19.844 1.00 25.59 382 GLY A C 1
ATOM 3101 O O . GLY A 1 382 ? -44.529 35.333 -20.905 1.00 25.59 382 GLY A O 1
ATOM 3102 N N . GLU A 1 383 ? -44.839 35.224 -18.737 1.00 27.25 383 GLU A N 1
ATOM 3103 C CA . GLU A 1 383 ? -46.050 35.192 -17.878 1.00 27.25 383 GLU A CA 1
ATOM 3104 C C . GLU A 1 383 ? -47.256 34.358 -18.377 1.00 27.25 383 GLU A C 1
ATOM 3106 O O . GLU A 1 383 ? -47.704 34.476 -19.508 1.00 27.25 383 GLU A O 1
ATOM 3111 N N . MET A 1 384 ? -47.830 33.620 -17.411 1.00 26.95 384 MET A N 1
ATOM 3112 C CA . MET A 1 384 ? -49.261 33.307 -17.229 1.00 26.95 384 MET A CA 1
ATOM 3113 C C . MET A 1 384 ? -49.990 32.281 -18.133 1.00 26.95 384 MET A C 1
ATOM 3115 O O . MET A 1 384 ? -50.505 32.592 -19.196 1.00 26.95 384 MET A O 1
ATOM 3119 N N . ALA A 1 385 ? -50.203 31.109 -17.512 1.00 26.22 385 ALA A N 1
ATOM 3120 C CA . ALA A 1 385 ? -51.518 30.530 -17.171 1.00 26.22 385 ALA A CA 1
ATOM 3121 C C . ALA A 1 385 ? -52.470 29.958 -18.250 1.00 26.22 385 ALA A C 1
ATOM 3123 O O . ALA A 1 385 ? -52.725 30.556 -19.286 1.00 26.22 385 ALA A O 1
ATOM 3124 N N . GLY A 1 386 ? -53.162 28.870 -17.866 1.00 24.50 386 GLY A N 1
ATOM 3125 C CA . GLY A 1 386 ? -54.569 28.669 -18.254 1.00 24.50 386 GLY A CA 1
ATOM 3126 C C . GLY A 1 386 ? -54.963 27.308 -18.841 1.00 24.50 386 GLY A C 1
ATOM 3127 O O . GLY A 1 386 ? -55.006 27.161 -20.051 1.00 24.50 386 GLY A O 1
ATOM 3128 N N . LEU A 1 387 ? -55.320 26.363 -17.960 1.00 26.72 387 LEU A N 1
ATOM 3129 C CA . LEU A 1 387 ? -56.540 25.525 -18.002 1.00 26.72 387 LEU A CA 1
ATOM 3130 C C . LEU A 1 387 ? -57.175 25.162 -19.369 1.00 26.72 387 LEU A C 1
ATOM 3132 O O . LEU A 1 387 ? -57.664 26.043 -20.067 1.00 26.72 387 LEU A O 1
ATOM 3136 N N . THR A 1 388 ? -57.407 23.865 -19.625 1.00 27.66 388 THR A N 1
ATOM 3137 C CA . THR A 1 388 ? -58.768 23.253 -19.630 1.00 27.66 388 THR A CA 1
ATOM 3138 C C . THR A 1 388 ? -58.743 21.734 -19.902 1.00 27.66 388 THR A C 1
ATOM 3140 O O . THR A 1 388 ? -57.978 21.248 -20.726 1.00 27.66 388 THR A O 1
ATOM 3143 N N . GLU A 1 389 ? -59.535 21.012 -19.098 1.00 27.22 389 GLU A N 1
ATOM 3144 C CA . GLU A 1 389 ? -60.524 19.955 -19.424 1.00 27.22 389 GLU A CA 1
ATOM 3145 C C . GLU A 1 389 ? -60.259 19.038 -20.647 1.00 27.22 389 GLU A C 1
ATOM 3147 O O . GLU A 1 389 ? -60.094 19.506 -21.765 1.00 27.22 389 GLU A O 1
ATOM 3152 N N . ALA A 1 390 ? -60.144 17.706 -20.537 1.00 28.88 390 ALA A N 1
ATOM 3153 C CA . ALA A 1 390 ? -61.004 16.690 -19.899 1.00 28.88 390 ALA A CA 1
ATOM 3154 C C . ALA A 1 390 ? -62.332 16.408 -20.639 1.00 28.88 390 ALA A C 1
ATOM 3156 O O . ALA A 1 390 ? -63.326 17.101 -20.445 1.00 28.88 390 ALA A O 1
ATOM 3157 N N . THR A 1 391 ? -62.385 15.309 -21.403 1.00 27.55 391 THR A N 1
ATOM 3158 C CA . THR A 1 391 ? -63.620 14.525 -21.613 1.00 27.55 391 THR A CA 1
ATOM 3159 C C . THR A 1 391 ? -63.273 13.070 -21.951 1.00 27.55 391 THR A C 1
ATOM 3161 O O . THR A 1 391 ? -62.401 12.812 -22.778 1.00 27.55 391 THR A O 1
ATOM 3164 N N . GLU A 1 392 ? -63.941 12.124 -21.293 1.00 29.34 392 GLU A N 1
ATOM 3165 C CA . GLU A 1 392 ? -63.905 10.689 -21.606 1.00 29.34 392 GLU A CA 1
ATOM 3166 C C . GLU A 1 392 ? -64.810 10.366 -22.806 1.00 29.34 392 GLU A C 1
ATOM 3168 O O . GLU A 1 392 ? -65.720 11.132 -23.107 1.00 29.34 392 GLU A O 1
ATOM 3173 N N . HIS A 1 393 ? -64.659 9.179 -23.403 1.00 29.70 393 HIS A N 1
ATOM 3174 C CA . HIS A 1 393 ? -65.823 8.356 -23.756 1.00 29.70 393 HIS A CA 1
ATOM 3175 C C . HIS A 1 393 ? -65.464 6.860 -23.773 1.00 29.70 393 HIS A C 1
ATOM 3177 O O . HIS A 1 393 ? -64.355 6.469 -24.134 1.00 29.70 393 HIS A O 1
ATOM 3183 N N . ILE A 1 394 ? -66.425 6.042 -23.341 1.00 29.08 394 ILE A N 1
ATOM 3184 C CA . ILE A 1 394 ? -66.353 4.587 -23.139 1.00 29.08 394 ILE A CA 1
ATOM 3185 C C . ILE A 1 394 ? -67.316 3.911 -24.124 1.00 29.08 394 ILE A C 1
ATOM 3187 O O . ILE A 1 394 ? -68.429 4.402 -24.260 1.00 29.08 394 ILE A O 1
ATOM 3191 N N . GLU A 1 395 ? -66.930 2.769 -24.707 1.00 28.28 395 GLU A N 1
ATOM 3192 C CA . GLU A 1 395 ? -67.815 1.682 -25.195 1.00 28.28 395 GLU A CA 1
ATOM 3193 C C . GLU A 1 395 ? -66.931 0.429 -25.437 1.00 28.28 395 GLU A C 1
ATOM 3195 O O . GLU A 1 395 ? -66.051 0.431 -26.290 1.00 28.28 395 GLU A O 1
ATOM 3200 N N . THR A 1 396 ? -66.834 -0.516 -24.494 1.00 26.75 396 THR A N 1
ATOM 3201 C CA . THR A 1 396 ? -67.658 -1.738 -24.309 1.00 26.75 396 THR A CA 1
ATOM 3202 C C . THR A 1 396 ? -67.596 -2.804 -25.417 1.00 26.75 396 THR A C 1
ATOM 3204 O O . THR A 1 396 ? -68.376 -2.790 -26.359 1.00 26.75 396 THR A O 1
ATOM 3207 N N . ALA A 1 397 ? -66.729 -3.795 -25.172 1.00 28.47 397 ALA A N 1
ATOM 3208 C CA . ALA A 1 397 ? -66.948 -5.248 -25.271 1.00 28.47 397 ALA A CA 1
ATOM 3209 C C . ALA A 1 397 ? -67.671 -5.883 -26.486 1.00 28.47 397 ALA A C 1
ATOM 3211 O O . ALA A 1 397 ? -68.874 -5.735 -26.674 1.00 28.47 397 ALA A O 1
ATOM 3212 N N . SER A 1 398 ? -66.980 -6.839 -27.117 1.00 26.39 398 SER A N 1
ATOM 3213 C CA . SER A 1 398 ? -67.552 -8.160 -27.427 1.00 26.39 398 SER A CA 1
ATOM 3214 C C . SER A 1 398 ? -66.452 -9.228 -27.352 1.00 26.39 398 SER A C 1
ATOM 3216 O O . SER A 1 398 ? -65.273 -8.903 -27.490 1.00 26.39 398 SER A O 1
ATOM 3218 N N . ALA A 1 399 ? -66.820 -10.479 -27.080 1.00 32.03 399 ALA A N 1
ATOM 3219 C CA . ALA A 1 399 ? -65.890 -11.585 -26.843 1.00 32.03 399 ALA A CA 1
ATOM 3220 C C . ALA A 1 399 ? -66.007 -12.665 -27.923 1.00 32.03 399 ALA A C 1
ATOM 3222 O O . ALA A 1 399 ? -67.122 -13.012 -28.299 1.00 32.03 399 ALA A O 1
ATOM 3223 N N . GLU A 1 400 ? -64.879 -13.252 -28.337 1.00 27.25 400 GLU A N 1
ATOM 3224 C CA . GLU A 1 400 ? -64.841 -14.537 -29.049 1.00 27.25 400 GLU A CA 1
ATOM 3225 C C . GLU A 1 400 ? -63.448 -15.196 -28.960 1.00 27.25 400 GLU A C 1
ATOM 3227 O O . GLU A 1 400 ? -62.417 -14.536 -29.078 1.00 27.25 400 GLU A O 1
ATOM 3232 N N . VAL A 1 401 ? -63.444 -16.507 -28.705 1.00 28.75 401 VAL A N 1
ATOM 3233 C CA . VAL A 1 401 ? -62.316 -17.460 -28.607 1.00 28.75 401 VAL A CA 1
ATOM 3234 C C . VAL A 1 401 ? -62.928 -18.835 -28.948 1.00 28.75 401 VAL A C 1
ATOM 3236 O O . VAL A 1 401 ? -64.066 -19.047 -28.514 1.00 28.75 401 VAL A O 1
ATOM 3239 N N . PRO A 1 402 ? -62.261 -19.799 -29.628 1.00 41.94 402 PRO A N 1
ATOM 3240 C CA . PRO A 1 402 ? -60.871 -19.842 -30.117 1.00 41.94 402 PRO A CA 1
ATOM 3241 C C . PRO A 1 402 ? -60.731 -20.114 -31.636 1.00 41.94 402 PRO A C 1
ATOM 3243 O O . PRO A 1 402 ? -61.684 -20.519 -32.291 1.00 41.94 402 PRO A O 1
ATOM 3246 N N . ASP A 1 403 ? -59.497 -20.077 -32.152 1.00 27.30 403 ASP A N 1
ATOM 3247 C CA . ASP A 1 403 ? -58.960 -21.256 -32.857 1.00 27.30 403 ASP A CA 1
ATOM 3248 C C . ASP A 1 403 ? -57.434 -21.361 -32.666 1.00 27.30 403 ASP A C 1
ATOM 3250 O O . ASP A 1 403 ? -56.761 -20.366 -32.383 1.00 27.30 403 ASP A O 1
ATOM 3254 N N . ALA A 1 404 ? -56.893 -22.574 -32.764 1.00 32.91 404 ALA A N 1
ATOM 3255 C CA . ALA A 1 404 ? -55.495 -22.890 -32.507 1.00 32.91 404 ALA A CA 1
ATOM 3256 C C . ALA A 1 404 ? -54.767 -23.302 -33.795 1.00 32.91 404 ALA A C 1
ATOM 3258 O O . ALA A 1 404 ? -55.007 -24.375 -34.345 1.00 32.91 404 ALA A O 1
ATOM 3259 N N . SER A 1 405 ? -53.782 -22.507 -34.217 1.00 31.52 405 SER A N 1
ATOM 3260 C CA . SER A 1 405 ? -52.817 -22.908 -35.247 1.00 31.52 405 SER A CA 1
ATOM 3261 C C . SER A 1 405 ? -51.390 -22.647 -34.769 1.00 31.52 405 SER A C 1
ATOM 3263 O O . SER A 1 405 ? -50.962 -21.501 -34.636 1.00 31.52 405 SER A O 1
ATOM 3265 N N . LEU A 1 406 ? -50.665 -23.732 -34.494 1.00 35.53 406 LEU A N 1
ATOM 3266 C CA . LEU A 1 406 ? -49.295 -23.725 -33.986 1.00 35.53 406 LEU A CA 1
ATOM 3267 C C . LEU A 1 406 ? -48.312 -23.207 -35.046 1.00 35.53 406 LEU A C 1
ATOM 3269 O O . LEU A 1 406 ? -48.089 -23.867 -36.058 1.00 35.53 406 LEU A O 1
ATOM 3273 N N . GLY A 1 407 ? -47.679 -22.067 -34.772 1.00 28.41 407 GLY A N 1
ATOM 3274 C CA . GLY A 1 407 ? -46.494 -21.588 -35.481 1.00 28.41 407 GLY A CA 1
ATOM 3275 C C . GLY A 1 407 ? -45.257 -21.731 -34.601 1.00 28.41 407 GLY A C 1
ATOM 3276 O O . GLY A 1 407 ? -44.847 -20.763 -33.971 1.00 28.41 407 GLY A O 1
ATOM 3277 N N . PHE A 1 408 ? -44.677 -22.932 -34.531 1.00 30.64 408 PHE A N 1
ATOM 3278 C CA . PHE A 1 408 ? -43.333 -23.096 -33.974 1.00 30.64 408 PHE A CA 1
ATOM 3279 C C . PHE A 1 408 ? -42.310 -22.674 -35.032 1.00 30.64 408 PHE A C 1
ATOM 3281 O O . PHE A 1 408 ? -42.149 -23.363 -36.040 1.00 30.64 408 PHE A O 1
ATOM 3288 N N . GLU A 1 409 ? -41.598 -21.574 -34.793 1.00 34.25 409 GLU A N 1
ATOM 3289 C CA . GLU A 1 409 ? -40.313 -21.358 -35.460 1.00 34.25 409 GLU A CA 1
ATOM 3290 C C . GLU A 1 409 ? -39.329 -22.440 -34.978 1.00 34.25 409 GLU A C 1
ATOM 3292 O O . GLU A 1 409 ? -39.292 -22.744 -33.779 1.00 34.25 409 GLU A O 1
ATOM 3297 N N . PRO A 1 410 ? -38.555 -23.074 -35.877 1.00 30.33 410 PRO A N 1
ATOM 3298 C CA . PRO A 1 410 ? -37.586 -24.078 -35.475 1.00 30.33 410 PRO A CA 1
ATOM 3299 C C . PRO A 1 410 ? -36.408 -23.394 -34.779 1.00 30.33 410 PRO A C 1
ATOM 3301 O O . PRO A 1 410 ? -35.549 -22.802 -35.427 1.00 30.33 410 PRO A O 1
ATOM 3304 N N . VAL A 1 411 ? -36.351 -23.513 -33.453 1.00 31.72 411 VAL A N 1
ATOM 3305 C CA . VAL A 1 411 ? -35.126 -23.244 -32.694 1.00 31.72 411 VAL A CA 1
ATOM 3306 C C . VAL A 1 411 ? -34.070 -24.237 -33.180 1.00 31.72 411 VAL A C 1
ATOM 3308 O O . VAL A 1 411 ? -34.243 -25.448 -33.015 1.00 31.72 411 VAL A O 1
ATOM 3311 N N . GLU A 1 412 ? -33.003 -23.747 -33.817 1.00 31.81 412 GLU A N 1
ATOM 3312 C CA . GLU A 1 412 ? -31.878 -24.608 -34.184 1.00 31.81 412 GLU A CA 1
ATOM 3313 C C . GLU A 1 412 ? -31.285 -25.232 -32.909 1.00 31.81 412 GLU A C 1
ATOM 3315 O O . GLU A 1 412 ? -31.083 -24.524 -31.919 1.00 31.81 412 GLU A O 1
ATOM 3320 N N . PRO A 1 413 ? -31.019 -26.550 -32.885 1.00 31.11 413 PRO A N 1
ATOM 3321 C CA . PRO A 1 413 ? -30.415 -27.175 -31.720 1.00 31.11 413 PRO A CA 1
ATOM 3322 C C . PRO A 1 413 ? -28.975 -26.680 -31.572 1.00 31.11 413 PRO A C 1
ATOM 3324 O O . PRO A 1 413 ? -28.147 -26.920 -32.454 1.00 31.11 413 PRO A O 1
ATOM 3327 N N . GLU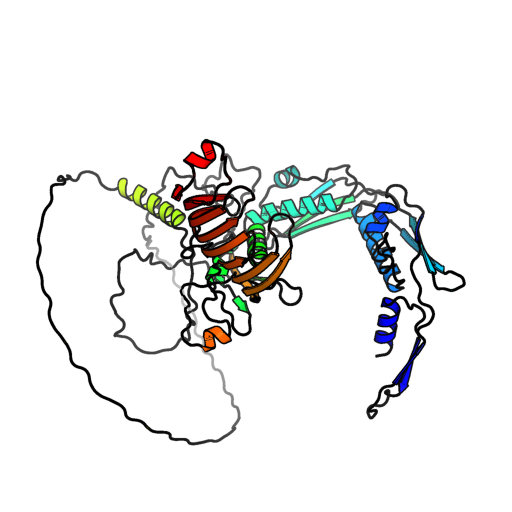 A 1 414 ? -28.665 -26.029 -30.448 1.00 31.95 414 GLU A N 1
ATOM 3328 C CA . GLU A 1 414 ? -27.285 -25.685 -30.101 1.00 31.95 414 GLU A CA 1
ATOM 3329 C C . GLU A 1 414 ? -26.406 -26.945 -30.152 1.00 31.95 414 GLU A C 1
ATOM 3331 O O . GLU A 1 414 ? -26.736 -27.988 -29.575 1.00 31.95 414 GLU A O 1
ATOM 3336 N N . GLU A 1 415 ? -25.281 -26.869 -30.869 1.00 27.27 415 GLU A N 1
ATOM 3337 C CA . GLU A 1 415 ? -24.361 -27.999 -30.976 1.00 27.27 415 GLU A CA 1
ATOM 3338 C C . GLU A 1 415 ? -23.761 -28.320 -29.603 1.00 27.27 415 GLU A C 1
ATOM 3340 O O . GLU A 1 415 ? -22.975 -27.554 -29.045 1.00 27.27 415 GLU A O 1
ATOM 3345 N N . VAL A 1 416 ? -24.083 -29.505 -29.077 1.00 31.23 416 VAL A N 1
ATOM 3346 C CA . VAL A 1 416 ? -23.458 -30.043 -27.863 1.00 31.23 416 VAL A CA 1
ATOM 3347 C C . VAL A 1 416 ? -22.004 -30.417 -28.172 1.00 31.23 416 VAL A C 1
ATOM 3349 O O . VAL A 1 416 ? -21.681 -31.568 -28.485 1.00 31.23 416 VAL A O 1
ATOM 3352 N N . VAL A 1 417 ? -21.109 -29.432 -28.079 1.00 28.47 417 VAL A N 1
ATOM 3353 C CA . VAL A 1 417 ? -19.663 -29.618 -28.239 1.00 28.47 417 VAL A CA 1
ATOM 3354 C C . VAL A 1 417 ? -19.131 -30.462 -27.079 1.00 28.47 417 VAL A C 1
ATOM 3356 O O . VAL A 1 417 ? -18.880 -29.979 -25.975 1.00 28.47 417 VAL A O 1
ATOM 3359 N N . ARG A 1 418 ? -18.921 -31.758 -27.327 1.00 26.02 418 ARG A N 1
ATOM 3360 C CA . ARG A 1 418 ? -18.168 -32.613 -26.402 1.00 26.02 418 ARG A CA 1
ATOM 3361 C C . ARG A 1 418 ? -16.691 -32.229 -26.419 1.00 26.02 418 ARG A C 1
ATOM 3363 O O . ARG A 1 418 ? -16.052 -32.308 -27.463 1.00 26.02 418 ARG A O 1
ATOM 3370 N N . GLY A 1 419 ? -16.124 -31.998 -25.236 1.00 31.58 419 GLY A N 1
ATOM 3371 C CA . GLY A 1 419 ? -14.682 -32.159 -25.033 1.00 31.58 419 GLY A CA 1
ATOM 3372 C C . GLY A 1 419 ? -13.852 -30.891 -24.859 1.00 31.58 419 GLY A C 1
ATOM 3373 O O . GLY A 1 419 ? -12.683 -30.910 -25.224 1.00 31.58 419 GLY A O 1
ATOM 3374 N N . GLN A 1 420 ? -14.389 -29.843 -24.234 1.00 26.22 420 GLN A N 1
ATOM 3375 C CA . GLN A 1 420 ? -13.586 -28.884 -23.468 1.00 26.22 420 GLN A CA 1
ATOM 3376 C C . GLN A 1 420 ? -14.339 -28.551 -22.179 1.00 26.22 420 GLN A C 1
ATOM 3378 O O . GLN A 1 420 ? -15.404 -27.949 -22.233 1.00 26.22 420 GLN A O 1
ATOM 3383 N N . SER A 1 421 ? -13.789 -28.931 -21.024 1.00 27.58 421 SER A N 1
ATOM 3384 C CA . SER A 1 421 ? -14.142 -28.267 -19.769 1.00 27.58 421 SER A CA 1
ATOM 3385 C C . SER A 1 421 ? -13.375 -26.945 -19.741 1.00 27.58 421 SER A C 1
ATOM 3387 O O . SER A 1 421 ? -12.141 -26.987 -19.704 1.00 27.58 421 SER A O 1
ATOM 3389 N N . PRO A 1 422 ? -14.040 -25.775 -19.732 1.00 34.06 422 PRO A N 1
ATOM 3390 C CA . PRO A 1 422 ? -13.401 -24.570 -19.226 1.00 34.06 422 PRO A CA 1
ATOM 3391 C C . PRO A 1 422 ? -12.981 -24.825 -17.772 1.00 34.06 422 PRO A C 1
ATOM 3393 O O . PRO A 1 422 ? -13.536 -25.708 -17.110 1.00 34.06 422 PRO A O 1
ATOM 3396 N N . ALA A 1 423 ? -12.040 -24.041 -17.242 1.00 36.56 423 ALA A N 1
ATOM 3397 C CA . ALA A 1 423 ? -11.867 -23.983 -15.793 1.00 36.56 423 ALA A CA 1
ATOM 3398 C C . ALA A 1 423 ? -13.229 -23.602 -15.187 1.00 36.56 423 ALA A C 1
ATOM 3400 O O . ALA A 1 423 ? -13.754 -22.537 -15.507 1.00 36.56 423 ALA A O 1
ATOM 3401 N N . GLY A 1 424 ? -13.835 -24.525 -14.434 1.00 36.41 424 GLY A N 1
ATOM 3402 C CA . GLY A 1 424 ? -15.262 -24.466 -14.131 1.00 36.41 424 GLY A CA 1
ATOM 3403 C C . GLY A 1 424 ? -15.629 -23.189 -13.387 1.00 36.41 424 GLY A C 1
ATOM 3404 O O . GLY A 1 424 ? -15.140 -22.971 -12.282 1.00 36.41 424 GLY A O 1
ATOM 3405 N N . ASP A 1 425 ? -16.499 -22.375 -13.987 1.00 45.34 425 ASP A N 1
ATOM 3406 C CA . ASP A 1 425 ? -17.158 -21.259 -13.310 1.00 45.34 425 ASP A CA 1
ATOM 3407 C C . ASP A 1 425 ? -18.106 -21.902 -12.271 1.00 45.34 425 ASP A C 1
ATOM 3409 O O . ASP A 1 425 ? -19.086 -22.545 -12.670 1.00 45.34 425 ASP A O 1
ATOM 3413 N N . PRO A 1 426 ? -17.801 -21.858 -10.955 1.00 46.00 426 PRO A N 1
ATOM 3414 C CA . PRO A 1 426 ? -18.335 -22.813 -9.971 1.00 46.00 426 PRO A CA 1
ATOM 3415 C C . PRO A 1 426 ? -19.843 -22.675 -9.701 1.00 46.00 426 PRO A C 1
ATOM 3417 O O . PRO A 1 426 ? -20.402 -23.455 -8.936 1.00 46.00 426 PRO A O 1
ATOM 3420 N N . LEU A 1 427 ? -20.499 -21.696 -10.329 1.00 45.00 427 LEU A N 1
ATOM 3421 C CA . LEU A 1 427 ? -21.926 -21.406 -10.201 1.00 45.00 427 LEU A CA 1
ATOM 3422 C C . LEU A 1 427 ? -22.776 -21.840 -11.413 1.00 45.00 427 LEU A C 1
ATOM 3424 O O . LEU A 1 427 ? -23.999 -21.813 -11.306 1.00 45.00 427 LEU A O 1
ATOM 3428 N N . TYR A 1 428 ? -22.181 -22.220 -12.554 1.00 45.00 428 TYR A N 1
ATOM 3429 C CA . TYR A 1 428 ? -22.909 -22.332 -13.836 1.00 45.00 428 TYR A CA 1
ATOM 3430 C C . TYR A 1 428 ? -22.707 -23.654 -14.596 1.00 45.00 428 TYR A C 1
ATOM 3432 O O . TYR A 1 428 ? -22.636 -23.665 -15.823 1.00 45.00 428 TYR A O 1
ATOM 3440 N N . ASN A 1 429 ? -22.675 -24.794 -13.898 1.00 39.41 429 ASN A N 1
ATOM 3441 C CA . ASN A 1 429 ? -22.732 -26.112 -14.548 1.00 39.41 429 ASN A CA 1
ATOM 3442 C C . ASN A 1 429 ? -24.176 -26.661 -14.588 1.00 39.41 429 ASN A C 1
ATOM 3444 O O . ASN A 1 429 ? -24.534 -27.587 -13.860 1.00 39.41 429 ASN A O 1
ATOM 3448 N N . LEU A 1 430 ? -25.032 -26.053 -15.415 1.00 39.03 430 LEU A N 1
ATOM 3449 C CA . LEU A 1 430 ? -26.450 -26.418 -15.537 1.00 39.03 430 LEU A CA 1
ATOM 3450 C C . LEU A 1 430 ? -26.661 -27.619 -16.477 1.00 39.03 430 LEU A C 1
ATOM 3452 O O . LEU A 1 430 ? -27.009 -27.463 -17.644 1.00 39.03 430 LEU A O 1
ATOM 3456 N N . SER A 1 431 ? -26.516 -28.835 -15.945 1.00 38.59 431 SER A N 1
ATOM 3457 C CA . SER A 1 431 ? -27.135 -30.026 -16.549 1.00 38.59 431 SER A CA 1
ATOM 3458 C C . SER A 1 431 ? -28.586 -30.174 -16.056 1.00 38.59 431 SER A C 1
ATOM 3460 O O . SER A 1 431 ? -28.795 -30.132 -14.843 1.00 38.59 431 SER A O 1
ATOM 3462 N N . PRO A 1 432 ? -29.595 -30.416 -16.924 1.00 39.00 432 PRO A N 1
ATOM 3463 C CA . PRO A 1 432 ? -31.004 -30.540 -16.510 1.00 39.00 432 PRO A CA 1
ATOM 3464 C C . PRO A 1 432 ? -31.308 -31.677 -15.519 1.00 39.00 432 PRO A C 1
ATOM 3466 O O . PRO A 1 432 ? -32.368 -31.690 -14.900 1.00 39.00 432 PRO A O 1
ATOM 3469 N N . GLN A 1 433 ? -30.397 -32.641 -15.374 1.00 44.66 433 GLN A N 1
ATOM 3470 C CA . GLN A 1 433 ? -30.485 -33.750 -14.419 1.00 44.66 433 GLN A CA 1
ATOM 3471 C C . GLN A 1 433 ? -29.837 -33.441 -13.053 1.00 44.66 433 GLN A C 1
ATOM 3473 O O . GLN A 1 433 ? -29.878 -34.290 -12.165 1.00 44.66 433 GLN A O 1
ATOM 3478 N N . GLY A 1 434 ? -29.247 -32.251 -12.878 1.00 43.88 434 GLY A N 1
ATOM 3479 C CA . GLY A 1 434 ? -28.325 -31.954 -11.779 1.00 43.88 434 GLY A CA 1
ATOM 3480 C C . GLY A 1 434 ? -26.968 -32.642 -11.967 1.00 43.88 434 GLY A C 1
ATOM 3481 O O . GLY A 1 434 ? -26.840 -33.592 -12.740 1.00 43.88 434 GLY A O 1
ATOM 3482 N N . ASP A 1 435 ? -25.937 -32.158 -11.275 1.00 47.41 435 ASP A N 1
ATOM 3483 C CA . ASP A 1 435 ? -24.642 -32.841 -11.230 1.00 47.41 435 ASP A CA 1
ATOM 3484 C C . ASP A 1 435 ? -24.698 -33.975 -10.183 1.00 47.41 435 ASP A C 1
ATOM 3486 O O . ASP A 1 435 ? -24.799 -33.681 -8.988 1.00 47.41 435 ASP A O 1
ATOM 3490 N N . PRO A 1 436 ? -24.629 -35.266 -10.573 1.00 48.09 436 PRO A N 1
ATOM 3491 C CA . PRO A 1 436 ? -24.628 -36.380 -9.621 1.00 48.09 436 PRO A CA 1
ATOM 3492 C C . PRO A 1 436 ? -23.341 -36.456 -8.778 1.00 48.09 436 PRO A C 1
ATOM 3494 O O . PRO A 1 436 ? -23.277 -37.254 -7.843 1.00 48.09 436 PRO A O 1
ATOM 3497 N N . TYR A 1 437 ? -22.332 -35.639 -9.095 1.00 49.44 437 TYR A N 1
ATOM 3498 C CA . TYR A 1 437 ? -21.091 -35.450 -8.342 1.00 49.44 437 TYR A CA 1
ATOM 3499 C C . TYR A 1 437 ? -20.947 -34.016 -7.805 1.00 49.44 437 TYR A C 1
ATOM 3501 O O . TYR A 1 437 ? -19.830 -33.599 -7.491 1.00 49.44 437 TYR A O 1
ATOM 3509 N N . GLY A 1 438 ? -22.055 -33.265 -7.717 1.00 50.09 438 GLY A N 1
ATOM 3510 C CA . GLY A 1 438 ? -22.066 -31.848 -7.353 1.00 50.09 438 GLY A CA 1
ATOM 3511 C C . GLY A 1 438 ? -21.207 -31.538 -6.126 1.00 50.09 438 GLY A C 1
ATOM 3512 O O . GLY A 1 438 ? -21.241 -32.261 -5.129 1.00 50.09 438 GLY A O 1
ATOM 3513 N N . ASN A 1 439 ? -20.412 -30.467 -6.217 1.00 59.41 439 ASN A N 1
ATOM 3514 C CA . ASN A 1 439 ? -19.461 -30.106 -5.170 1.00 59.41 439 ASN A CA 1
ATOM 3515 C C . ASN A 1 439 ? -20.208 -29.862 -3.839 1.00 59.41 439 ASN A C 1
ATOM 3517 O O . ASN A 1 439 ? -20.975 -28.903 -3.775 1.00 59.41 439 ASN A O 1
ATOM 3521 N N . PRO A 1 440 ? -19.962 -30.644 -2.766 1.00 62.19 440 PRO A N 1
ATOM 3522 C CA . PRO A 1 440 ? -20.638 -30.464 -1.478 1.00 62.19 440 PRO A CA 1
ATOM 3523 C C . PRO A 1 440 ? -20.332 -29.114 -0.811 1.00 62.19 440 PRO A C 1
ATOM 3525 O O . PRO A 1 440 ? -20.962 -28.767 0.186 1.00 62.19 440 PRO A O 1
ATOM 3528 N N . GLU A 1 441 ? -19.370 -28.348 -1.335 1.00 69.38 441 GLU A N 1
ATOM 3529 C CA . GLU A 1 441 ? -19.058 -26.993 -0.883 1.00 69.38 441 GLU A CA 1
ATOM 3530 C C . GLU A 1 441 ? -20.024 -25.922 -1.433 1.00 69.38 441 GLU A C 1
ATOM 3532 O O . GLU A 1 441 ? -20.108 -24.843 -0.846 1.00 69.38 441 GLU A O 1
ATOM 3537 N N . PHE A 1 442 ? -20.797 -26.205 -2.493 1.00 73.81 442 PHE A N 1
ATOM 3538 C CA . PHE A 1 442 ? -21.747 -25.255 -3.090 1.00 73.81 442 PHE A CA 1
ATOM 3539 C C . PHE A 1 442 ? -23.159 -25.834 -3.223 1.00 73.81 442 PHE A C 1
ATOM 3541 O O . PHE A 1 442 ? -23.374 -26.923 -3.751 1.00 73.81 442 PHE A O 1
ATOM 3548 N N . ASN A 1 443 ? -24.143 -25.046 -2.811 1.00 74.06 443 ASN A N 1
ATOM 3549 C CA . ASN A 1 443 ? -25.555 -25.343 -2.996 1.00 74.06 443 ASN A CA 1
ATOM 3550 C C . ASN A 1 443 ? -26.036 -24.792 -4.347 1.00 74.06 443 ASN A C 1
ATOM 3552 O O . ASN A 1 443 ? -25.722 -23.661 -4.724 1.00 74.06 443 ASN A O 1
ATOM 3556 N N . ILE A 1 444 ? -26.871 -25.555 -5.051 1.00 64.75 444 ILE A N 1
ATOM 3557 C CA . ILE A 1 444 ? -27.482 -25.108 -6.308 1.00 64.75 444 ILE A CA 1
ATOM 3558 C C . ILE A 1 444 ? -28.641 -24.155 -5.984 1.00 64.75 444 ILE A C 1
ATOM 3560 O O . ILE A 1 444 ? -29.696 -24.595 -5.527 1.00 64.75 444 ILE A O 1
ATOM 3564 N N . ILE A 1 445 ? -28.465 -22.857 -6.250 1.00 66.44 445 ILE A N 1
ATOM 3565 C CA . ILE A 1 445 ? -29.556 -21.874 -6.187 1.00 66.44 445 ILE A CA 1
ATOM 3566 C C . ILE A 1 445 ? -30.092 -21.629 -7.607 1.00 66.44 445 ILE A C 1
ATOM 3568 O O . ILE A 1 445 ? -29.326 -21.172 -8.459 1.00 66.44 445 ILE A O 1
ATOM 3572 N N . PRO A 1 446 ? -31.382 -21.895 -7.890 1.00 57.31 446 PRO A N 1
ATOM 3573 C CA . PRO A 1 446 ? -31.984 -21.530 -9.167 1.00 57.31 446 PRO A CA 1
ATOM 3574 C C . PRO A 1 446 ? -32.090 -20.004 -9.315 1.00 57.31 446 PRO A C 1
ATOM 3576 O O . PRO A 1 446 ? -32.281 -19.294 -8.331 1.00 57.31 446 PRO A O 1
ATOM 3579 N N . ASP A 1 447 ? -32.011 -19.525 -10.558 1.00 61.69 447 ASP A N 1
ATOM 3580 C CA . ASP A 1 447 ? -32.202 -18.119 -10.948 1.00 61.69 447 ASP A CA 1
ATOM 3581 C C . ASP A 1 447 ? -31.273 -17.105 -10.236 1.00 61.69 447 ASP A C 1
ATOM 3583 O O . ASP A 1 447 ? -31.665 -16.309 -9.383 1.00 61.69 447 ASP A O 1
ATOM 3587 N N . GLN A 1 448 ? -29.985 -17.154 -10.589 1.00 66.69 448 GLN A N 1
ATOM 3588 C CA . GLN A 1 448 ? -28.941 -16.240 -10.105 1.00 66.69 448 GLN A CA 1
ATOM 3589 C C . GLN A 1 448 ? -28.336 -15.424 -11.262 1.00 66.69 448 GLN A C 1
ATOM 3591 O O . GLN A 1 448 ? -27.115 -15.360 -11.384 1.00 66.69 448 GLN A O 1
ATOM 3596 N N . THR A 1 449 ? -29.143 -14.810 -12.140 1.00 76.50 449 THR A N 1
ATOM 3597 C CA . THR A 1 449 ? -28.589 -13.981 -13.233 1.00 76.50 449 THR A CA 1
ATOM 3598 C C . THR A 1 449 ? -27.651 -12.900 -12.671 1.00 76.50 449 THR A C 1
ATOM 3600 O O . THR A 1 449 ? -28.082 -12.128 -11.802 1.00 76.50 449 THR A O 1
ATOM 3603 N N . PRO A 1 450 ? -26.386 -12.812 -13.124 1.00 82.19 450 PRO A N 1
ATOM 3604 C CA . PRO A 1 450 ? -25.429 -11.894 -12.529 1.00 82.19 450 PRO A CA 1
ATOM 3605 C C . PRO A 1 450 ? -25.793 -10.453 -12.883 1.00 82.19 450 PRO A C 1
ATOM 3607 O O . PRO A 1 450 ? -26.126 -10.141 -14.028 1.00 82.19 450 PRO A O 1
ATOM 3610 N N . GLY A 1 451 ? -25.714 -9.566 -11.892 1.00 89.44 451 GLY A N 1
ATOM 3611 C CA . GLY A 1 451 ? -25.807 -8.130 -12.127 1.00 89.44 451 GLY A CA 1
ATOM 3612 C C . GLY A 1 451 ? -24.562 -7.595 -12.831 1.00 89.44 451 GLY A C 1
ATOM 3613 O O . GLY A 1 451 ? -23.537 -8.273 -12.932 1.00 89.44 451 GLY A O 1
ATOM 3614 N N . TRP A 1 452 ? -24.622 -6.340 -13.260 1.00 89.75 452 TRP A N 1
ATOM 3615 C CA . TRP A 1 452 ? -23.488 -5.667 -13.879 1.00 89.75 452 TRP A CA 1
ATOM 3616 C C . TRP A 1 452 ? -23.063 -4.460 -13.056 1.00 89.75 452 TRP A C 1
ATOM 3618 O O . TRP A 1 452 ? -23.876 -3.841 -12.364 1.00 89.75 452 TRP A O 1
ATOM 3628 N N . ILE A 1 453 ? -21.766 -4.161 -13.087 1.00 92.88 453 ILE A N 1
ATOM 3629 C CA . ILE A 1 453 ? -21.210 -2.958 -12.471 1.00 92.88 453 ILE A CA 1
ATOM 3630 C C . ILE A 1 453 ? -20.276 -2.231 -13.423 1.00 92.88 453 ILE A C 1
ATOM 3632 O O . ILE A 1 453 ? -19.491 -2.868 -14.127 1.00 92.88 453 ILE A O 1
ATOM 3636 N N . ASP A 1 454 ? -20.292 -0.907 -13.363 1.00 92.62 454 ASP A N 1
ATOM 3637 C CA . ASP A 1 454 ? -19.227 -0.085 -13.927 1.00 92.62 454 ASP A CA 1
ATOM 3638 C C . ASP A 1 454 ? -18.256 0.337 -12.818 1.00 92.62 454 ASP A C 1
ATOM 3640 O O . ASP A 1 454 ? -18.649 0.642 -11.686 1.00 92.62 454 ASP A O 1
ATOM 3644 N N . VAL A 1 455 ? -16.962 0.315 -13.138 1.00 93.38 455 VAL A N 1
ATOM 3645 C CA . VAL A 1 455 ? -15.870 0.600 -12.200 1.00 93.38 455 VAL A CA 1
ATOM 3646 C C . VAL A 1 455 ? -15.231 1.935 -12.559 1.00 93.38 455 VAL A C 1
ATOM 3648 O O . VAL A 1 455 ? -14.699 2.105 -13.655 1.00 93.38 455 VAL A O 1
ATOM 3651 N N . PHE A 1 456 ? -15.205 2.866 -11.612 1.00 95.31 456 PHE A N 1
ATOM 3652 C CA . PHE A 1 456 ? -14.642 4.203 -11.792 1.00 95.31 456 PHE A CA 1
ATOM 3653 C C . PHE A 1 456 ? -13.393 4.369 -10.911 1.00 95.31 456 PHE A C 1
ATOM 3655 O O . PHE A 1 456 ? -13.507 4.788 -9.751 1.00 95.31 456 PHE A O 1
ATOM 3662 N N . PRO A 1 457 ? -12.186 4.025 -11.414 1.00 93.81 457 PRO A N 1
ATOM 3663 C CA . PRO A 1 457 ? -10.941 4.371 -10.746 1.00 93.81 457 PRO A CA 1
ATOM 3664 C C . PRO A 1 457 ? -10.720 5.885 -10.824 1.00 93.81 457 PRO A C 1
ATOM 3666 O O . PRO A 1 457 ? -10.306 6.413 -11.859 1.00 93.81 457 PRO A O 1
ATOM 3669 N N . GLU A 1 458 ? -10.977 6.584 -9.719 1.00 94.75 458 GLU A N 1
ATOM 3670 C CA . GLU A 1 458 ? -10.689 8.011 -9.578 1.00 94.75 458 GLU A CA 1
ATOM 3671 C C . GLU A 1 458 ? -9.321 8.211 -8.917 1.00 94.75 458 GLU A C 1
ATOM 3673 O O . GLU A 1 458 ? -9.066 7.767 -7.791 1.00 94.75 458 GLU A O 1
ATOM 3678 N N . VAL A 1 459 ? -8.437 8.924 -9.612 1.00 94.75 459 VAL A N 1
ATOM 3679 C CA . VAL A 1 459 ? -7.087 9.255 -9.139 1.00 94.75 459 VAL A CA 1
ATOM 3680 C C . VAL A 1 459 ? -6.842 10.756 -9.212 1.00 94.75 459 VAL A C 1
ATOM 3682 O O . VAL A 1 459 ? -7.535 11.475 -9.929 1.00 94.75 459 VAL A O 1
ATOM 3685 N N . SER A 1 460 ? -5.824 11.241 -8.506 1.00 94.31 460 SER A N 1
ATOM 3686 C CA . SER A 1 460 ? -5.210 12.541 -8.797 1.00 94.31 460 SER A CA 1
ATOM 3687 C C . SER A 1 460 ? -3.797 12.312 -9.313 1.00 94.31 460 SER A C 1
ATOM 3689 O O . SER A 1 460 ? -3.067 11.522 -8.718 1.00 94.31 460 SER A O 1
ATOM 3691 N N . GLU A 1 461 ? -3.391 12.982 -10.387 1.00 89.56 461 GLU A N 1
ATOM 3692 C CA . GLU A 1 461 ? -2.003 12.919 -10.864 1.00 89.56 461 GLU A CA 1
ATOM 3693 C C . GLU A 1 461 ? -1.039 13.557 -9.842 1.00 89.56 461 GLU A C 1
ATOM 3695 O O . GLU A 1 461 ? -1.420 14.454 -9.082 1.00 89.56 461 GLU A O 1
ATOM 3700 N N . THR A 1 462 ? 0.204 13.070 -9.784 1.00 89.75 462 THR A N 1
ATOM 3701 C CA . THR A 1 462 ? 1.259 13.606 -8.905 1.00 89.75 462 THR A CA 1
ATOM 3702 C C . THR A 1 462 ? 2.478 14.054 -9.708 1.00 89.75 462 THR A C 1
ATOM 3704 O O . THR A 1 462 ? 2.562 13.837 -10.915 1.00 89.75 462 THR A O 1
ATOM 3707 N N . GLN A 1 463 ? 3.454 14.672 -9.045 1.00 87.94 463 GLN A N 1
ATOM 3708 C CA . GLN A 1 463 ? 4.731 14.990 -9.672 1.00 87.94 463 GLN A CA 1
ATOM 3709 C C . GLN A 1 463 ? 5.574 13.716 -9.852 1.00 87.94 463 GLN A C 1
ATOM 3711 O O . GLN A 1 463 ? 6.228 13.247 -8.923 1.00 87.94 463 GLN A O 1
ATOM 3716 N N . THR A 1 464 ? 5.587 13.187 -11.074 1.00 89.81 464 THR A N 1
ATOM 3717 C CA . THR A 1 464 ? 6.323 11.970 -11.467 1.00 89.81 464 THR A CA 1
ATOM 3718 C C . THR A 1 464 ? 7.755 12.233 -11.939 1.00 89.81 464 THR A C 1
ATOM 3720 O O . THR A 1 464 ? 8.583 11.320 -11.958 1.00 89.81 464 THR A O 1
ATOM 3723 N N . GLY A 1 465 ? 8.051 13.485 -12.304 1.00 89.19 465 GLY A N 1
ATOM 3724 C CA . GLY A 1 465 ? 9.364 13.943 -12.746 1.00 89.19 465 GLY A CA 1
ATOM 3725 C C . GLY A 1 465 ? 10.176 14.594 -11.631 1.00 89.19 465 GLY A C 1
ATOM 3726 O O . GLY A 1 465 ? 9.716 15.538 -10.979 1.00 89.19 465 GLY A O 1
ATOM 3727 N N . ARG A 1 466 ? 11.417 14.138 -11.457 1.00 90.94 466 ARG A N 1
ATOM 3728 C CA . ARG A 1 466 ? 12.386 14.661 -10.487 1.00 90.94 466 ARG A CA 1
ATOM 3729 C C . ARG A 1 466 ? 13.738 14.931 -11.139 1.00 90.94 466 ARG A C 1
ATOM 3731 O O . ARG A 1 466 ? 14.215 14.159 -11.969 1.00 90.94 466 ARG A O 1
ATOM 3738 N N . ILE A 1 467 ? 14.372 16.016 -10.706 1.00 92.69 467 ILE A N 1
ATOM 3739 C CA . ILE A 1 467 ? 15.761 16.338 -11.029 1.00 92.69 467 ILE A CA 1
ATOM 3740 C C . ILE A 1 467 ? 16.530 16.360 -9.712 1.00 92.69 467 ILE A C 1
ATOM 3742 O O . ILE A 1 467 ? 16.115 17.025 -8.763 1.00 92.69 467 ILE A O 1
ATOM 3746 N N . MET A 1 468 ? 17.624 15.610 -9.637 1.00 95.38 468 MET A N 1
ATOM 3747 C CA . MET A 1 468 ? 18.466 15.504 -8.448 1.00 95.38 468 MET A CA 1
ATOM 3748 C C . MET A 1 468 ? 19.884 15.946 -8.787 1.00 95.38 468 MET A C 1
ATOM 3750 O O . MET A 1 468 ? 20.450 15.528 -9.797 1.00 95.38 468 MET A O 1
ATOM 3754 N N . PHE A 1 469 ? 20.449 16.774 -7.914 1.00 96.44 469 PHE A N 1
ATOM 3755 C CA . PHE A 1 469 ? 21.838 17.210 -7.956 1.00 96.44 469 PHE A CA 1
ATOM 3756 C C . PHE A 1 469 ? 22.490 16.828 -6.631 1.00 96.44 469 PHE A C 1
ATOM 3758 O O . PHE A 1 469 ? 21.905 17.043 -5.568 1.00 96.44 469 PHE A O 1
ATOM 3765 N N . GLY A 1 470 ? 23.698 16.282 -6.678 1.00 94.69 470 GLY A N 1
ATOM 3766 C CA . GLY A 1 470 ? 24.454 15.914 -5.490 1.00 94.69 470 GLY A CA 1
ATOM 3767 C C . GLY A 1 470 ? 25.953 16.020 -5.717 1.00 94.69 470 GLY A C 1
ATOM 3768 O O . GLY A 1 470 ? 26.436 15.956 -6.847 1.00 94.69 470 GLY A O 1
ATOM 3769 N N . VAL A 1 471 ? 26.692 16.161 -4.622 1.00 96.12 471 VAL A N 1
ATOM 3770 C CA . VAL A 1 471 ? 28.147 16.012 -4.592 1.00 96.12 471 VAL A CA 1
ATOM 3771 C C . VAL A 1 471 ? 28.472 15.086 -3.430 1.00 96.12 471 VAL A C 1
ATOM 3773 O O . VAL A 1 471 ? 27.980 15.285 -2.320 1.00 96.12 471 VAL A O 1
ATOM 3776 N N . GLY A 1 472 ? 29.269 14.057 -3.690 1.00 93.31 472 GLY A N 1
ATOM 3777 C CA . GLY A 1 472 ? 29.712 13.085 -2.699 1.00 93.31 472 GLY A CA 1
ATOM 3778 C C . GLY A 1 472 ? 31.217 12.879 -2.779 1.00 93.31 472 GLY A C 1
ATOM 3779 O O . GLY A 1 472 ? 31.829 13.082 -3.826 1.00 93.31 472 GLY A O 1
ATOM 3780 N N . PHE A 1 473 ? 31.812 12.454 -1.670 1.00 93.56 473 PHE A N 1
ATOM 3781 C CA . PHE A 1 473 ? 33.204 12.024 -1.623 1.00 93.56 473 PHE A CA 1
ATOM 3782 C C . PHE A 1 473 ? 33.280 10.594 -1.084 1.00 93.56 473 PHE A C 1
ATOM 3784 O O . PHE A 1 473 ? 32.485 10.191 -0.235 1.00 93.56 473 PHE A O 1
ATOM 3791 N N . ASN A 1 474 ? 34.224 9.815 -1.597 1.00 88.56 474 ASN A N 1
ATOM 3792 C CA . ASN A 1 474 ? 34.443 8.421 -1.236 1.00 88.56 474 ASN A CA 1
ATOM 3793 C C . ASN A 1 474 ? 35.954 8.132 -1.259 1.00 88.56 474 ASN A C 1
ATOM 3795 O O . ASN A 1 474 ? 36.680 8.683 -2.081 1.00 88.56 474 ASN A O 1
ATOM 3799 N N . SER A 1 475 ? 36.440 7.265 -0.373 1.00 89.50 475 SER A N 1
ATOM 3800 C CA . SER A 1 475 ? 37.847 6.844 -0.336 1.00 89.50 475 SER A CA 1
ATOM 3801 C C . SER A 1 475 ? 38.283 5.984 -1.535 1.00 89.50 475 SER A C 1
ATOM 3803 O O . SER A 1 475 ? 39.466 5.974 -1.854 1.00 89.50 475 SER A O 1
ATOM 3805 N N . ASP A 1 476 ? 37.353 5.272 -2.184 1.00 84.12 476 ASP A N 1
ATOM 3806 C CA . ASP A 1 476 ? 37.597 4.354 -3.320 1.00 84.12 476 ASP A CA 1
ATOM 3807 C C . ASP A 1 476 ? 37.171 4.925 -4.693 1.00 84.12 476 ASP A C 1
ATOM 3809 O O . ASP A 1 476 ? 37.593 4.437 -5.742 1.00 84.12 476 ASP A O 1
ATOM 3813 N N . ALA A 1 477 ? 36.310 5.948 -4.693 1.00 84.12 477 ALA A N 1
ATOM 3814 C CA . ALA A 1 477 ? 35.779 6.575 -5.911 1.00 84.12 477 ALA A CA 1
ATOM 3815 C C . ALA A 1 477 ? 36.012 8.097 -5.990 1.00 84.12 477 ALA A C 1
ATOM 3817 O O . ALA A 1 477 ? 35.605 8.733 -6.963 1.00 84.12 477 ALA A O 1
ATOM 3818 N N . GLY A 1 478 ? 36.674 8.676 -4.986 1.00 89.75 478 GLY A N 1
ATOM 3819 C CA . GLY A 1 478 ? 37.092 10.071 -4.961 1.00 89.75 478 GLY A CA 1
ATOM 3820 C C . GLY A 1 478 ? 35.926 11.054 -4.867 1.00 89.75 478 GLY A C 1
ATOM 3821 O O . GLY A 1 478 ? 34.954 10.813 -4.152 1.00 89.75 478 GLY A O 1
ATOM 3822 N N . LEU A 1 479 ? 36.047 12.191 -5.553 1.00 93.56 479 LEU A N 1
ATOM 3823 C CA . LEU A 1 479 ? 35.008 13.217 -5.626 1.00 93.56 479 LEU A CA 1
ATOM 3824 C C . LEU A 1 479 ? 34.073 12.908 -6.799 1.00 93.56 479 LEU A C 1
ATOM 3826 O O . LEU A 1 479 ? 34.526 12.759 -7.935 1.00 93.56 479 LEU A O 1
ATOM 3830 N N . LEU A 1 480 ? 32.774 12.862 -6.511 1.00 94.31 480 LEU A N 1
ATOM 3831 C CA . LEU A 1 480 ? 31.707 12.525 -7.447 1.00 94.31 480 LEU A CA 1
ATOM 3832 C C . LEU A 1 480 ? 30.663 13.645 -7.457 1.00 94.31 480 LEU A C 1
ATOM 3834 O O . LEU A 1 480 ? 30.049 13.934 -6.430 1.00 94.31 480 LEU A O 1
ATOM 3838 N N . GLY A 1 481 ? 30.412 14.239 -8.619 1.00 96.12 481 GLY A N 1
ATOM 3839 C CA . GLY A 1 481 ? 29.139 14.904 -8.886 1.00 96.12 481 GLY A CA 1
ATOM 3840 C C . GLY A 1 481 ? 28.070 13.860 -9.212 1.00 96.12 481 GLY A C 1
ATOM 3841 O O . GLY A 1 481 ? 28.383 12.779 -9.701 1.00 96.12 481 GLY A O 1
ATOM 3842 N N . ASN A 1 482 ? 26.805 14.173 -8.963 1.00 95.75 482 ASN A N 1
ATOM 3843 C CA . ASN A 1 482 ? 25.663 13.359 -9.361 1.00 95.75 482 ASN A CA 1
ATOM 3844 C C . ASN A 1 482 ? 24.582 14.278 -9.939 1.00 95.75 482 ASN A C 1
ATOM 3846 O O . ASN A 1 482 ? 24.176 15.243 -9.292 1.00 95.75 482 ASN A O 1
ATOM 3850 N N . PHE A 1 483 ? 24.139 13.981 -11.154 1.00 97.62 483 PHE A N 1
ATOM 3851 C CA . PHE A 1 483 ? 23.024 14.627 -11.826 1.00 97.62 483 PHE A CA 1
ATOM 3852 C C . PHE A 1 483 ? 22.086 13.549 -12.363 1.00 97.62 483 PHE A C 1
ATOM 3854 O O . PHE A 1 483 ? 22.487 12.738 -13.198 1.00 97.62 483 PHE A O 1
ATOM 3861 N N . VAL A 1 484 ? 20.840 13.532 -11.897 1.00 97.50 484 VAL A N 1
ATOM 3862 C CA . VAL A 1 484 ? 19.812 12.593 -12.361 1.00 97.50 484 VAL A CA 1
ATOM 3863 C C . VAL A 1 484 ? 18.584 13.367 -12.808 1.00 97.50 484 VAL A C 1
ATOM 3865 O O . VAL A 1 484 ? 18.040 14.153 -12.037 1.00 97.50 484 VAL A O 1
ATOM 3868 N N . ILE A 1 485 ? 18.116 13.085 -14.021 1.00 95.31 485 ILE A N 1
ATOM 3869 C CA . ILE A 1 485 ? 16.756 13.384 -14.472 1.00 95.31 485 ILE A CA 1
ATOM 3870 C C . ILE A 1 485 ? 16.016 12.048 -14.508 1.00 95.31 485 ILE A C 1
ATOM 3872 O O . ILE A 1 485 ? 16.473 11.115 -15.167 1.00 95.31 485 ILE A O 1
ATOM 3876 N N . ASP A 1 486 ? 14.897 11.944 -13.802 1.00 94.81 486 ASP A N 1
ATOM 3877 C CA . ASP A 1 486 ? 14.077 10.734 -13.732 1.00 94.81 486 ASP A CA 1
ATOM 3878 C C . ASP A 1 486 ? 12.602 11.121 -13.877 1.00 94.81 486 ASP A C 1
ATOM 3880 O O . ASP A 1 486 ? 12.104 11.961 -13.129 1.00 94.81 486 ASP A O 1
ATOM 3884 N N . GLU A 1 487 ? 11.923 10.537 -14.857 1.00 93.88 487 GLU A N 1
ATOM 3885 C CA . GLU A 1 487 ? 10.521 10.777 -15.191 1.00 93.88 487 GLU A CA 1
ATOM 3886 C C . GLU A 1 487 ? 9.792 9.436 -15.273 1.00 93.88 487 GLU A C 1
ATOM 3888 O O . GLU A 1 487 ? 10.098 8.599 -16.123 1.00 93.88 487 GLU A O 1
ATOM 3893 N N . GLN A 1 488 ? 8.843 9.222 -14.363 1.00 93.12 488 GLN A N 1
ATOM 3894 C CA . GLN A 1 488 ? 8.149 7.939 -14.210 1.00 93.12 488 GLN A CA 1
ATOM 3895 C C . GLN A 1 488 ? 6.850 7.843 -15.020 1.00 93.12 488 GLN A C 1
ATOM 3897 O O . GLN A 1 488 ? 6.304 6.748 -15.141 1.00 93.12 488 GLN A O 1
ATOM 3902 N N . ASN A 1 489 ? 6.372 8.959 -15.581 1.00 93.56 489 ASN A N 1
ATOM 3903 C CA . ASN A 1 489 ? 5.194 9.020 -16.451 1.00 93.56 489 ASN A CA 1
ATOM 3904 C C . ASN A 1 489 ? 5.538 9.558 -17.845 1.00 93.56 489 ASN A C 1
ATOM 3906 O O . ASN A 1 489 ? 4.853 10.424 -18.389 1.00 93.56 489 ASN A O 1
ATOM 3910 N N . PHE A 1 490 ? 6.638 9.082 -18.410 1.00 94.88 490 PHE A N 1
ATOM 3911 C CA . PHE A 1 490 ? 7.137 9.500 -19.710 1.00 94.88 490 PHE A CA 1
ATOM 3912 C C . PHE A 1 490 ? 6.212 9.048 -20.856 1.00 94.88 490 PHE A C 1
ATOM 3914 O O . PHE A 1 490 ? 5.447 8.088 -20.726 1.00 94.88 490 PHE A O 1
ATOM 3921 N N . ASP A 1 491 ? 6.285 9.745 -21.988 1.00 93.44 491 ASP A N 1
ATOM 3922 C CA . ASP A 1 491 ? 5.611 9.403 -23.243 1.00 93.44 491 ASP A CA 1
ATOM 3923 C C . ASP A 1 491 ? 6.493 9.763 -24.443 1.00 93.44 491 ASP A C 1
ATOM 3925 O O . ASP A 1 491 ? 6.544 10.914 -24.881 1.00 93.44 491 ASP A O 1
ATOM 3929 N N . LEU A 1 492 ? 7.181 8.762 -24.996 1.00 90.50 492 LEU A N 1
ATOM 3930 C CA . LEU A 1 492 ? 8.044 8.922 -26.170 1.00 90.50 492 LEU A CA 1
ATOM 3931 C C . LEU A 1 492 ? 7.287 9.435 -27.413 1.00 90.50 492 LEU A C 1
ATOM 3933 O O . LEU A 1 492 ? 7.893 10.054 -28.285 1.00 90.50 492 LEU A O 1
ATOM 3937 N N . PHE A 1 493 ? 5.970 9.216 -27.491 1.00 89.25 493 PHE A N 1
ATOM 3938 C CA . PHE A 1 493 ? 5.136 9.609 -28.631 1.00 89.25 493 PHE A CA 1
ATOM 3939 C C . PHE A 1 493 ? 4.492 10.992 -28.467 1.00 89.25 493 PHE A C 1
ATOM 3941 O O . PHE A 1 493 ? 3.703 11.405 -29.318 1.00 89.25 493 PHE A O 1
ATOM 3948 N N . ARG A 1 494 ? 4.851 11.736 -27.411 1.00 88.94 494 ARG A N 1
ATOM 3949 C CA . ARG A 1 494 ? 4.383 13.106 -27.154 1.00 88.94 494 ARG A CA 1
ATOM 3950 C C . ARG A 1 494 ? 5.536 14.128 -27.181 1.00 88.94 494 ARG A C 1
ATOM 3952 O O . ARG A 1 494 ? 5.784 14.784 -26.166 1.00 88.94 494 ARG A O 1
ATOM 3959 N N . PRO A 1 495 ? 6.265 14.284 -28.305 1.00 89.50 495 PRO A N 1
ATOM 3960 C CA . PRO A 1 495 ? 7.300 15.311 -28.430 1.00 89.50 495 PRO A CA 1
ATOM 3961 C C . PRO A 1 495 ? 6.706 16.726 -28.258 1.00 89.50 495 PRO A C 1
ATOM 3963 O O . PRO A 1 495 ? 5.493 16.908 -28.388 1.00 89.50 495 PRO A O 1
ATOM 3966 N N . PRO A 1 496 ? 7.531 17.751 -27.974 1.00 90.06 496 PRO A N 1
ATOM 3967 C CA . PRO A 1 496 ? 7.039 19.101 -27.756 1.00 90.06 496 PRO A CA 1
ATOM 3968 C C . PRO A 1 496 ? 6.596 19.706 -29.090 1.00 90.06 496 PRO A C 1
ATOM 3970 O O . PRO A 1 496 ? 7.379 19.774 -30.037 1.00 90.06 496 PRO A O 1
ATOM 3973 N N . THR A 1 497 ? 5.362 20.197 -29.147 1.00 88.94 497 THR A N 1
ATOM 3974 C CA . THR A 1 497 ? 4.851 20.984 -30.281 1.00 88.94 497 THR A CA 1
ATOM 3975 C C . THR A 1 497 ? 5.325 22.435 -30.215 1.00 88.94 497 THR A C 1
ATOM 3977 O O . THR A 1 497 ? 5.452 23.106 -31.239 1.00 88.94 497 THR A O 1
ATOM 3980 N N . SER A 1 498 ? 5.632 22.922 -29.009 1.00 90.00 498 SER A N 1
ATOM 3981 C CA . SER A 1 498 ? 6.171 24.255 -28.762 1.00 90.00 498 SER A CA 1
ATOM 3982 C C . SER A 1 498 ? 7.197 24.263 -27.623 1.00 90.00 498 SER A C 1
ATOM 3984 O O . SER A 1 498 ? 7.211 23.389 -26.758 1.00 90.00 498 SER A O 1
ATOM 3986 N N . PHE A 1 499 ? 8.033 25.306 -27.560 1.00 85.31 499 PHE A N 1
ATOM 3987 C CA . PHE A 1 499 ? 8.964 25.505 -26.438 1.00 85.31 499 PHE A CA 1
ATOM 3988 C C . PHE A 1 499 ? 8.242 25.704 -25.089 1.00 85.31 499 PHE A C 1
ATOM 3990 O O . PHE A 1 499 ? 8.800 25.401 -24.034 1.00 85.31 499 PHE A O 1
ATOM 3997 N N . ARG A 1 500 ? 6.980 26.162 -25.106 1.00 85.25 500 ARG A N 1
ATOM 3998 C CA . ARG A 1 500 ? 6.159 26.283 -23.890 1.00 85.25 500 ARG A CA 1
ATOM 3999 C C . ARG A 1 500 ? 5.814 24.917 -23.306 1.00 85.25 500 ARG A C 1
ATOM 4001 O O . ARG A 1 500 ? 5.719 24.804 -22.094 1.00 85.25 500 ARG A O 1
ATOM 4008 N N . ASP A 1 501 ? 5.702 23.881 -24.131 1.00 82.06 501 ASP A N 1
ATOM 4009 C CA . ASP A 1 501 ? 5.353 22.529 -23.683 1.00 82.06 501 ASP A CA 1
ATOM 4010 C C . ASP A 1 501 ? 6.460 21.943 -22.790 1.00 82.06 501 ASP A C 1
ATOM 4012 O O . ASP A 1 501 ? 6.170 21.182 -21.865 1.00 82.06 501 ASP A O 1
ATOM 4016 N N . ILE A 1 502 ? 7.715 22.340 -23.047 1.00 79.38 502 ILE A N 1
ATOM 4017 C CA . ILE A 1 502 ? 8.900 22.012 -22.243 1.00 79.38 502 ILE A CA 1
ATOM 4018 C C . ILE A 1 502 ? 8.899 22.823 -20.941 1.00 79.38 502 ILE A C 1
ATOM 4020 O O . ILE A 1 502 ? 9.032 22.243 -19.867 1.00 79.38 502 ILE A O 1
ATOM 4024 N N . LEU A 1 503 ? 8.706 24.147 -21.019 1.00 79.69 503 LEU A N 1
ATOM 4025 C CA . LEU A 1 503 ? 8.673 25.031 -19.841 1.00 79.69 503 LEU A CA 1
ATOM 4026 C C . LEU A 1 503 ? 7.536 24.686 -18.867 1.00 79.69 503 LEU A C 1
ATOM 4028 O O . LEU A 1 503 ? 7.732 24.720 -17.656 1.00 79.69 503 LEU A O 1
ATOM 4032 N N . ASN A 1 504 ? 6.370 24.323 -19.397 1.00 77.31 504 ASN A N 1
ATOM 4033 C CA . ASN A 1 504 ? 5.197 23.921 -18.624 1.00 77.31 504 ASN A CA 1
ATOM 4034 C C . ASN A 1 504 ? 5.273 22.451 -18.161 1.00 77.31 504 ASN A C 1
ATOM 4036 O O . ASN A 1 504 ? 4.372 21.986 -17.471 1.00 77.31 504 ASN A O 1
ATOM 4040 N N . GLY A 1 505 ? 6.304 21.695 -18.563 1.00 75.94 505 GLY A N 1
ATOM 4041 C CA . GLY A 1 505 ? 6.464 20.286 -18.195 1.00 75.94 505 GLY A CA 1
ATOM 4042 C C . GLY A 1 505 ? 5.354 19.368 -18.721 1.00 75.94 505 GLY A C 1
ATOM 4043 O O . GLY A 1 505 ? 5.002 18.405 -18.051 1.00 75.94 505 GLY A O 1
ATOM 4044 N N . THR A 1 506 ? 4.784 19.666 -19.889 1.00 79.38 506 THR A N 1
ATOM 4045 C CA . THR A 1 506 ? 3.693 18.880 -20.509 1.00 79.38 506 THR A CA 1
ATOM 4046 C C . THR A 1 506 ? 4.193 17.943 -21.616 1.00 79.38 506 THR A C 1
ATOM 4048 O O . THR A 1 506 ? 3.562 16.932 -21.928 1.00 79.38 506 THR A O 1
ATOM 4051 N N . ALA A 1 507 ? 5.341 18.276 -22.215 1.00 86.38 507 ALA A N 1
ATOM 4052 C CA . ALA A 1 507 ? 5.975 17.478 -23.252 1.00 86.38 507 ALA A CA 1
ATOM 4053 C C . ALA A 1 507 ? 6.528 16.161 -22.681 1.00 86.38 507 ALA A C 1
ATOM 4055 O O . ALA A 1 507 ? 7.023 16.120 -21.556 1.00 86.38 507 ALA A O 1
ATOM 4056 N N . TRP A 1 508 ? 6.489 15.106 -23.494 1.00 89.75 508 TRP A N 1
ATOM 4057 C CA . TRP A 1 508 ? 6.954 13.753 -23.177 1.00 89.75 508 TRP A CA 1
ATOM 4058 C C . TRP A 1 508 ? 6.331 13.148 -21.907 1.00 89.75 508 TRP A C 1
ATOM 4060 O O . TRP A 1 508 ? 6.989 12.370 -21.220 1.00 89.75 508 TRP A O 1
ATOM 4070 N N . ARG A 1 509 ? 5.076 13.492 -21.576 1.00 90.19 509 ARG A N 1
ATOM 4071 C CA . ARG A 1 509 ? 4.355 12.943 -20.414 1.00 90.19 509 ARG A CA 1
ATOM 4072 C C . ARG A 1 509 ? 3.015 12.305 -20.763 1.00 90.19 509 ARG A C 1
ATOM 4074 O O . ARG A 1 509 ? 2.248 12.850 -21.562 1.00 90.19 509 ARG A O 1
ATOM 4081 N N . GLY A 1 510 ? 2.712 11.200 -20.082 1.00 90.19 510 GLY A N 1
ATOM 4082 C CA . GLY A 1 510 ? 1.370 10.626 -19.999 1.00 90.19 510 GLY A CA 1
ATOM 4083 C C . GLY A 1 510 ? 1.226 9.128 -20.270 1.00 90.19 510 GLY A C 1
ATOM 4084 O O . GLY A 1 510 ? 0.144 8.601 -20.034 1.00 90.19 510 GLY A O 1
ATOM 4085 N N . ALA A 1 511 ? 2.248 8.421 -20.763 1.00 91.75 511 ALA A N 1
ATOM 4086 C CA . ALA A 1 511 ? 2.122 7.008 -21.152 1.00 91.75 511 ALA A CA 1
ATOM 4087 C C . ALA A 1 511 ? 2.611 6.012 -20.086 1.00 91.75 511 ALA A C 1
ATOM 4089 O O . ALA A 1 511 ? 2.664 4.814 -20.348 1.00 91.75 511 ALA A O 1
ATOM 4090 N N . GLY A 1 512 ? 2.974 6.465 -18.881 1.00 92.50 512 GLY A N 1
ATOM 4091 C CA . GLY A 1 512 ? 3.464 5.581 -17.818 1.00 92.50 512 GLY A CA 1
ATOM 4092 C C . GLY A 1 512 ? 4.794 4.882 -18.132 1.00 92.50 512 GLY A C 1
ATOM 4093 O O . GLY A 1 512 ? 5.136 3.909 -17.452 1.00 92.50 512 GLY A O 1
ATOM 4094 N N . GLN A 1 513 ? 5.522 5.351 -19.153 1.00 95.75 513 GLN A N 1
ATOM 4095 C CA . GLN A 1 513 ? 6.881 4.912 -19.459 1.00 95.75 513 GLN A CA 1
ATOM 4096 C C . GLN A 1 513 ? 7.855 5.526 -18.447 1.00 95.75 513 GLN A C 1
ATOM 4098 O O . GLN A 1 513 ? 7.582 6.553 -17.834 1.00 95.75 513 GLN A O 1
ATOM 4103 N N . GLN A 1 514 ? 9.023 4.921 -18.285 1.00 96.44 514 GLN A N 1
ATOM 4104 C CA . GLN A 1 514 ? 10.073 5.413 -17.400 1.00 96.44 514 GLN A CA 1
ATOM 4105 C C . GLN A 1 514 ? 11.245 5.908 -18.239 1.00 96.44 514 GLN A C 1
ATOM 4107 O O . GLN A 1 514 ? 11.759 5.171 -19.080 1.00 96.44 514 GLN A O 1
ATOM 4112 N N . PHE A 1 515 ? 11.691 7.134 -17.992 1.00 96.94 515 PHE A N 1
ATOM 4113 C CA . PHE A 1 515 ? 12.887 7.714 -18.591 1.00 96.94 515 PHE A CA 1
ATOM 4114 C C . PHE A 1 515 ? 13.831 8.184 -17.491 1.00 96.94 515 PHE A C 1
ATOM 4116 O O . PHE A 1 515 ? 13.451 8.989 -16.645 1.00 96.94 515 PHE A O 1
ATOM 4123 N N . ARG A 1 516 ? 15.079 7.714 -17.522 1.00 97.69 516 ARG A N 1
ATOM 4124 C CA . ARG A 1 516 ? 16.103 8.088 -16.548 1.00 97.69 516 ARG A CA 1
ATOM 4125 C C . ARG A 1 516 ? 17.441 8.340 -17.228 1.00 97.69 516 ARG A C 1
ATOM 4127 O O . ARG A 1 516 ? 18.025 7.432 -17.825 1.00 97.69 516 ARG A O 1
ATOM 4134 N N . LEU A 1 517 ? 17.929 9.567 -17.081 1.00 97.81 517 LEU A N 1
ATOM 4135 C CA . LEU A 1 517 ? 19.278 10.010 -17.418 1.00 97.81 517 LEU A CA 1
ATOM 4136 C C . LEU A 1 517 ? 20.050 10.213 -16.110 1.00 97.81 517 LEU A C 1
ATOM 4138 O O . LEU A 1 517 ? 19.602 10.940 -15.230 1.00 97.81 517 LEU A O 1
ATOM 4142 N N . GLU A 1 518 ? 21.222 9.602 -15.991 1.00 97.81 518 GLU A N 1
ATOM 4143 C CA . GLU A 1 518 ? 22.124 9.750 -14.847 1.00 97.81 518 GLU A CA 1
ATOM 4144 C C . GLU A 1 518 ? 23.528 10.083 -15.352 1.00 97.81 518 GLU A C 1
ATOM 4146 O O . GLU A 1 518 ? 24.096 9.335 -16.145 1.00 97.81 518 GLU A O 1
ATOM 4151 N N . ALA A 1 519 ? 24.091 11.192 -14.881 1.00 97.94 519 ALA A N 1
ATOM 4152 C CA . ALA A 1 519 ? 25.451 11.632 -15.144 1.00 97.94 519 ALA A CA 1
ATOM 4153 C C . ALA A 1 519 ? 26.183 11.837 -13.812 1.00 97.94 519 ALA A C 1
ATOM 4155 O O . ALA A 1 519 ? 25.815 12.675 -12.993 1.00 97.94 519 ALA A O 1
ATOM 4156 N N . VAL A 1 520 ? 27.239 11.062 -13.605 1.00 97.25 520 VAL A N 1
ATOM 4157 C CA . VAL A 1 520 ? 28.072 11.042 -12.404 1.00 97.25 520 VAL A CA 1
ATOM 4158 C C . VAL A 1 520 ? 29.503 11.362 -12.839 1.00 97.25 520 VAL A C 1
ATOM 4160 O O . VAL A 1 520 ? 30.269 10.435 -13.102 1.00 97.25 520 VAL A O 1
ATOM 4163 N N . PRO A 1 521 ? 29.863 12.645 -13.031 1.00 96.75 521 PRO A N 1
ATOM 4164 C CA . PRO A 1 521 ? 31.238 13.041 -13.318 1.00 96.75 521 PRO A CA 1
ATOM 4165 C C . PRO A 1 521 ? 32.098 12.936 -12.052 1.00 96.75 521 PRO A C 1
ATOM 4167 O O . PRO A 1 521 ? 31.701 13.409 -10.988 1.00 96.75 521 PRO A O 1
ATOM 4170 N N . GLY A 1 522 ? 33.297 12.371 -12.162 1.00 94.75 522 GLY A N 1
ATOM 4171 C CA . GLY A 1 522 ? 34.201 12.222 -11.021 1.00 94.75 522 GLY A CA 1
ATOM 4172 C C . GLY A 1 522 ? 35.637 11.883 -11.405 1.00 94.75 522 GLY A C 1
ATOM 4173 O O . GLY A 1 522 ? 35.929 11.548 -12.554 1.00 94.75 522 GLY A O 1
ATOM 4174 N N . ASN A 1 523 ? 36.547 12.014 -10.438 1.00 91.00 523 ASN A N 1
ATOM 4175 C CA . ASN A 1 523 ? 37.996 11.974 -10.680 1.00 91.00 523 ASN A CA 1
ATOM 4176 C C . ASN A 1 523 ? 38.598 10.558 -10.747 1.00 91.00 523 ASN A C 1
ATOM 4178 O O . ASN A 1 523 ? 39.555 10.354 -11.486 1.00 91.00 523 ASN A O 1
ATOM 4182 N N . GLN A 1 524 ? 38.058 9.594 -9.996 1.00 91.75 524 GLN A N 1
ATOM 4183 C CA . GLN A 1 524 ? 38.436 8.172 -10.087 1.00 91.75 524 GLN A CA 1
ATOM 4184 C C . GLN A 1 524 ? 37.373 7.336 -10.804 1.00 91.75 524 GLN A C 1
ATOM 4186 O O . GLN A 1 524 ? 37.690 6.316 -11.408 1.00 91.75 524 GLN A O 1
ATOM 4191 N N . LEU A 1 525 ? 36.114 7.771 -10.743 1.00 93.88 525 LEU A N 1
ATOM 4192 C CA . LEU A 1 525 ? 34.966 7.127 -11.362 1.00 93.88 525 LEU A CA 1
ATOM 4193 C C . LEU A 1 525 ? 34.123 8.186 -12.074 1.00 93.88 525 LEU A C 1
ATOM 4195 O O . LEU A 1 525 ? 33.692 9.152 -11.452 1.00 93.88 525 LEU A O 1
ATOM 4199 N N . SER A 1 526 ? 33.831 7.956 -13.351 1.00 95.88 526 SER A N 1
ATOM 4200 C CA . SER A 1 526 ? 32.797 8.668 -14.097 1.00 95.88 526 SER A CA 1
ATOM 4201 C C . SER A 1 526 ? 31.798 7.676 -14.699 1.00 95.88 526 SER A C 1
ATOM 4203 O O . SER A 1 526 ? 32.186 6.662 -15.280 1.00 95.88 526 SER A O 1
ATOM 4205 N N . ARG A 1 527 ? 30.497 7.946 -14.571 1.00 96.19 527 ARG A N 1
ATOM 4206 C CA . ARG A 1 527 ? 29.418 7.093 -15.098 1.00 96.19 527 ARG A CA 1
ATOM 4207 C C . ARG A 1 527 ? 28.334 7.943 -15.745 1.00 96.19 527 ARG A C 1
ATOM 4209 O O . ARG A 1 527 ? 27.829 8.869 -15.129 1.00 96.19 527 ARG A O 1
ATOM 4216 N N . TYR A 1 528 ? 27.907 7.555 -16.935 1.00 98.12 528 TYR A N 1
ATOM 4217 C CA . TYR A 1 528 ? 26.796 8.163 -17.654 1.00 98.12 528 TYR A CA 1
ATOM 4218 C C . TYR A 1 528 ? 25.872 7.042 -18.116 1.00 98.12 528 TYR A C 1
ATOM 4220 O O . TYR A 1 528 ? 26.321 6.110 -18.782 1.00 98.12 528 TYR A O 1
ATOM 4228 N N . THR A 1 529 ? 24.598 7.090 -17.745 1.00 98.31 529 THR A N 1
ATOM 4229 C CA . THR A 1 529 ? 23.603 6.105 -18.181 1.00 98.31 529 THR A CA 1
ATOM 4230 C C . THR A 1 529 ? 22.354 6.805 -18.679 1.00 98.31 529 THR A C 1
ATOM 4232 O O . THR A 1 529 ? 21.877 7.757 -18.064 1.00 98.31 529 THR A O 1
ATOM 4235 N N . LEU A 1 530 ? 21.829 6.308 -19.789 1.00 98.12 530 LEU A N 1
ATOM 4236 C CA . LEU A 1 530 ? 20.546 6.687 -20.351 1.00 98.12 530 LEU A CA 1
ATOM 4237 C C . LEU A 1 530 ? 19.687 5.429 -20.382 1.00 98.12 530 LEU A C 1
ATOM 4239 O O . LEU A 1 530 ? 20.128 4.394 -20.878 1.00 98.12 530 LEU A O 1
ATOM 4243 N N . SER A 1 531 ? 18.474 5.500 -19.854 1.00 98.31 531 SER A N 1
ATOM 4244 C CA . SER A 1 531 ? 17.549 4.371 -19.841 1.00 98.31 531 SER A CA 1
ATOM 4245 C C . SER A 1 531 ? 16.127 4.827 -20.118 1.00 98.31 531 SER A C 1
ATOM 4247 O O . SER A 1 531 ? 15.667 5.825 -19.568 1.00 98.31 531 SER A O 1
ATOM 4249 N N . TRP A 1 532 ? 15.445 4.070 -20.967 1.00 98.19 532 TRP A N 1
ATOM 4250 C CA . TRP A 1 532 ? 14.022 4.184 -21.237 1.00 98.19 532 TRP A CA 1
ATOM 4251 C C . TRP A 1 532 ? 13.387 2.803 -21.080 1.00 98.19 532 TRP A C 1
ATOM 4253 O O . TRP A 1 532 ? 13.973 1.787 -21.468 1.00 98.19 532 TRP A O 1
ATOM 4263 N N . ARG A 1 533 ? 12.197 2.750 -20.491 1.00 97.44 533 ARG A N 1
ATOM 4264 C CA . ARG A 1 533 ? 11.433 1.520 -20.312 1.00 97.44 533 ARG A CA 1
ATOM 4265 C C . ARG A 1 533 ? 9.954 1.785 -20.518 1.00 97.44 533 ARG A C 1
ATOM 4267 O O . ARG A 1 533 ? 9.393 2.663 -19.873 1.00 97.44 533 ARG A O 1
ATOM 4274 N N . ASP A 1 534 ? 9.318 0.944 -21.313 1.00 96.50 534 ASP A N 1
ATOM 4275 C CA . ASP A 1 534 ? 7.872 0.807 -21.351 1.00 96.50 534 ASP A CA 1
ATOM 4276 C C . ASP A 1 534 ? 7.461 -0.452 -20.560 1.00 96.50 534 ASP A C 1
ATOM 4278 O O . ASP A 1 534 ? 7.821 -1.567 -20.957 1.00 96.50 534 ASP A O 1
ATOM 4282 N N . PRO A 1 535 ? 6.789 -0.318 -19.398 1.00 93.94 535 PRO A N 1
ATOM 4283 C CA . PRO A 1 535 ? 6.320 -1.464 -18.621 1.00 93.94 535 PRO A CA 1
ATOM 4284 C C . PRO A 1 535 ? 5.190 -2.254 -19.293 1.00 93.94 535 PRO A C 1
ATOM 4286 O O . PRO A 1 535 ? 5.053 -3.434 -18.981 1.00 93.94 535 PRO A O 1
ATOM 4289 N N . TYR A 1 536 ? 4.417 -1.616 -20.178 1.00 91.06 536 TYR A N 1
ATOM 4290 C CA . TYR A 1 536 ? 3.252 -2.178 -20.869 1.00 91.06 536 TYR A CA 1
ATOM 4291 C C . TYR A 1 536 ? 3.329 -1.779 -22.347 1.00 91.06 536 TYR A C 1
ATOM 4293 O O . TYR A 1 536 ? 2.520 -1.006 -22.856 1.00 91.06 536 TYR A O 1
ATOM 4301 N N . PHE A 1 537 ? 4.371 -2.263 -23.020 1.00 92.81 537 PHE A N 1
ATOM 4302 C CA . PHE A 1 537 ? 4.734 -1.871 -24.374 1.00 92.81 537 PHE A CA 1
ATOM 4303 C C . PHE A 1 537 ? 3.562 -2.090 -25.334 1.00 92.81 537 PHE A C 1
ATOM 4305 O O . PHE A 1 537 ? 3.073 -3.212 -25.480 1.00 92.81 537 PHE A O 1
ATOM 4312 N N . LEU A 1 538 ? 3.124 -1.004 -25.981 1.00 87.75 538 LEU A N 1
ATOM 4313 C CA . LEU A 1 538 ? 1.942 -0.961 -26.855 1.00 87.75 538 LEU A CA 1
ATOM 4314 C C . LEU A 1 538 ? 0.634 -1.389 -26.151 1.00 87.75 538 LEU A C 1
ATOM 4316 O O . LEU A 1 538 ? -0.205 -2.044 -26.763 1.00 87.75 538 LEU A O 1
ATOM 4320 N N . ASP A 1 539 ? 0.484 -1.042 -24.868 1.00 85.69 539 ASP A N 1
ATOM 4321 C CA . ASP A 1 539 ? -0.654 -1.408 -24.007 1.00 85.69 539 ASP A CA 1
ATOM 4322 C C . ASP A 1 539 ? -0.874 -2.936 -23.901 1.00 85.69 539 ASP A C 1
ATOM 4324 O O . ASP A 1 539 ? -1.995 -3.432 -23.787 1.00 85.69 539 ASP A O 1
ATOM 4328 N N . THR A 1 540 ? 0.224 -3.702 -23.926 1.00 87.50 540 THR A N 1
ATOM 4329 C CA . THR A 1 540 ? 0.225 -5.167 -23.763 1.00 87.50 540 THR A CA 1
ATOM 4330 C C . THR A 1 540 ? 0.843 -5.608 -22.431 1.00 87.50 540 THR A C 1
ATOM 4332 O O . THR A 1 540 ? 1.418 -4.814 -21.687 1.00 87.50 540 THR A O 1
ATOM 4335 N N . ASN A 1 541 ? 0.788 -6.911 -22.137 1.00 87.88 541 ASN A N 1
ATOM 4336 C CA . ASN A 1 541 ? 1.511 -7.531 -21.021 1.00 87.88 541 ASN A CA 1
ATOM 4337 C C . ASN A 1 541 ? 3.023 -7.717 -21.277 1.00 87.88 541 ASN A C 1
ATOM 4339 O O . ASN A 1 541 ? 3.711 -8.321 -20.446 1.00 87.88 541 ASN A O 1
ATOM 4343 N N . TYR A 1 542 ? 3.552 -7.223 -22.400 1.00 94.19 542 TYR A N 1
ATOM 4344 C CA . TYR A 1 542 ? 4.986 -7.184 -22.660 1.00 94.19 542 TYR A CA 1
ATOM 4345 C C . TYR A 1 542 ? 5.604 -5.887 -22.137 1.00 94.19 542 TYR A C 1
ATOM 4347 O O . TYR A 1 542 ? 5.001 -4.824 -22.187 1.00 94.19 542 TYR A O 1
ATOM 4355 N N . SER A 1 543 ? 6.854 -5.958 -21.687 1.00 96.19 543 SER A N 1
ATOM 4356 C CA . SER A 1 543 ? 7.653 -4.785 -21.322 1.00 96.19 543 SER A CA 1
ATOM 4357 C C . SER A 1 543 ? 8.899 -4.703 -22.194 1.00 96.19 543 SER A C 1
ATOM 4359 O O . SER A 1 543 ? 9.540 -5.728 -22.442 1.00 96.19 543 SER A O 1
ATOM 4361 N N . LEU A 1 544 ? 9.267 -3.493 -22.612 1.00 98.00 544 LEU A N 1
ATOM 4362 C CA . LEU A 1 544 ? 10.479 -3.211 -23.378 1.00 98.00 544 LEU A CA 1
ATOM 4363 C C . LEU A 1 544 ? 11.370 -2.256 -22.581 1.00 98.00 544 LEU A C 1
ATOM 4365 O O . LEU A 1 544 ? 10.902 -1.260 -22.040 1.00 98.00 544 LEU A O 1
ATOM 4369 N N . GLY A 1 545 ? 12.662 -2.551 -22.502 1.00 98.19 545 GLY A N 1
ATOM 4370 C CA . GLY A 1 545 ? 13.659 -1.705 -21.854 1.00 98.19 545 GLY A CA 1
ATOM 4371 C C . GLY A 1 545 ? 14.874 -1.524 -22.748 1.00 98.19 545 GLY A C 1
ATOM 4372 O O . GLY A 1 545 ? 15.413 -2.502 -23.266 1.00 98.19 545 GLY A O 1
ATOM 4373 N N . LEU A 1 546 ? 15.305 -0.278 -22.906 1.00 98.31 546 LEU A N 1
ATOM 4374 C CA . LEU A 1 546 ? 16.491 0.121 -23.651 1.00 98.31 546 LEU A CA 1
ATOM 4375 C C . LEU A 1 546 ? 17.383 0.932 -22.714 1.00 98.31 546 LEU A C 1
ATOM 4377 O O . LEU A 1 546 ? 16.932 1.914 -22.122 1.00 98.31 546 LEU A O 1
ATOM 4381 N N . SER A 1 547 ? 18.652 0.562 -22.574 1.00 98.25 547 SER A N 1
ATOM 4382 C CA . SER A 1 547 ? 19.621 1.418 -21.892 1.00 98.25 547 SER A CA 1
ATOM 4383 C C . SER A 1 547 ? 20.966 1.466 -22.596 1.00 98.25 547 SER A C 1
ATOM 4385 O O . SER A 1 547 ? 21.430 0.477 -23.157 1.00 98.25 547 SER A O 1
ATOM 4387 N N . GLY A 1 548 ? 21.587 2.639 -22.558 1.00 98.31 548 GLY A N 1
ATOM 4388 C CA . GLY A 1 548 ? 22.971 2.879 -22.943 1.00 98.31 548 GLY A CA 1
ATOM 4389 C C . GLY A 1 548 ? 23.766 3.322 -21.721 1.00 98.31 548 GLY A C 1
ATOM 4390 O O . GLY A 1 548 ? 23.253 4.044 -20.862 1.00 98.31 548 GLY A O 1
ATOM 4391 N N . PHE A 1 549 ? 25.018 2.893 -21.622 1.00 98.00 549 PHE A N 1
ATOM 4392 C CA . PHE A 1 549 ? 25.912 3.293 -20.543 1.00 98.00 549 PHE A CA 1
ATOM 4393 C C . PHE A 1 549 ? 27.325 3.548 -21.062 1.00 98.00 549 PHE A C 1
ATOM 4395 O O . PHE A 1 549 ? 27.842 2.823 -21.912 1.00 98.00 549 PHE A O 1
ATOM 4402 N N . TYR A 1 550 ? 27.959 4.568 -20.494 1.00 97.94 550 TYR A N 1
ATOM 4403 C CA . TYR A 1 550 ? 29.386 4.820 -20.593 1.00 97.94 550 TYR A CA 1
ATOM 4404 C C . TYR A 1 550 ? 29.958 4.948 -19.181 1.00 97.94 550 TYR A C 1
ATOM 4406 O O . TYR A 1 550 ? 29.416 5.647 -18.323 1.00 97.94 550 TYR A O 1
ATOM 4414 N N . TYR A 1 551 ? 31.040 4.235 -18.927 1.00 95.75 551 TYR A N 1
ATOM 4415 C CA . TYR A 1 551 ? 31.694 4.117 -17.635 1.00 95.75 551 TYR A CA 1
ATOM 4416 C C . TYR A 1 551 ? 33.190 4.293 -17.842 1.00 95.75 551 TYR A C 1
ATOM 4418 O O . TYR A 1 551 ? 33.760 3.710 -18.761 1.00 95.75 551 TYR A O 1
ATOM 4426 N N . GLN A 1 552 ? 33.826 5.064 -16.974 1.00 95.94 552 GLN A N 1
ATOM 4427 C CA . GLN A 1 552 ? 35.272 5.145 -16.884 1.00 95.94 552 GLN A CA 1
ATOM 4428 C C . GLN A 1 552 ? 35.672 5.027 -15.419 1.00 95.94 552 GLN A C 1
ATOM 4430 O O . GLN A 1 552 ? 35.120 5.730 -14.568 1.00 95.94 552 GLN A O 1
ATOM 4435 N N . ARG A 1 553 ? 36.642 4.162 -15.128 1.00 95.00 553 ARG A N 1
ATOM 4436 C CA . ARG A 1 553 ? 37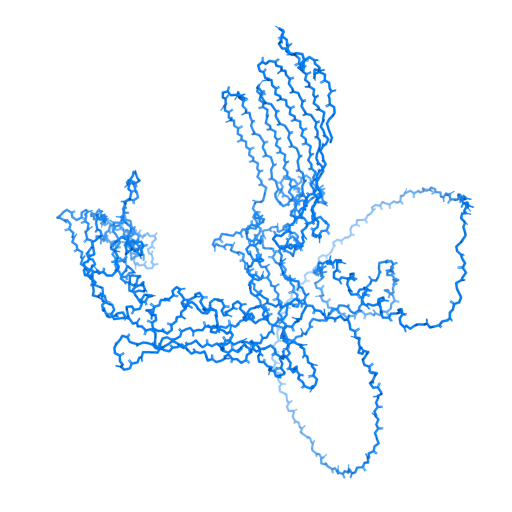.263 4.066 -13.812 1.00 95.00 553 ARG A CA 1
ATOM 4437 C C . ARG A 1 553 ? 38.772 3.973 -13.946 1.00 95.00 553 ARG A C 1
ATOM 4439 O O . ARG A 1 553 ? 39.285 3.157 -14.704 1.00 95.00 553 ARG A O 1
ATOM 4446 N N . ASN A 1 554 ? 39.451 4.777 -13.147 1.00 92.44 554 ASN A N 1
ATOM 4447 C CA . ASN A 1 554 ? 40.892 4.740 -13.002 1.00 92.44 554 ASN A CA 1
ATOM 4448 C C . ASN A 1 554 ? 41.181 3.893 -11.755 1.00 92.44 554 ASN A C 1
ATOM 4450 O O . ASN A 1 554 ? 40.898 4.324 -10.631 1.00 92.44 554 ASN A O 1
ATOM 4454 N N . PHE A 1 555 ? 41.654 2.658 -11.934 1.00 89.25 555 PHE A N 1
ATOM 4455 C CA . PHE A 1 555 ? 42.115 1.829 -10.819 1.00 89.25 555 PHE A CA 1
ATOM 4456 C C . PHE A 1 555 ? 43.558 2.201 -10.463 1.00 89.25 555 PHE A C 1
ATOM 4458 O O . PHE A 1 555 ? 44.225 2.954 -11.166 1.00 89.25 555 PHE A O 1
ATOM 4465 N N . LYS A 1 556 ? 44.070 1.649 -9.359 1.00 87.38 556 LYS A N 1
ATOM 4466 C CA . LYS A 1 556 ? 45.476 1.839 -8.981 1.00 87.38 556 LYS A CA 1
ATOM 4467 C C . LYS A 1 556 ? 46.444 1.304 -10.045 1.00 87.38 556 LYS A C 1
ATOM 4469 O O . LYS A 1 556 ? 47.509 1.886 -10.222 1.00 87.38 556 LYS A O 1
ATOM 4474 N N . ASP A 1 557 ? 46.074 0.199 -10.699 1.00 89.00 557 ASP A N 1
ATOM 4475 C CA . ASP A 1 557 ? 46.974 -0.608 -11.528 1.00 89.00 557 ASP A CA 1
ATOM 4476 C C . ASP A 1 557 ? 46.631 -0.642 -13.027 1.00 89.00 557 ASP A C 1
ATOM 4478 O O . ASP A 1 557 ? 47.413 -1.194 -13.798 1.00 89.00 557 ASP A O 1
ATOM 4482 N N . TRP A 1 558 ? 45.498 -0.065 -13.446 1.00 91.94 558 TRP A N 1
ATOM 4483 C CA . TRP A 1 558 ? 45.117 0.167 -14.848 1.00 91.94 558 TRP A CA 1
ATOM 4484 C C . TRP A 1 558 ? 43.956 1.171 -14.938 1.00 91.94 558 TRP A C 1
ATOM 4486 O O . TRP A 1 558 ? 43.202 1.348 -13.980 1.00 91.94 558 TRP A O 1
ATOM 4496 N N . ASP A 1 559 ? 43.754 1.770 -16.108 1.00 93.62 559 ASP A N 1
ATOM 4497 C CA . ASP A 1 559 ? 42.537 2.513 -16.432 1.00 93.62 559 ASP A CA 1
ATOM 4498 C C . ASP A 1 559 ? 41.571 1.639 -17.248 1.00 93.62 559 ASP A C 1
ATOM 4500 O O . ASP A 1 559 ? 41.978 0.834 -18.092 1.00 93.62 559 ASP A O 1
ATOM 4504 N N . GLU A 1 560 ? 40.270 1.806 -17.021 1.00 95.31 560 GLU A N 1
ATOM 4505 C CA . GLU A 1 560 ? 39.213 1.050 -17.690 1.00 95.31 560 GLU A CA 1
ATOM 4506 C C . GLU A 1 560 ? 38.115 1.980 -18.219 1.00 95.31 560 GLU A C 1
ATOM 4508 O O . GLU A 1 560 ? 37.595 2.835 -17.497 1.00 95.31 560 GLU A O 1
ATOM 4513 N N . LYS A 1 561 ? 37.705 1.776 -19.473 1.00 96.69 561 LYS A N 1
ATOM 4514 C CA . LYS A 1 561 ? 36.481 2.351 -20.048 1.00 96.69 561 LYS A CA 1
ATOM 4515 C C . LYS A 1 561 ? 35.548 1.233 -20.489 1.00 96.69 561 LYS A C 1
ATOM 4517 O O . LYS A 1 561 ? 35.990 0.273 -21.112 1.00 96.69 561 LYS A O 1
ATOM 4522 N N . ARG A 1 562 ? 34.249 1.381 -20.231 1.00 96.94 562 ARG A N 1
ATOM 4523 C CA . ARG A 1 562 ? 33.197 0.507 -20.766 1.00 96.94 562 ARG A CA 1
ATOM 4524 C C . ARG A 1 562 ? 32.127 1.342 -21.445 1.00 96.94 562 ARG A C 1
ATOM 4526 O O . ARG A 1 562 ? 31.560 2.234 -20.819 1.00 96.94 562 ARG A O 1
ATOM 4533 N N . GLY A 1 563 ? 31.831 1.044 -22.702 1.00 97.44 563 GLY A N 1
ATOM 4534 C CA . GLY A 1 563 ? 30.713 1.633 -23.440 1.00 97.44 563 GLY A CA 1
ATOM 4535 C C . GLY A 1 563 ? 29.817 0.531 -23.976 1.00 97.44 563 GLY A C 1
ATOM 4536 O O . GLY A 1 563 ? 30.311 -0.382 -24.634 1.00 97.44 563 GLY A O 1
ATOM 4537 N N . GLY A 1 564 ? 28.517 0.582 -23.704 1.00 97.19 564 GLY A N 1
ATOM 4538 C CA . GLY A 1 564 ? 27.620 -0.497 -24.099 1.00 97.19 564 GLY A CA 1
ATOM 4539 C C . GLY A 1 564 ? 26.143 -0.149 -24.057 1.00 97.19 564 GLY A C 1
ATOM 4540 O O . GLY A 1 564 ? 25.736 0.932 -23.626 1.00 97.19 564 GLY A O 1
ATOM 4541 N N . GLY A 1 565 ? 25.343 -1.107 -24.511 1.00 97.69 565 GLY A N 1
ATOM 4542 C CA . GLY A 1 565 ? 23.891 -1.051 -24.515 1.00 97.69 565 GLY A CA 1
ATOM 4543 C C . GLY A 1 565 ? 23.275 -2.337 -23.976 1.00 97.69 565 GLY A C 1
ATOM 4544 O O . GLY A 1 565 ? 23.889 -3.404 -23.999 1.00 97.69 565 GLY A O 1
ATOM 4545 N N . ARG A 1 566 ? 22.043 -2.238 -23.484 1.00 97.62 566 ARG A N 1
ATOM 4546 C CA . ARG A 1 566 ? 21.210 -3.365 -23.063 1.00 97.62 566 ARG A CA 1
ATOM 4547 C C . ARG A 1 566 ? 19.817 -3.204 -23.654 1.00 97.62 566 ARG A C 1
ATOM 4549 O O . ARG A 1 566 ? 19.197 -2.153 -23.505 1.00 97.62 566 ARG A O 1
ATOM 4556 N N . VAL A 1 567 ? 19.319 -4.273 -24.260 1.0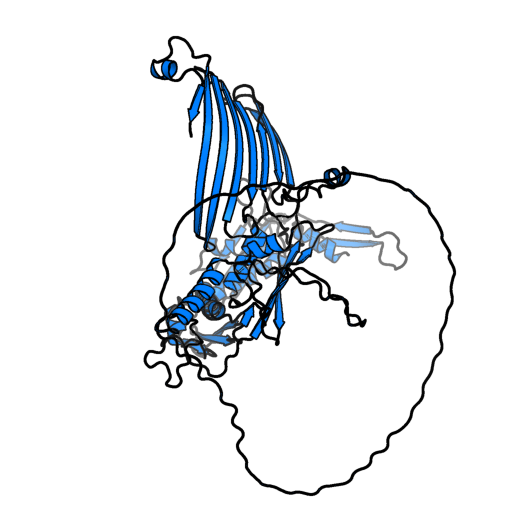0 98.38 567 VAL A N 1
ATOM 4557 C CA . VAL A 1 567 ? 17.920 -4.416 -24.674 1.00 98.38 567 VAL A CA 1
ATOM 4558 C C . VAL A 1 567 ? 17.305 -5.499 -23.802 1.00 98.38 567 VAL A C 1
ATOM 4560 O O . VAL A 1 567 ? 17.892 -6.568 -23.647 1.00 98.38 567 VAL A O 1
ATOM 4563 N N . SER A 1 568 ? 16.145 -5.238 -23.209 1.00 98.12 568 SER A N 1
ATOM 4564 C CA . SER A 1 568 ? 15.409 -6.219 -22.412 1.00 98.12 568 SER A CA 1
ATOM 4565 C C . SER A 1 568 ? 13.953 -6.294 -22.835 1.00 98.12 568 SER A C 1
ATOM 4567 O O . SER A 1 568 ? 13.284 -5.264 -22.878 1.00 98.12 568 SER A O 1
ATOM 4569 N N . VAL A 1 569 ? 13.458 -7.506 -23.057 1.00 98.19 569 VAL A N 1
ATOM 4570 C CA . VAL A 1 569 ? 12.044 -7.801 -23.304 1.00 98.19 569 VAL A CA 1
ATOM 4571 C C . VAL A 1 569 ? 11.544 -8.678 -22.163 1.00 98.19 569 VAL A C 1
ATOM 4573 O O . VAL A 1 569 ? 12.213 -9.628 -21.761 1.00 98.19 569 VAL A O 1
ATOM 4576 N N . GLY A 1 570 ? 10.384 -8.361 -21.602 1.00 97.12 570 GLY A N 1
ATOM 4577 C CA . GLY A 1 570 ? 9.728 -9.203 -20.601 1.00 97.12 570 GLY A CA 1
ATOM 4578 C C . GLY A 1 570 ? 8.261 -9.430 -20.914 1.00 97.12 570 GLY A C 1
ATOM 4579 O O . GLY A 1 570 ? 7.681 -8.648 -21.656 1.00 97.12 570 GLY A O 1
ATOM 4580 N N . GLN A 1 571 ? 7.680 -10.471 -20.326 1.00 94.69 571 GLN A N 1
ATOM 4581 C CA . GLN A 1 571 ? 6.255 -10.791 -20.402 1.00 94.69 571 GLN A CA 1
ATOM 4582 C C . GLN A 1 571 ? 5.722 -11.007 -18.984 1.00 94.69 571 GLN A C 1
ATOM 4584 O O . GLN A 1 571 ? 6.321 -11.748 -18.198 1.00 94.69 571 GLN A O 1
ATOM 4589 N N . GLN A 1 572 ? 4.606 -10.361 -18.656 1.00 87.75 572 GLN A N 1
ATOM 4590 C CA . GLN A 1 572 ? 3.831 -10.619 -17.448 1.00 87.75 572 GLN A CA 1
ATOM 4591 C C . GLN A 1 572 ? 2.779 -11.695 -17.764 1.00 87.75 572 GLN A C 1
ATOM 4593 O O . GLN A 1 572 ? 1.878 -11.472 -18.570 1.00 87.75 572 GLN A O 1
ATOM 4598 N N . PHE A 1 573 ? 2.899 -12.864 -17.133 1.00 85.38 573 PHE A N 1
ATOM 4599 C CA . PHE A 1 573 ? 1.963 -13.983 -17.310 1.00 85.38 573 PHE A CA 1
ATOM 4600 C C . PHE A 1 573 ? 0.822 -13.930 -16.294 1.00 85.38 573 PHE A C 1
ATOM 4602 O O . PHE A 1 573 ? -0.321 -14.229 -16.614 1.00 85.38 573 PHE A O 1
ATOM 4609 N N . THR A 1 574 ? 1.125 -13.526 -15.059 1.00 83.00 574 THR A N 1
ATOM 4610 C CA . THR A 1 574 ? 0.133 -13.323 -13.996 1.00 83.00 574 THR A CA 1
ATOM 4611 C C . THR A 1 574 ? 0.453 -12.027 -13.245 1.00 83.00 574 THR A C 1
ATOM 4613 O O . THR A 1 574 ? 1.545 -11.478 -13.415 1.00 83.00 574 THR A O 1
ATOM 4616 N N . PRO A 1 575 ? -0.429 -11.521 -12.366 1.00 72.00 575 PRO A N 1
ATOM 4617 C CA . PRO A 1 575 ? -0.136 -10.342 -11.546 1.00 72.00 575 PRO A CA 1
ATOM 4618 C C . PRO A 1 575 ? 1.118 -10.465 -10.661 1.00 72.00 575 PRO A C 1
ATOM 4620 O O . PRO A 1 575 ? 1.608 -9.438 -10.186 1.00 72.00 575 PRO A O 1
ATOM 4623 N N . PHE A 1 576 ? 1.619 -11.693 -10.456 1.00 78.06 576 PHE A N 1
ATOM 4624 C CA . PHE A 1 576 ? 2.736 -12.043 -9.572 1.00 78.06 576 PHE A CA 1
ATOM 4625 C C . PHE A 1 576 ? 3.912 -12.731 -10.291 1.00 78.06 576 PHE A C 1
ATOM 4627 O O . PHE A 1 576 ? 4.995 -12.824 -9.717 1.00 78.06 576 PHE A O 1
ATOM 4634 N N . PHE A 1 577 ? 3.725 -13.213 -11.527 1.00 87.06 577 PHE A N 1
ATOM 4635 C CA . PHE A 1 577 ? 4.750 -13.919 -12.299 1.00 87.06 577 PHE A CA 1
ATOM 4636 C C . PHE A 1 577 ? 5.027 -13.234 -13.642 1.00 87.06 577 PHE A C 1
ATOM 4638 O O . PHE A 1 577 ? 4.135 -13.032 -14.470 1.00 87.06 577 PHE A O 1
ATOM 4645 N N . SER A 1 578 ? 6.302 -12.926 -13.872 1.00 90.56 578 SER A N 1
ATOM 4646 C CA . SER A 1 578 ? 6.815 -12.348 -15.112 1.00 90.56 578 SER A CA 1
ATOM 4647 C C . SER A 1 578 ? 8.193 -12.916 -15.433 1.00 90.56 578 SER A C 1
ATOM 4649 O O . SER A 1 578 ? 8.992 -13.114 -14.517 1.00 90.56 578 SER A O 1
ATOM 4651 N N . ALA A 1 579 ? 8.507 -13.081 -16.716 1.00 95.94 579 ALA A N 1
ATOM 4652 C CA . ALA A 1 579 ? 9.860 -13.384 -17.181 1.00 95.94 579 ALA A CA 1
ATOM 4653 C C . ALA A 1 579 ? 10.480 -12.170 -17.887 1.00 95.94 579 ALA A C 1
ATOM 4655 O O . ALA A 1 579 ? 9.772 -11.343 -18.463 1.00 95.94 579 ALA A O 1
ATOM 4656 N N . ASN A 1 580 ? 11.810 -12.070 -17.871 1.00 96.62 580 ASN A N 1
ATOM 4657 C CA . ASN A 1 580 ? 12.565 -11.064 -18.616 1.00 96.62 580 ASN A CA 1
ATOM 4658 C C . ASN A 1 580 ? 13.804 -11.704 -19.247 1.00 96.62 580 ASN A C 1
ATOM 4660 O O . ASN A 1 580 ? 14.567 -12.386 -18.567 1.00 96.62 580 ASN A O 1
ATOM 4664 N N . VAL A 1 581 ? 14.008 -11.443 -20.534 1.00 97.81 581 VAL A N 1
ATOM 4665 C CA . VAL A 1 581 ? 15.217 -11.784 -21.284 1.00 97.81 581 VAL A CA 1
ATOM 4666 C C . VAL A 1 581 ? 15.902 -10.477 -21.658 1.00 97.81 581 VAL A C 1
ATOM 4668 O O . VAL A 1 581 ? 15.248 -9.520 -22.076 1.00 97.81 581 VAL A O 1
ATOM 4671 N N . ALA A 1 582 ? 17.221 -10.414 -21.506 1.00 97.38 582 ALA A N 1
ATOM 4672 C CA . ALA A 1 582 ? 17.988 -9.231 -21.861 1.00 97.38 582 ALA A CA 1
ATOM 4673 C C . ALA A 1 582 ? 19.317 -9.594 -22.517 1.00 97.38 582 ALA A C 1
ATOM 4675 O O . ALA A 1 582 ? 20.029 -10.470 -22.034 1.00 97.38 582 ALA A O 1
ATOM 4676 N N . VAL A 1 583 ? 19.655 -8.860 -23.572 1.00 97.56 583 VAL A N 1
ATOM 4677 C CA . VAL A 1 583 ? 20.929 -8.939 -24.294 1.00 97.56 583 VAL A CA 1
ATOM 4678 C C . VAL A 1 583 ? 21.722 -7.670 -23.991 1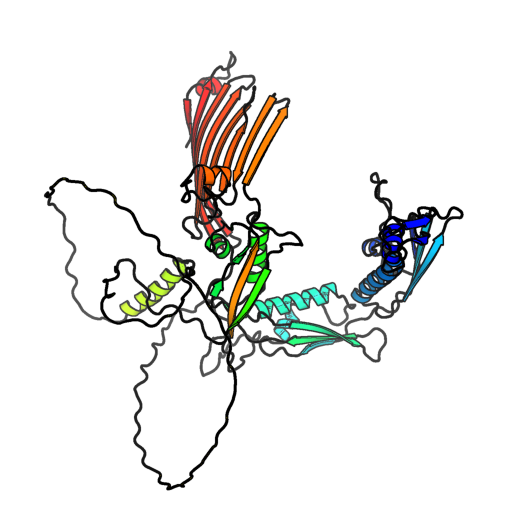.00 97.56 583 VAL A C 1
ATOM 4680 O O . VAL A 1 583 ? 21.140 -6.582 -23.909 1.00 97.56 583 VAL A O 1
ATOM 4683 N N . ARG A 1 584 ? 23.038 -7.789 -23.783 1.00 96.88 584 ARG A N 1
ATOM 4684 C CA . ARG A 1 584 ? 23.908 -6.671 -23.393 1.00 96.88 584 ARG A CA 1
ATOM 4685 C C . ARG A 1 584 ? 25.232 -6.733 -24.147 1.00 96.88 584 ARG A C 1
ATOM 4687 O O . ARG A 1 584 ? 26.091 -7.521 -23.786 1.00 96.88 584 ARG A O 1
ATOM 4694 N N . ALA A 1 585 ? 25.426 -5.824 -25.096 1.00 97.38 585 ALA A N 1
ATOM 4695 C CA . ALA A 1 585 ? 26.709 -5.643 -25.765 1.00 97.38 585 ALA A CA 1
ATOM 4696 C C . ALA A 1 585 ? 27.504 -4.510 -25.098 1.00 97.38 585 ALA A C 1
ATOM 4698 O O . ALA A 1 585 ? 26.982 -3.404 -24.933 1.00 97.38 585 ALA A O 1
ATOM 4699 N N . GLU A 1 586 ? 28.759 -4.756 -24.726 1.00 95.88 586 GLU A N 1
ATOM 4700 C CA . GLU A 1 586 ? 29.684 -3.741 -24.212 1.00 95.88 586 GLU A CA 1
ATOM 4701 C C . GLU A 1 586 ? 31.098 -3.890 -24.777 1.00 95.88 586 GLU A C 1
ATOM 4703 O O . GLU A 1 586 ? 31.628 -4.988 -24.900 1.00 95.88 586 GLU A O 1
ATOM 4708 N N . ASN A 1 587 ? 31.731 -2.767 -25.096 1.00 96.19 587 ASN A N 1
ATOM 4709 C CA . ASN A 1 587 ? 33.149 -2.688 -25.414 1.00 96.19 587 ASN A CA 1
ATOM 4710 C C . ASN A 1 587 ? 33.907 -2.243 -24.159 1.00 96.19 587 ASN A C 1
ATOM 4712 O O . ASN A 1 587 ? 33.601 -1.183 -23.603 1.00 96.19 587 ASN A O 1
ATOM 4716 N N . VAL A 1 588 ? 34.868 -3.054 -23.721 1.00 96.00 588 VAL A N 1
ATOM 4717 C CA . VAL A 1 588 ? 35.742 -2.806 -22.571 1.00 96.00 588 VAL A CA 1
ATOM 4718 C C . VAL A 1 588 ? 37.146 -2.487 -23.080 1.00 96.00 588 VAL A C 1
ATOM 4720 O O . VAL A 1 588 ? 37.801 -3.336 -23.681 1.00 96.00 588 VAL A O 1
ATOM 4723 N N . GLU A 1 589 ? 37.610 -1.266 -22.829 1.00 95.19 589 GLU A N 1
ATOM 4724 C CA . GLU A 1 589 ? 38.963 -0.803 -23.139 1.00 95.19 589 GLU A CA 1
ATOM 4725 C C . GLU A 1 589 ? 39.786 -0.739 -21.845 1.00 95.19 589 GLU A C 1
ATOM 4727 O O . GLU A 1 589 ? 39.509 0.095 -20.980 1.00 95.19 589 GLU A O 1
ATOM 4732 N N . ILE A 1 590 ? 40.787 -1.615 -21.714 1.00 93.56 590 ILE A N 1
ATOM 4733 C CA . ILE A 1 590 ? 41.778 -1.591 -20.625 1.00 93.56 590 ILE A CA 1
ATOM 4734 C C . ILE A 1 590 ? 43.054 -0.935 -21.154 1.00 93.56 590 ILE A C 1
ATOM 4736 O O . ILE A 1 590 ? 43.594 -1.356 -22.179 1.00 93.56 590 ILE A O 1
ATOM 4740 N N . PHE A 1 591 ? 43.545 0.091 -20.465 1.00 91.69 591 PHE A N 1
ATOM 4741 C CA . PHE A 1 591 ? 44.712 0.877 -20.873 1.00 91.69 591 PHE A CA 1
ATOM 4742 C C . PHE A 1 591 ? 45.534 1.325 -19.651 1.00 91.69 591 PHE A C 1
ATOM 4744 O O . PHE A 1 591 ? 45.142 1.095 -18.511 1.00 91.69 591 PHE A O 1
ATOM 4751 N N . ASN A 1 592 ? 46.716 1.906 -19.884 1.00 89.62 592 ASN A N 1
ATOM 4752 C CA . ASN A 1 592 ? 47.640 2.378 -18.838 1.00 89.62 592 ASN A CA 1
ATOM 4753 C C . ASN A 1 592 ? 47.943 1.372 -17.690 1.00 89.62 592 ASN A C 1
ATOM 4755 O O . ASN A 1 592 ? 47.861 1.754 -16.523 1.00 89.62 592 ASN A O 1
ATOM 4759 N N . PRO A 1 593 ? 48.289 0.096 -17.960 1.00 90.06 593 PRO A N 1
ATOM 4760 C CA . PRO A 1 593 ? 48.615 -0.854 -16.897 1.00 90.06 593 PRO A CA 1
ATOM 4761 C C . PRO A 1 593 ? 49.946 -0.509 -16.199 1.00 90.06 593 PRO A C 1
ATOM 4763 O O . PRO A 1 593 ? 50.945 -0.210 -16.860 1.00 90.06 593 PRO A O 1
ATOM 4766 N N . ASN A 1 594 ? 49.997 -0.632 -14.870 1.00 85.62 594 ASN A N 1
ATOM 4767 C CA . ASN A 1 594 ? 51.239 -0.526 -14.097 1.00 85.62 594 ASN A CA 1
ATOM 4768 C C . ASN A 1 594 ? 52.209 -1.661 -14.463 1.00 85.62 594 ASN A C 1
ATOM 4770 O O . ASN A 1 594 ? 51.826 -2.828 -14.523 1.00 85.62 594 ASN A O 1
ATOM 4774 N N . VAL A 1 595 ? 53.488 -1.332 -14.665 1.00 80.31 595 VAL A N 1
ATOM 4775 C CA . VAL A 1 595 ? 54.533 -2.294 -15.056 1.00 80.31 595 VAL A CA 1
ATOM 4776 C C . VAL A 1 595 ? 55.410 -2.645 -13.841 1.00 80.31 595 VAL A C 1
ATOM 4778 O O . VAL A 1 595 ? 55.867 -1.725 -13.163 1.00 80.31 595 VAL A O 1
ATOM 4781 N N . PRO A 1 596 ? 55.706 -3.934 -13.566 1.00 81.75 596 PRO A N 1
ATOM 4782 C CA . PRO A 1 596 ? 55.314 -5.127 -14.323 1.00 81.75 596 PRO A CA 1
ATOM 4783 C C . PRO A 1 596 ? 53.863 -5.570 -14.064 1.00 81.75 596 PRO A C 1
ATOM 4785 O O . PRO A 1 596 ? 53.500 -5.951 -12.953 1.00 81.75 596 PRO A O 1
ATOM 4788 N N . ALA A 1 597 ? 53.057 -5.600 -15.127 1.00 79.62 597 ALA A N 1
ATOM 4789 C CA . ALA A 1 597 ? 51.684 -6.095 -15.092 1.00 79.62 597 ALA A CA 1
ATOM 4790 C C . ALA A 1 597 ? 51.652 -7.637 -15.101 1.00 79.62 597 ALA A C 1
ATOM 4792 O O . ALA A 1 597 ? 52.440 -8.243 -15.835 1.00 79.62 597 ALA A O 1
ATOM 4793 N N . PRO A 1 598 ? 50.722 -8.300 -14.387 1.00 84.88 598 PRO A N 1
ATOM 4794 C CA . PRO A 1 598 ? 50.485 -9.738 -14.533 1.00 84.88 598 PRO A CA 1
ATOM 4795 C C . PRO A 1 598 ? 50.128 -10.123 -15.977 1.00 84.88 598 PRO A C 1
ATOM 4797 O O . PRO A 1 598 ? 49.438 -9.372 -16.665 1.00 84.88 598 PRO A O 1
ATOM 4800 N N . LEU A 1 599 ? 50.529 -11.319 -16.428 1.00 82.12 599 LEU A N 1
ATOM 4801 C CA . LEU A 1 599 ? 50.316 -11.777 -17.814 1.00 82.12 599 LEU A CA 1
ATOM 4802 C C . LEU A 1 599 ? 48.841 -11.712 -18.255 1.00 82.12 599 LEU A C 1
ATOM 4804 O O . LEU A 1 599 ? 48.556 -11.320 -19.381 1.00 82.12 599 LEU A O 1
ATOM 4808 N N . ILE A 1 600 ? 47.906 -12.030 -17.354 1.00 83.19 600 ILE A N 1
ATOM 4809 C CA . ILE A 1 600 ? 46.462 -11.963 -17.627 1.00 83.19 600 ILE A CA 1
ATOM 4810 C C . ILE A 1 600 ? 45.972 -10.529 -17.894 1.00 83.19 600 ILE A C 1
ATOM 4812 O O . ILE A 1 600 ? 45.092 -10.329 -18.724 1.00 83.19 600 ILE A O 1
ATOM 4816 N N . LEU A 1 601 ? 46.576 -9.522 -17.249 1.00 79.44 601 LEU A N 1
ATOM 4817 C CA . LEU A 1 601 ? 46.277 -8.114 -17.514 1.00 79.44 601 LEU A CA 1
ATOM 4818 C C . LEU A 1 601 ? 46.881 -7.693 -18.859 1.00 79.44 601 LEU A C 1
ATOM 4820 O O . LEU A 1 601 ? 46.194 -7.066 -19.654 1.00 79.44 601 LEU A O 1
ATOM 4824 N N . GLN A 1 602 ? 48.119 -8.107 -19.158 1.00 79.81 602 GLN A N 1
ATOM 4825 C CA . GLN A 1 602 ? 48.763 -7.834 -20.453 1.00 79.81 602 GLN A CA 1
ATOM 4826 C C . GLN A 1 602 ? 47.967 -8.401 -21.641 1.00 79.81 602 GLN A C 1
ATOM 4828 O O . GLN A 1 602 ? 47.892 -7.756 -22.681 1.00 79.81 602 GLN A O 1
ATOM 4833 N N . GLN A 1 603 ? 47.345 -9.574 -21.480 1.00 84.69 603 GLN A N 1
ATOM 4834 C CA . GLN A 1 603 ? 46.475 -10.190 -22.491 1.00 84.69 603 GLN A CA 1
ATOM 4835 C C . GLN A 1 603 ? 45.124 -9.474 -22.662 1.00 84.69 603 GLN A C 1
ATOM 4837 O O . GLN A 1 603 ? 44.522 -9.583 -23.725 1.00 84.69 603 GLN A O 1
ATOM 4842 N N . ALA A 1 604 ? 44.647 -8.763 -21.636 1.00 84.25 604 ALA A N 1
ATOM 4843 C CA . ALA A 1 604 ? 43.360 -8.065 -21.647 1.00 84.25 604 ALA A CA 1
ATOM 4844 C C . ALA A 1 604 ? 43.459 -6.579 -22.055 1.00 84.25 604 ALA A C 1
ATOM 4846 O O . ALA A 1 604 ? 42.433 -5.952 -22.320 1.00 84.25 604 ALA A O 1
ATOM 4847 N N . VAL A 1 605 ? 44.667 -6.006 -22.106 1.00 87.06 605 VAL A N 1
ATOM 4848 C CA . VAL A 1 605 ? 44.916 -4.620 -22.542 1.00 87.06 605 VAL A CA 1
ATOM 4849 C C . VAL A 1 605 ? 44.488 -4.420 -23.998 1.00 87.06 605 VAL A C 1
ATOM 4851 O O . VAL A 1 605 ? 44.808 -5.218 -24.875 1.00 87.06 605 VAL A O 1
ATOM 4854 N N . GLY A 1 606 ? 43.792 -3.315 -24.263 1.00 86.81 606 GLY A N 1
ATOM 4855 C CA . GLY A 1 606 ? 43.147 -3.027 -25.542 1.00 86.81 606 GLY A CA 1
ATOM 4856 C C . GLY A 1 606 ? 41.621 -3.088 -25.452 1.00 86.81 606 GLY A C 1
ATOM 4857 O O . GLY A 1 606 ? 41.049 -3.060 -24.363 1.00 86.81 606 GLY A O 1
ATOM 4858 N N . ARG A 1 607 ? 40.962 -3.114 -26.618 1.00 86.31 607 ARG A N 1
ATOM 4859 C CA . ARG A 1 607 ? 39.497 -3.135 -26.758 1.00 86.31 607 ARG A CA 1
ATOM 4860 C C . ARG A 1 607 ? 38.979 -4.557 -26.901 1.00 86.31 607 ARG A C 1
ATOM 4862 O O . ARG A 1 607 ? 39.342 -5.243 -27.852 1.00 86.31 607 ARG A O 1
ATOM 4869 N N . ASN A 1 608 ? 38.064 -4.940 -26.021 1.00 89.19 608 ASN A N 1
ATOM 4870 C CA . ASN A 1 608 ? 37.433 -6.252 -25.997 1.00 89.19 608 ASN A CA 1
ATOM 4871 C C . ASN A 1 608 ? 35.914 -6.081 -26.089 1.00 89.19 608 ASN A C 1
ATOM 4873 O O . ASN A 1 608 ? 35.313 -5.415 -25.245 1.00 89.19 608 ASN A O 1
ATOM 4877 N N . LEU A 1 609 ? 35.286 -6.677 -27.104 1.00 86.44 609 LEU A N 1
ATOM 4878 C CA . LEU A 1 609 ? 33.828 -6.725 -27.208 1.00 86.44 609 LEU A CA 1
ATOM 4879 C C . LEU A 1 609 ? 33.295 -7.908 -26.390 1.00 86.44 609 LEU A C 1
ATOM 4881 O O . LEU A 1 609 ? 33.740 -9.038 -26.571 1.00 86.44 609 LEU A O 1
ATOM 4885 N N . LEU A 1 610 ? 32.326 -7.634 -25.524 1.00 82.75 610 LEU A N 1
ATOM 4886 C CA . LEU A 1 610 ? 31.548 -8.600 -24.753 1.00 82.75 610 LEU A CA 1
ATOM 4887 C C . LEU A 1 610 ? 30.074 -8.469 -25.176 1.00 82.75 610 LEU A C 1
ATOM 4889 O O . LEU A 1 610 ? 29.606 -7.353 -25.413 1.00 82.75 610 LEU A O 1
ATOM 4893 N N . SER A 1 611 ? 29.342 -9.580 -25.288 1.00 75.75 611 SER A N 1
ATOM 4894 C CA . SER A 1 611 ? 27.960 -9.628 -25.811 1.00 75.75 611 SER A CA 1
ATOM 4895 C C . SER A 1 611 ? 27.135 -10.744 -25.185 1.00 75.75 611 SER A C 1
ATOM 4897 O O . SER A 1 611 ? 27.732 -11.836 -25.059 1.00 75.75 611 SER A O 1
#

Secondary structure (DSSP, 8-state):
-HHHHHHHHHTTT-TT-EEEEEE--STT-S--EEEEE-----EEEEEEEES-SSS-HHHHTTS-SSPPP-TT-GGG--B--STHHHHHHHHHHHHHHHTT-TT-EEEEEEEE-TTSSEEEEEEEEE--PPPEEEEEEEES-SSB-HHHHHTT-S--TTPBP-HHHHHHHHHHHHHHHHHTT-TT-EEEEEEEE-SSTTEEEEEEEEE----EEEEEE--EEESSS--S-HHHHHTT-S--TTSB--HHHHHHHHHHHHTTSSB--BTTB--EEEEEEESS-----S----TT-------SS------------------HHHHHHHHHHHHHHHTTS----PPPPP-----------------------------------------------------------------PPP----S---S--TT----TT--TT--TTB---S--PPEEEEEEEEEEB---EEEEEEEEEETTTEEEEEEEEEEEEE-TT---SSHHHHHTT-TTBSS-EEEEEEEE-BSSEEEEEEEEEETTGGGSSEEEEEEEEEEEEE-SS-EEEEEEEEEEEEEE-SSS-EEEEEEEEEEEEEE-PPSSPPHHHHHH-EEEEE-